Protein AF-A0A4R5K214-F1 (afdb_monomer)

Secondary structure (DSSP, 8-state):
-------------------------------------HHHHHHHHHHTTPEEEEEEEEE-TTS-EEEEEEEEETTEEEEEEEEEEE-TTS-EEEEEEETTEEEEEEE-TT--EEEEEPPP--TTS--EEEPP-----PPPPPTTPPEEEEEEEEEEHHHHHHH-S-HHHHHHHHHHHHHHHHHHTT-TTEEEEEEEEEEES----SSGGGHHHHHHHHGGGHHHHT-SEEEEEES--SSSEEEEETSSEEEEETT-SSHHHHHHHHHTT-EEE--S--S-S-EE-B-SSS-B-TTTT--SS---EEEEEETTEEESBTTTB-HHHHHHHHHHHHT-SSPP--SEEEEEESSSEEEEEE--TT-SS--EEEEESSTTTS--S-BS--BSPEEEEEEEEETTT--EEEEEEEEEEEETT-SS-EETTB---SSTT--SPEEEEEE--GGG-TTPPSEEEEEEEEEEEEESS-TT-EEEEEEEEEEEE--

Sequence (487 aa):
MQNLICKQSAPLALMAAVAMSGCLPNSASEVQTVSSVVATSITAQELGAHTFTLVHRERNPQGYTIESGNLSLAGKAVDGSLVAVKGADGAVTAAIDRPGKRGLLLIDTSGQRRFLPEPAYDYLTPDTVPGPIEHAEQPPSAPGVVREVDAVVQLSVEALRVLNSDPVAFALVQLETANLSLRNSQVASVRLNLAGTRVGVNDYAVIGENLSELDAELAPLHPVYHHDLNVGFSENSPMVGVAEVRGNTSLNSIYSISAFRHEVGHNAGGSHCNEDGSDNYRFGYNDGKDIATALCHNDVPYYSNPHVSLNGKPVGDARTADMARVWREEAGRLSGYGPTFNGDRLIFGGVGQAQLLISEPGIHKPSLGVVALSEEVGPTSLVYGGPGDTVLSIKLTENQSGNEQVVKFRAHRQVQDCPDITTMNSYVVCHPDSAGPITLTLFRIAQDNPSLPLGVYNGVVELKALDYTNPEWSRPILVSVTVWNLN

pLDDT: mean 88.15, std 17.76, range [24.8, 98.75]

Nearest PDB structures (foldseek):
  2dw0-assembly1_A  TM=5.583E-01  e=1.854E-06  Crotalus atrox
  1nd1-assembly1_A  TM=7.048E-01  e=5.625E-05  Bothrops asper
  2w15-assembly1_A  TM=7.099E-01  e=2.128E-04  Bothrops asper
  6x5x-assembly1_A  TM=5.675E-01  e=2.008E-04  Bothrops moojeni
  3k7l-assembly1_A  TM=5.113E-01  e=4.513E-04  Naja atra

Mean predicted aligned error: 8.03 Å

Radius of gyration: 26.34 Å; Cα contacts (8 Å, |Δi|>4): 1218; chains: 1; bounding box: 57×95×59 Å

Solvent-accessible surface area (backbone atoms only — not comparable to full-atom values): 25921 Å² total; per-residue (Å²): 134,83,89,85,88,89,82,90,84,85,88,84,90,80,94,78,94,74,93,74,91,77,93,71,88,84,79,71,75,79,74,75,70,77,74,74,62,64,58,56,76,76,40,42,84,77,51,62,86,44,46,79,45,83,72,47,76,48,69,49,58,51,50,35,35,41,39,32,28,40,22,23,42,96,96,42,84,61,51,15,34,40,28,31,20,33,43,71,80,59,24,36,32,28,37,38,40,35,86,98,49,43,19,38,38,38,29,46,74,88,64,55,75,48,76,46,63,36,74,91,77,69,60,78,57,94,40,68,37,86,30,66,95,72,84,38,66,42,77,83,69,60,92,91,51,62,38,61,27,23,24,35,38,32,28,8,56,60,18,45,61,72,60,71,62,62,59,60,41,49,51,51,33,42,44,46,47,31,44,46,11,31,52,66,30,70,32,73,52,55,42,65,44,82,42,30,55,40,67,37,85,64,55,50,51,18,44,63,85,42,49,64,57,54,38,69,67,42,60,83,38,15,78,76,56,35,17,29,31,41,37,40,28,11,57,45,42,91,32,50,35,17,15,18,36,46,30,45,40,32,32,20,19,63,50,38,63,58,27,56,37,25,25,54,38,21,18,46,46,36,42,45,54,60,80,86,66,60,94,44,27,44,11,12,21,63,77,87,78,84,48,23,13,29,35,16,66,49,61,33,60,25,44,6,17,46,90,39,66,56,90,89,36,58,42,32,32,81,55,38,4,21,32,36,57,38,47,65,74,34,37,36,32,51,42,29,62,19,55,88,73,89,57,45,76,34,61,36,64,59,83,58,74,31,40,34,58,44,73,62,88,95,52,68,64,59,25,55,21,40,21,28,83,38,74,79,35,22,59,62,57,76,39,86,48,53,79,45,68,34,68,32,41,43,63,23,33,29,69,91,78,64,47,74,43,78,45,47,32,38,26,26,24,28,48,46,98,43,92,61,57,24,18,31,24,17,34,65,67,90,42,100,79,51,48,49,38,35,35,42,38,42,32,62,52,67,83,70,41,81,81,65,69,77,48,44,31,38,40,62,48,62,33,35,38,38,27,76,83,41,80,87,49,69,41,47,29,46,32,23,35,18,40,67,42,79,134

Structure (mmCIF, N/CA/C/O backbone):
data_AF-A0A4R5K214-F1
#
_entry.id   AF-A0A4R5K214-F1
#
loop_
_atom_site.group_PDB
_atom_site.id
_atom_site.type_symbol
_atom_site.label_atom_id
_atom_site.label_alt_id
_atom_site.label_comp_id
_atom_site.label_asym_id
_atom_site.label_entity_id
_atom_site.label_seq_id
_atom_site.pdbx_PDB_ins_code
_atom_site.Cartn_x
_atom_site.Cartn_y
_atom_site.Cartn_z
_atom_site.occupancy
_atom_site.B_iso_or_equiv
_atom_site.auth_seq_id
_atom_site.auth_comp_id
_atom_site.auth_asym_id
_atom_site.auth_atom_id
_atom_site.pdbx_PDB_model_num
ATOM 1 N N . MET A 1 1 ? -3.954 -66.256 -7.972 1.00 32.59 1 MET A N 1
ATOM 2 C CA . MET A 1 1 ? -4.012 -67.717 -7.753 1.00 32.59 1 MET A CA 1
ATOM 3 C C . MET A 1 1 ? -3.453 -68.012 -6.370 1.00 32.59 1 MET A C 1
ATOM 5 O O . MET A 1 1 ? -2.350 -67.567 -6.111 1.00 32.59 1 MET A O 1
ATOM 9 N N . GLN A 1 2 ? -4.251 -68.707 -5.544 1.00 31.47 2 GLN A N 1
ATOM 10 C CA . GLN A 1 2 ? -3.891 -69.587 -4.408 1.00 31.47 2 GLN A CA 1
ATOM 11 C C . GLN A 1 2 ? -3.007 -68.981 -3.291 1.00 31.47 2 GLN A C 1
ATOM 13 O O . GLN A 1 2 ? -1.829 -68.729 -3.481 1.00 31.47 2 GLN A O 1
ATOM 18 N N . ASN A 1 3 ? -3.601 -68.577 -2.158 1.00 30.84 3 ASN A N 1
ATOM 19 C CA . ASN A 1 3 ? -3.795 -69.362 -0.916 1.00 30.84 3 ASN A CA 1
ATOM 20 C C . ASN A 1 3 ? -2.506 -69.973 -0.340 1.00 30.84 3 ASN A C 1
ATOM 22 O O . ASN A 1 3 ? -1.897 -70.787 -1.013 1.00 30.84 3 ASN A O 1
ATOM 26 N N . LEU A 1 4 ? -2.189 -69.689 0.933 1.00 28.62 4 LEU A N 1
ATOM 27 C CA . LEU A 1 4 ? -2.063 -70.692 2.014 1.00 28.62 4 LEU A CA 1
ATOM 28 C C . LEU A 1 4 ? -1.692 -69.996 3.353 1.00 28.62 4 LEU A C 1
ATOM 30 O O . LEU A 1 4 ? -0.684 -69.312 3.442 1.00 28.62 4 LEU A O 1
ATOM 34 N N . ILE A 1 5 ? -2.620 -69.939 4.316 1.00 31.09 5 ILE A N 1
ATOM 35 C CA . ILE A 1 5 ? -2.734 -70.777 5.536 1.00 31.09 5 ILE A CA 1
ATOM 36 C C . ILE A 1 5 ? -1.755 -70.404 6.666 1.00 31.09 5 ILE A C 1
ATOM 38 O O . ILE A 1 5 ? -0.559 -70.669 6.621 1.00 31.09 5 ILE A O 1
ATOM 42 N N . CYS A 1 6 ? -2.344 -69.870 7.739 1.00 24.80 6 CYS A N 1
ATOM 43 C CA . CYS A 1 6 ? -1.760 -69.675 9.061 1.00 24.80 6 CYS A CA 1
ATOM 44 C C . CYS A 1 6 ? -1.927 -70.966 9.895 1.00 24.80 6 CYS A C 1
ATOM 46 O O . CYS A 1 6 ? -3.006 -71.564 9.881 1.00 24.80 6 CYS A O 1
ATOM 48 N N . LYS A 1 7 ? -0.902 -71.391 10.646 1.00 27.45 7 LYS A N 1
ATOM 49 C CA . LYS A 1 7 ? -1.023 -72.399 11.716 1.00 27.45 7 LYS A CA 1
ATOM 50 C C . LYS A 1 7 ? -0.300 -71.919 12.973 1.00 27.45 7 LYS A C 1
ATOM 52 O O . LYS A 1 7 ? 0.845 -71.486 12.918 1.00 27.45 7 LYS A O 1
ATOM 57 N N . GLN A 1 8 ? -1.032 -71.992 14.080 1.00 34.72 8 GLN A N 1
ATOM 58 C CA . GLN A 1 8 ? -0.662 -71.608 15.439 1.00 34.72 8 GLN A CA 1
ATOM 59 C C . GLN A 1 8 ? 0.334 -72.580 16.079 1.00 34.72 8 GLN A C 1
ATOM 61 O O . GLN A 1 8 ? 0.198 -73.788 15.898 1.00 34.72 8 GLN A O 1
ATOM 66 N N . SER A 1 9 ? 1.186 -72.050 16.960 1.00 27.38 9 SER A N 1
ATOM 67 C CA . SER A 1 9 ? 1.505 -72.660 18.263 1.00 27.38 9 SER A CA 1
ATOM 68 C C . SER A 1 9 ? 2.357 -71.703 19.108 1.00 27.38 9 SER A C 1
ATOM 70 O O . SER A 1 9 ? 3.463 -71.348 18.715 1.00 27.38 9 SER A O 1
ATOM 72 N N . ALA A 1 10 ? 1.837 -71.304 20.271 1.00 31.05 10 ALA A N 1
ATOM 73 C CA . ALA A 1 10 ? 2.610 -70.824 21.425 1.00 31.05 10 ALA A CA 1
ATOM 74 C C . ALA A 1 10 ? 2.846 -72.038 22.362 1.00 31.05 10 ALA A C 1
ATOM 76 O O . ALA A 1 10 ? 2.038 -72.972 22.281 1.00 31.05 10 ALA A O 1
ATOM 77 N N . PRO A 1 11 ? 3.879 -72.080 23.240 1.00 39.69 11 PRO A N 1
ATOM 78 C CA . PRO A 1 11 ? 3.907 -71.190 24.411 1.00 39.69 11 PRO A CA 1
ATOM 79 C C . PRO A 1 11 ? 5.302 -70.796 24.979 1.00 39.69 11 PRO A C 1
ATOM 81 O O . PRO A 1 11 ? 6.337 -71.324 24.595 1.00 39.69 11 PRO A O 1
ATOM 84 N N . LEU A 1 12 ? 5.239 -69.914 25.990 1.00 28.02 12 LEU A N 1
ATOM 85 C CA . LEU A 1 12 ? 6.184 -69.641 27.095 1.00 28.02 12 LEU A CA 1
ATOM 86 C C . LEU A 1 12 ? 7.467 -68.798 26.868 1.00 28.02 12 LEU A C 1
ATOM 88 O O . LEU A 1 12 ? 8.516 -69.283 26.469 1.00 28.02 12 LEU A O 1
ATOM 92 N N . ALA A 1 13 ? 7.341 -67.525 27.267 1.00 32.56 13 ALA A N 1
ATOM 93 C CA . ALA A 1 13 ? 8.194 -66.735 28.173 1.00 32.56 13 ALA A CA 1
ATOM 94 C C . ALA A 1 13 ? 9.718 -66.988 28.251 1.00 32.56 13 ALA A C 1
ATOM 96 O O . ALA A 1 13 ? 10.141 -67.968 28.853 1.00 3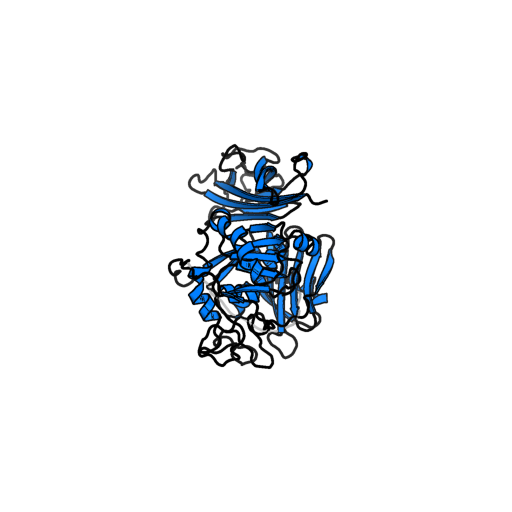2.56 13 ALA A O 1
ATOM 97 N N . LEU A 1 14 ? 10.521 -65.978 27.871 1.00 29.97 14 LEU A N 1
ATOM 98 C CA . LEU A 1 14 ? 11.471 -65.294 28.771 1.00 29.97 14 LEU A CA 1
ATOM 99 C C . LEU A 1 14 ? 12.028 -64.009 28.121 1.00 29.97 14 LEU A C 1
ATOM 101 O O . LEU A 1 14 ? 12.233 -63.946 26.913 1.00 29.97 14 LEU A O 1
ATOM 105 N N . MET A 1 15 ? 12.250 -62.983 28.943 1.00 35.31 15 MET A N 1
ATOM 106 C CA . MET A 1 15 ? 12.791 -61.672 28.580 1.00 35.31 15 MET A CA 1
ATOM 107 C C . MET A 1 15 ? 14.215 -61.729 28.000 1.00 35.31 15 MET A C 1
ATOM 109 O O . MET A 1 15 ? 15.102 -62.291 28.633 1.00 35.31 15 MET A O 1
ATOM 113 N N . ALA A 1 16 ? 14.439 -61.027 26.883 1.00 30.95 16 ALA A N 1
ATOM 114 C CA . ALA A 1 16 ? 15.693 -60.344 26.538 1.00 30.95 16 ALA A CA 1
ATOM 115 C C . ALA A 1 16 ? 15.448 -59.424 25.324 1.00 30.95 16 ALA A C 1
ATOM 117 O O . ALA A 1 16 ? 15.333 -59.893 24.195 1.00 30.95 16 ALA A O 1
ATOM 118 N N . ALA A 1 17 ? 15.343 -58.110 25.540 1.00 29.72 17 ALA A N 1
ATOM 119 C CA . ALA A 1 17 ? 15.300 -57.138 24.450 1.00 29.72 17 ALA A CA 1
ATOM 120 C C . ALA A 1 17 ? 16.734 -56.847 23.978 1.00 29.72 17 ALA A C 1
ATOM 122 O O . ALA A 1 17 ? 17.432 -56.014 24.551 1.00 29.72 17 ALA A O 1
ATOM 123 N N . VAL A 1 18 ? 17.173 -57.560 22.940 1.00 33.09 18 VAL A N 1
ATOM 124 C CA . VAL A 1 18 ? 18.317 -57.177 22.104 1.00 33.09 18 VAL A CA 1
ATOM 125 C C . VAL A 1 18 ? 17.758 -56.410 20.911 1.00 33.09 18 VAL A C 1
ATOM 127 O O . VAL A 1 18 ? 16.957 -56.934 20.140 1.00 33.09 18 VAL A O 1
ATOM 130 N N . ALA A 1 19 ? 18.158 -55.149 20.787 1.00 35.91 19 ALA A N 1
ATOM 131 C CA . ALA A 1 19 ? 17.822 -54.294 19.664 1.00 35.91 19 ALA A CA 1
ATOM 132 C C . ALA A 1 19 ? 18.603 -54.734 18.418 1.00 35.91 19 ALA A C 1
ATOM 134 O O . ALA A 1 19 ? 19.820 -54.574 18.377 1.00 35.91 19 ALA A O 1
ATOM 135 N N . MET A 1 20 ? 17.907 -55.242 17.397 1.00 29.75 20 MET A N 1
ATOM 136 C CA . MET A 1 20 ? 18.364 -55.197 16.006 1.00 29.75 20 MET A CA 1
ATOM 137 C C . MET A 1 20 ? 17.181 -55.000 15.052 1.00 29.75 20 MET A C 1
ATOM 139 O O . MET A 1 20 ? 16.293 -55.838 14.951 1.00 29.75 20 MET A O 1
ATOM 143 N N . SER A 1 21 ? 17.227 -53.848 14.378 1.00 32.69 21 SER A N 1
ATOM 144 C CA . SER A 1 21 ? 16.819 -53.565 12.997 1.00 32.69 21 SER A CA 1
ATOM 145 C C . SER A 1 21 ? 15.620 -54.338 12.429 1.00 32.69 21 SER A C 1
ATOM 147 O O . SER A 1 21 ? 15.763 -55.402 11.828 1.00 32.69 21 SER A O 1
ATOM 149 N N . GLY A 1 22 ? 14.438 -53.730 12.538 1.00 25.83 22 GLY A N 1
ATOM 150 C CA . GLY A 1 22 ? 13.296 -54.003 11.670 1.00 25.83 22 GLY A CA 1
ATOM 151 C C . GLY A 1 22 ? 13.036 -52.786 10.787 1.00 25.83 22 GLY A C 1
ATOM 152 O O . GLY A 1 22 ? 12.722 -51.713 11.296 1.00 25.83 22 GLY A O 1
ATOM 153 N N . CYS A 1 23 ? 13.186 -52.953 9.472 1.00 30.73 23 CYS A N 1
ATOM 154 C CA . CYS A 1 23 ? 12.760 -51.983 8.469 1.00 30.73 23 CYS A CA 1
ATOM 155 C C . CYS A 1 23 ? 11.239 -51.794 8.552 1.00 30.73 23 CYS A C 1
ATOM 157 O O . CYS A 1 23 ? 10.483 -52.734 8.308 1.00 30.73 23 CYS A O 1
ATOM 159 N N . LEU A 1 24 ? 10.806 -50.574 8.856 1.00 28.72 24 LEU A N 1
ATOM 160 C CA . LEU A 1 24 ? 9.450 -50.100 8.602 1.00 28.72 24 LEU A CA 1
ATOM 161 C C . LEU A 1 24 ? 9.513 -49.058 7.477 1.00 28.72 24 LEU A C 1
ATOM 163 O O . LEU A 1 24 ? 10.485 -48.302 7.409 1.00 28.72 24 LEU A O 1
ATOM 167 N N . PRO A 1 25 ? 8.517 -49.016 6.578 1.00 27.47 25 PRO A N 1
ATOM 168 C CA . PRO A 1 25 ? 8.460 -48.008 5.533 1.00 27.47 25 PRO A CA 1
ATOM 169 C C . PRO A 1 25 ? 8.270 -46.629 6.175 1.00 27.47 25 PRO A C 1
ATOM 171 O O . PRO A 1 25 ? 7.226 -46.338 6.759 1.00 27.47 25 PRO A O 1
ATOM 174 N N . ASN A 1 26 ? 9.295 -45.783 6.063 1.00 26.48 26 ASN A N 1
ATOM 175 C CA . ASN A 1 26 ? 9.211 -44.355 6.340 1.00 26.48 26 ASN A CA 1
ATOM 176 C C . ASN A 1 26 ? 8.292 -43.704 5.299 1.00 26.48 26 ASN A C 1
ATOM 178 O O . ASN A 1 26 ? 8.742 -43.166 4.295 1.00 26.48 26 ASN A O 1
ATOM 182 N N . SER A 1 27 ? 6.993 -43.726 5.557 1.00 33.53 27 SER A N 1
ATOM 183 C CA . SER A 1 27 ? 6.108 -42.629 5.177 1.00 33.53 27 SER A CA 1
ATOM 184 C C . SER A 1 27 ? 5.891 -41.768 6.418 1.00 33.53 27 SER A C 1
ATOM 186 O O . SER A 1 27 ? 4.782 -41.640 6.931 1.00 33.53 27 SER A O 1
ATOM 188 N N . ALA A 1 28 ? 6.997 -41.240 6.946 1.00 27.31 28 ALA A N 1
ATOM 189 C CA . ALA A 1 28 ? 6.956 -40.061 7.783 1.00 27.31 28 ALA A CA 1
ATOM 190 C C . ALA A 1 28 ? 6.838 -38.892 6.812 1.00 27.31 28 ALA A C 1
ATOM 192 O O . ALA A 1 28 ? 7.820 -38.484 6.195 1.00 27.31 28 ALA A O 1
ATOM 193 N N . SER A 1 29 ? 5.610 -38.409 6.634 1.00 27.25 29 SER A N 1
ATOM 194 C CA . SER A 1 29 ? 5.391 -37.030 6.234 1.00 27.25 29 SER A CA 1
ATOM 195 C C . SER A 1 29 ? 6.335 -36.177 7.070 1.00 27.25 29 SER A C 1
ATOM 197 O O . SER A 1 29 ? 6.277 -36.234 8.302 1.00 27.25 29 SER A O 1
ATOM 199 N N . GLU A 1 30 ? 7.233 -35.444 6.416 1.00 26.44 30 GLU A N 1
ATOM 200 C CA . GLU A 1 30 ? 7.905 -34.324 7.050 1.00 26.44 30 GLU A CA 1
ATOM 201 C C . GLU A 1 30 ? 6.804 -33.456 7.647 1.00 26.44 30 GLU A C 1
ATOM 203 O O . GLU A 1 30 ? 6.039 -32.787 6.952 1.00 26.44 30 GLU A O 1
ATOM 208 N N . VAL A 1 31 ? 6.680 -33.534 8.968 1.00 25.72 31 VAL A N 1
ATOM 209 C CA . VAL A 1 31 ? 6.062 -32.485 9.749 1.00 25.72 31 VAL A CA 1
ATOM 210 C C . VAL A 1 31 ? 6.920 -31.271 9.436 1.00 25.72 31 VAL A C 1
ATOM 212 O O . VAL A 1 31 ? 8.023 -31.151 9.965 1.00 25.72 31 VAL A O 1
ATOM 215 N N . GLN A 1 32 ? 6.445 -30.426 8.515 1.00 26.78 32 GLN A N 1
ATOM 216 C CA . GLN A 1 32 ? 6.904 -29.052 8.392 1.00 26.78 32 GLN A CA 1
ATOM 217 C C . GLN A 1 32 ? 6.880 -28.494 9.807 1.00 26.78 32 GLN A C 1
ATOM 219 O O . GLN A 1 32 ? 5.821 -28.243 10.388 1.00 26.78 32 GLN A O 1
ATOM 224 N N . THR A 1 33 ? 8.062 -28.393 10.400 1.00 27.14 33 THR A N 1
ATOM 225 C CA . THR A 1 33 ? 8.268 -27.643 11.620 1.00 27.14 33 THR A CA 1
ATOM 226 C C . THR A 1 33 ? 7.682 -26.269 11.359 1.00 27.14 33 THR A C 1
ATOM 228 O O . THR A 1 33 ? 8.013 -25.625 10.364 1.00 27.14 33 THR A O 1
ATOM 231 N N . VAL A 1 34 ? 6.731 -25.879 12.210 1.00 34.31 34 VAL A N 1
ATOM 232 C CA . VAL A 1 34 ? 6.070 -24.576 12.190 1.00 34.31 34 VAL A CA 1
ATOM 233 C C . VAL A 1 34 ? 7.152 -23.525 11.972 1.00 34.31 34 VAL A C 1
ATOM 235 O O . VAL A 1 34 ? 7.982 -23.298 12.851 1.00 34.31 34 VAL A O 1
ATOM 238 N N . SER A 1 35 ? 7.199 -22.956 10.764 1.00 42.59 35 SER A N 1
ATOM 239 C CA . SER A 1 35 ? 8.082 -21.842 10.438 1.00 42.59 35 SER A CA 1
ATOM 240 C C . SER A 1 35 ? 7.858 -20.791 11.519 1.00 42.59 35 SER A C 1
ATOM 242 O O . SER A 1 35 ? 6.734 -20.319 11.685 1.00 42.59 35 SER A O 1
ATOM 244 N N . SER A 1 36 ? 8.892 -20.499 12.312 1.00 54.34 36 SER A N 1
ATOM 245 C CA . SER A 1 36 ? 8.812 -19.514 13.388 1.00 54.34 36 SER A CA 1
ATOM 246 C C . SER A 1 36 ? 8.239 -18.213 12.832 1.00 54.34 36 SER A C 1
ATOM 248 O O . SER A 1 36 ? 8.767 -17.697 11.845 1.00 54.34 36 SER A O 1
ATOM 250 N N . VAL A 1 37 ? 7.180 -17.700 13.458 1.00 67.75 37 VAL A N 1
ATOM 251 C CA . VAL A 1 37 ? 6.590 -16.398 13.131 1.00 67.75 37 VAL A CA 1
ATOM 252 C C . VAL A 1 37 ? 7.684 -15.336 13.234 1.00 67.75 37 VAL A C 1
ATOM 254 O O . VAL A 1 37 ? 8.196 -15.076 14.328 1.00 67.75 37 VAL A O 1
ATOM 257 N N . VAL A 1 38 ? 8.063 -14.756 12.094 1.00 72.00 38 VAL A N 1
ATOM 258 C CA . VAL A 1 38 ? 9.224 -13.863 11.974 1.00 72.00 38 VAL A CA 1
ATOM 259 C C . VAL A 1 38 ? 8.999 -12.593 12.791 1.00 72.00 38 VAL A C 1
ATOM 261 O O . VAL A 1 38 ? 9.915 -12.107 13.453 1.00 72.00 38 VAL A O 1
ATOM 264 N N . ALA A 1 39 ? 7.759 -12.107 12.821 1.00 75.44 39 ALA A N 1
ATOM 265 C CA . ALA A 1 39 ? 7.367 -10.929 13.573 1.00 75.44 39 ALA A CA 1
ATOM 266 C C . ALA A 1 39 ? 7.663 -11.073 15.075 1.00 75.44 39 ALA A C 1
ATOM 268 O O . ALA A 1 39 ? 8.223 -10.160 15.677 1.00 75.44 39 ALA A O 1
ATOM 269 N N . THR A 1 40 ? 7.359 -12.222 15.692 1.00 74.44 40 THR A N 1
ATOM 270 C CA . THR A 1 40 ? 7.488 -12.384 17.155 1.00 74.44 40 THR A CA 1
ATOM 271 C C . THR A 1 40 ? 8.924 -12.386 17.649 1.00 74.44 40 THR A C 1
ATOM 273 O O . THR A 1 40 ? 9.217 -11.740 18.650 1.00 74.44 40 THR A O 1
ATOM 276 N N . SER A 1 41 ? 9.836 -13.064 16.951 1.00 79.50 41 SER A N 1
ATOM 277 C CA . SER A 1 41 ? 11.243 -13.116 17.360 1.00 79.50 41 SER A CA 1
ATOM 278 C C . SER A 1 41 ? 11.928 -11.759 17.201 1.00 79.50 41 SER A C 1
ATOM 280 O O . SER A 1 41 ? 12.751 -11.381 18.032 1.00 79.50 41 SER A O 1
ATOM 282 N N . ILE A 1 42 ? 11.551 -10.999 16.172 1.00 85.00 42 ILE A N 1
ATOM 283 C CA . ILE A 1 42 ? 12.163 -9.708 15.844 1.00 85.00 42 ILE A CA 1
ATOM 284 C C . ILE A 1 42 ? 11.611 -8.561 16.711 1.00 85.00 42 ILE A C 1
ATOM 286 O O . ILE A 1 42 ? 12.342 -7.609 17.014 1.00 85.00 42 ILE A O 1
ATOM 290 N N . THR A 1 43 ? 10.350 -8.656 17.147 1.00 86.69 43 THR A N 1
ATOM 291 C CA . THR A 1 43 ? 9.645 -7.609 17.920 1.00 86.69 43 THR A CA 1
ATOM 292 C C . THR A 1 43 ? 9.446 -7.949 19.401 1.00 86.69 43 THR A C 1
ATOM 294 O O . THR A 1 43 ? 8.800 -7.199 20.131 1.00 86.69 43 THR A O 1
ATOM 297 N N . ALA A 1 44 ? 10.015 -9.059 19.886 1.00 87.38 44 ALA A N 1
ATOM 298 C CA . ALA A 1 44 ? 9.817 -9.544 21.256 1.00 87.38 44 ALA A CA 1
ATOM 299 C C . ALA A 1 44 ? 10.075 -8.473 22.336 1.00 87.38 44 ALA A C 1
ATOM 301 O O . ALA A 1 44 ? 9.335 -8.386 23.318 1.00 87.38 44 ALA A O 1
ATOM 302 N N . GLN A 1 45 ? 11.095 -7.627 22.140 1.00 89.38 45 GLN A N 1
ATOM 303 C CA . GLN A 1 45 ? 11.432 -6.538 23.063 1.00 89.38 45 GLN A CA 1
ATOM 304 C C . GLN A 1 45 ? 10.278 -5.534 23.208 1.00 89.38 45 GLN A C 1
ATOM 306 O O . GLN A 1 45 ? 10.018 -5.015 24.295 1.00 89.38 45 GLN A O 1
ATOM 311 N N . GLU A 1 46 ? 9.589 -5.227 22.116 1.00 93.75 46 GLU A N 1
ATOM 312 C CA . GLU A 1 46 ? 8.502 -4.267 22.084 1.00 93.75 46 GLU A CA 1
ATOM 313 C C . GLU A 1 46 ? 7.185 -4.877 22.545 1.00 93.75 46 GLU A C 1
ATOM 315 O O . GLU A 1 46 ? 6.399 -4.152 23.151 1.00 93.75 46 GLU A O 1
ATOM 320 N N . LEU A 1 47 ? 6.957 -6.177 22.350 1.00 91.50 47 LEU A N 1
ATOM 321 C CA . LEU A 1 47 ? 5.740 -6.861 22.806 1.00 91.50 47 LEU A CA 1
ATOM 322 C C . LEU A 1 47 ? 5.690 -7.040 24.332 1.00 91.50 47 LEU A C 1
ATOM 324 O O . LEU A 1 47 ? 4.617 -6.970 24.940 1.00 91.50 47 LEU A O 1
ATOM 328 N N . GLY A 1 48 ? 6.843 -7.211 24.984 1.00 91.00 48 GLY A N 1
ATOM 329 C CA . GLY A 1 48 ? 6.901 -7.451 26.425 1.00 91.00 48 GLY A CA 1
ATOM 330 C C . GLY A 1 48 ? 6.162 -8.739 26.803 1.00 91.00 48 GLY A C 1
ATOM 331 O O . GLY A 1 48 ? 6.476 -9.804 26.288 1.00 91.00 48 GLY A O 1
ATOM 332 N N . ALA A 1 49 ? 5.178 -8.648 27.701 1.00 91.88 49 ALA A N 1
ATOM 333 C CA . ALA A 1 49 ? 4.397 -9.804 28.160 1.00 91.88 49 ALA A CA 1
ATOM 334 C C . ALA A 1 49 ? 3.239 -10.208 27.223 1.00 91.88 49 ALA A C 1
ATOM 336 O O . ALA A 1 49 ? 2.524 -11.166 27.519 1.00 91.88 49 ALA A O 1
ATOM 337 N N . HIS A 1 50 ? 3.017 -9.480 26.124 1.00 94.06 50 HIS A N 1
ATOM 338 C CA . HIS A 1 50 ? 1.917 -9.773 25.209 1.00 94.06 50 HIS A CA 1
ATOM 339 C C . HIS A 1 50 ? 2.221 -11.024 24.390 1.00 94.06 50 HIS A C 1
ATOM 341 O O . HIS A 1 50 ? 3.327 -11.207 23.884 1.00 94.06 50 HIS A O 1
ATOM 347 N N . THR A 1 51 ? 1.208 -11.866 24.223 1.00 93.00 51 THR A N 1
ATOM 348 C CA . THR A 1 51 ? 1.254 -12.989 23.285 1.00 93.00 51 THR A CA 1
ATOM 349 C C . THR A 1 51 ? 0.729 -12.527 21.935 1.00 93.00 51 THR A C 1
ATOM 351 O O . THR A 1 51 ? -0.308 -11.870 21.872 1.00 93.00 51 THR A O 1
ATOM 354 N N . PHE A 1 52 ? 1.438 -12.873 20.863 1.00 94.50 52 PHE A N 1
ATOM 355 C CA . PHE A 1 52 ? 1.006 -12.615 19.494 1.00 94.50 52 PHE A CA 1
ATOM 356 C C . PHE A 1 52 ? 0.309 -13.840 18.912 1.00 94.50 52 PHE A C 1
ATOM 358 O O . PHE A 1 52 ? 0.876 -14.934 18.894 1.00 94.50 52 PHE A O 1
ATOM 365 N N . THR A 1 53 ? -0.896 -13.634 18.392 1.00 94.44 53 THR A N 1
ATOM 366 C CA . THR A 1 53 ? -1.642 -14.639 17.634 1.00 94.44 53 THR A CA 1
ATOM 367 C C . THR A 1 53 ? -1.675 -14.224 16.173 1.00 94.44 53 THR A C 1
ATOM 369 O O . THR A 1 53 ? -2.352 -13.258 15.822 1.00 94.44 53 THR A O 1
ATOM 372 N N . LEU A 1 54 ? -0.943 -14.955 15.329 1.00 95.94 54 LEU A N 1
ATOM 373 C CA . LEU A 1 54 ? -0.906 -14.733 13.885 1.00 95.94 54 LEU A CA 1
ATOM 374 C C . LEU A 1 54 ? -2.311 -14.896 13.285 1.00 95.94 54 LEU A C 1
ATOM 376 O O . LEU A 1 54 ? -2.958 -15.920 13.501 1.00 95.94 54 LEU A O 1
ATOM 380 N N . VAL A 1 55 ? -2.752 -13.902 12.515 1.00 96.44 55 VAL A N 1
ATOM 381 C CA . VAL A 1 55 ? -4.022 -13.915 11.771 1.00 96.44 55 VAL A CA 1
ATOM 382 C C . VAL A 1 55 ? -3.764 -14.042 10.273 1.00 96.44 55 VAL A C 1
ATOM 384 O O . VAL A 1 55 ? -4.439 -14.819 9.603 1.00 96.44 55 VAL A O 1
ATOM 387 N N . HIS A 1 56 ? -2.778 -13.310 9.748 1.00 96.75 56 HIS A N 1
ATOM 388 C CA . HIS A 1 56 ? -2.427 -13.319 8.327 1.00 96.75 56 HIS A CA 1
ATOM 389 C C . HIS A 1 56 ? -0.921 -13.410 8.131 1.00 96.75 56 HIS A C 1
ATOM 391 O O . HIS A 1 56 ? -0.150 -12.778 8.855 1.00 96.75 56 HIS A O 1
ATOM 397 N N . ARG A 1 57 ? -0.515 -14.184 7.123 1.00 96.25 57 ARG A N 1
ATOM 398 C CA . ARG A 1 57 ? 0.852 -14.222 6.614 1.00 96.25 57 ARG A CA 1
ATOM 399 C C . ARG A 1 57 ? 0.817 -14.350 5.105 1.00 96.25 57 ARG A C 1
ATOM 401 O O . ARG A 1 57 ? 0.215 -15.281 4.576 1.00 96.25 57 ARG A O 1
ATOM 408 N N . GLU A 1 58 ? 1.537 -13.472 4.433 1.00 95.12 58 GLU A N 1
ATOM 409 C CA . GLU A 1 58 ? 1.667 -13.479 2.984 1.00 95.12 58 GLU A CA 1
ATOM 410 C C . GLU A 1 58 ? 3.094 -13.128 2.589 1.00 95.12 58 GLU A C 1
ATOM 412 O O . GLU A 1 58 ? 3.743 -12.299 3.223 1.00 95.12 58 GLU A O 1
ATOM 417 N N . ARG A 1 59 ? 3.588 -13.761 1.524 1.00 94.69 59 ARG A N 1
ATOM 418 C CA . ARG A 1 59 ? 4.773 -13.287 0.820 1.00 94.69 59 ARG A CA 1
ATOM 419 C C . ARG A 1 59 ? 4.332 -12.799 -0.548 1.00 94.69 59 ARG A C 1
ATOM 421 O O . ARG A 1 59 ? 3.857 -13.607 -1.344 1.00 94.69 59 ARG A O 1
ATOM 428 N N . ASN A 1 60 ? 4.469 -11.504 -0.803 1.00 93.94 60 ASN A N 1
ATOM 429 C CA . ASN A 1 60 ? 4.042 -10.937 -2.074 1.00 93.94 60 ASN A CA 1
ATOM 430 C C . ASN A 1 60 ? 5.056 -11.263 -3.195 1.00 93.94 60 ASN A C 1
ATOM 432 O O . ASN A 1 60 ? 6.201 -11.642 -2.910 1.00 93.94 60 ASN A O 1
ATOM 436 N N . PRO A 1 61 ? 4.673 -11.097 -4.473 1.00 93.00 61 PRO A N 1
ATOM 437 C CA . PRO A 1 61 ? 5.566 -11.347 -5.606 1.00 93.00 61 PRO A CA 1
ATOM 438 C C . PRO A 1 61 ? 6.846 -10.501 -5.617 1.00 93.00 61 PRO A C 1
ATOM 440 O O . PRO A 1 61 ? 7.812 -10.895 -6.263 1.00 93.00 61 PRO A O 1
ATOM 443 N N . GLN A 1 62 ? 6.889 -9.378 -4.891 1.00 94.06 62 GLN A N 1
ATOM 444 C CA . GLN A 1 62 ? 8.087 -8.539 -4.768 1.00 94.06 62 GLN A CA 1
ATOM 445 C C . GLN A 1 62 ? 9.044 -8.981 -3.647 1.00 94.06 62 GLN A C 1
ATOM 447 O O . GLN A 1 62 ? 10.105 -8.394 -3.450 1.00 94.06 62 GLN A O 1
ATOM 452 N N . GLY A 1 63 ? 8.694 -10.045 -2.919 1.00 92.88 63 GLY A N 1
ATOM 453 C CA . GLY A 1 63 ? 9.535 -10.654 -1.893 1.00 92.88 63 GLY A CA 1
ATOM 454 C C . GLY A 1 63 ? 9.274 -10.160 -0.471 1.00 92.88 63 GLY A C 1
ATOM 455 O O . GLY A 1 63 ? 9.849 -10.740 0.455 1.00 92.88 63 GLY A O 1
ATOM 456 N N . TYR A 1 64 ? 8.382 -9.183 -0.276 1.00 95.44 64 TYR A N 1
ATOM 457 C CA . TYR A 1 64 ? 7.971 -8.733 1.053 1.00 95.44 64 TYR A CA 1
ATOM 458 C C . TYR A 1 64 ? 7.195 -9.829 1.771 1.00 95.44 64 TYR A C 1
ATOM 460 O O . TYR A 1 64 ? 6.283 -10.426 1.203 1.00 95.44 64 TYR A O 1
ATOM 468 N N . THR A 1 65 ? 7.536 -10.076 3.034 1.00 97.06 65 THR A N 1
ATOM 469 C CA . THR A 1 65 ? 6.744 -10.933 3.924 1.00 97.06 65 THR A CA 1
ATOM 470 C C . THR A 1 65 ? 5.934 -10.057 4.864 1.00 97.06 65 THR A C 1
ATOM 472 O O . THR A 1 65 ? 6.516 -9.320 5.654 1.00 97.06 65 THR A O 1
ATOM 475 N N . ILE A 1 66 ? 4.614 -10.152 4.779 1.00 97.81 66 ILE A N 1
ATOM 476 C CA . ILE A 1 66 ? 3.642 -9.402 5.570 1.00 97.81 66 ILE A CA 1
ATOM 477 C C . ILE A 1 66 ? 3.062 -10.366 6.604 1.00 97.81 66 ILE A C 1
ATOM 479 O O . ILE A 1 66 ? 2.526 -11.413 6.241 1.00 97.81 66 ILE A O 1
ATOM 483 N N . GLU A 1 67 ? 3.184 -10.040 7.886 1.00 98.12 67 GLU A N 1
ATOM 484 C CA . GLU A 1 67 ? 2.604 -10.793 8.998 1.00 98.12 67 GLU A CA 1
ATOM 485 C C . GLU A 1 67 ? 1.769 -9.847 9.860 1.00 98.12 67 GLU A C 1
ATOM 487 O O . GLU A 1 67 ? 2.249 -8.793 10.276 1.00 98.12 67 GLU A O 1
ATOM 492 N N . SER A 1 68 ? 0.530 -10.224 10.164 1.00 98.06 68 SER A N 1
ATOM 493 C CA . SER A 1 68 ? -0.322 -9.462 11.076 1.00 98.06 68 SER A CA 1
ATOM 494 C C . SER A 1 68 ? -1.107 -10.355 12.017 1.00 98.06 68 SER A C 1
ATOM 496 O O . SER A 1 68 ? -1.374 -11.530 11.740 1.00 98.06 68 SER A O 1
ATOM 498 N N . GLY A 1 69 ? -1.470 -9.804 13.168 1.00 97.12 69 GLY A N 1
ATOM 499 C CA . GLY A 1 69 ? -2.210 -10.547 14.169 1.00 97.12 69 GLY A CA 1
ATOM 500 C C . GLY A 1 69 ? -2.530 -9.756 15.423 1.00 97.12 69 GLY A C 1
ATOM 501 O O . GLY A 1 69 ? -2.163 -8.589 15.577 1.00 97.12 69 GLY A O 1
ATOM 502 N N . ASN A 1 70 ? -3.231 -10.431 16.324 1.00 96.75 70 ASN A N 1
ATOM 503 C CA . ASN A 1 70 ? -3.751 -9.844 17.549 1.00 96.75 70 ASN A CA 1
ATOM 504 C C . ASN A 1 70 ? -2.753 -10.022 18.692 1.00 96.75 70 ASN A C 1
ATOM 506 O O . ASN A 1 70 ? -2.122 -11.075 18.828 1.00 96.75 70 ASN A O 1
ATOM 510 N N . LEU A 1 71 ? -2.639 -8.997 19.531 1.00 95.19 71 LEU A N 1
ATOM 511 C CA . LEU A 1 71 ? -1.913 -9.065 20.792 1.00 95.19 71 LEU A CA 1
ATOM 512 C C . LEU A 1 71 ? -2.893 -9.342 21.925 1.00 95.19 71 LEU A C 1
ATOM 514 O O . LEU A 1 71 ? -3.981 -8.777 21.961 1.00 95.19 71 LEU A O 1
ATOM 518 N N . SER A 1 72 ? -2.502 -10.198 22.861 1.00 93.00 72 SER A N 1
ATOM 519 C CA . SER A 1 72 ? -3.294 -10.518 24.050 1.00 93.00 72 SER A CA 1
ATOM 520 C C . SER A 1 72 ? -2.434 -10.452 25.305 1.00 93.00 72 SER A C 1
ATOM 522 O O . SER A 1 72 ? -1.288 -10.915 25.295 1.00 93.00 72 SER A O 1
ATOM 524 N N . LEU A 1 73 ? -3.007 -9.949 26.393 1.00 89.88 73 LEU A N 1
ATOM 525 C CA . LEU A 1 73 ? -2.429 -9.968 27.734 1.00 89.88 73 LEU A CA 1
ATOM 526 C C . LEU A 1 73 ? -3.369 -10.749 28.664 1.00 89.88 73 LEU A C 1
ATOM 528 O O . LEU A 1 73 ? -4.578 -10.772 28.442 1.00 89.88 73 LEU A O 1
ATOM 532 N N . ALA A 1 74 ? -2.821 -11.431 29.675 1.00 80.19 74 ALA A N 1
ATOM 533 C CA . ALA A 1 74 ? -3.558 -12.350 30.548 1.00 80.19 74 ALA A CA 1
ATOM 534 C C . ALA A 1 74 ? -4.952 -11.824 30.958 1.00 80.19 74 ALA A C 1
ATOM 536 O O . ALA A 1 74 ? -5.067 -10.791 31.611 1.00 80.19 74 ALA A O 1
ATOM 537 N N . GLY A 1 75 ? -6.006 -12.560 30.583 1.00 75.31 75 GLY A N 1
ATOM 538 C CA . GLY A 1 75 ? -7.401 -12.215 30.887 1.00 75.31 75 GLY A CA 1
ATOM 539 C C . GLY A 1 75 ? -8.137 -11.385 29.824 1.00 75.31 75 GLY A C 1
ATOM 540 O O . GLY A 1 75 ? -9.353 -11.255 29.934 1.00 75.31 75 GLY A O 1
ATOM 541 N N . LYS A 1 76 ? -7.458 -10.886 28.780 1.00 79.50 76 LYS A N 1
ATOM 542 C CA . LYS A 1 76 ? -8.064 -10.139 27.664 1.00 79.50 76 LYS A CA 1
ATOM 543 C C . LYS A 1 76 ? -7.740 -10.809 26.325 1.00 79.50 76 LYS A C 1
ATOM 545 O O . LYS A 1 76 ? -6.573 -10.954 25.970 1.00 79.50 76 LYS A O 1
ATOM 550 N N . ALA A 1 77 ? -8.773 -11.228 25.582 1.00 82.88 77 ALA A N 1
ATOM 551 C CA . ALA A 1 77 ? -8.598 -11.980 24.333 1.00 82.88 77 ALA A CA 1
ATOM 552 C C . ALA A 1 77 ? -7.865 -11.185 23.239 1.00 82.88 77 ALA A C 1
ATOM 554 O O . ALA A 1 77 ? -7.044 -11.753 22.525 1.00 82.88 77 ALA A O 1
ATOM 555 N N . VAL A 1 78 ? -8.145 -9.883 23.126 1.00 91.06 78 VAL A N 1
ATOM 556 C CA . VAL A 1 78 ? -7.440 -8.957 22.229 1.00 91.06 78 VAL A CA 1
ATOM 557 C C . VAL A 1 78 ? -7.234 -7.634 22.954 1.00 91.06 78 VAL A C 1
ATOM 559 O O . VAL A 1 78 ? -8.197 -7.041 23.424 1.00 91.06 78 VAL A O 1
ATOM 562 N N . ASP A 1 79 ? -5.984 -7.195 23.038 1.00 90.12 79 ASP A N 1
ATOM 563 C CA . ASP A 1 79 ? -5.522 -5.971 23.701 1.00 90.12 79 ASP A CA 1
ATOM 564 C C . ASP A 1 79 ? -4.682 -5.089 22.762 1.00 90.12 79 ASP A C 1
ATOM 566 O O . ASP A 1 79 ? -3.984 -4.186 23.201 1.00 90.12 79 ASP A O 1
ATOM 570 N N . GLY A 1 80 ? -4.690 -5.386 21.463 1.00 93.81 80 GLY A N 1
ATOM 571 C CA . GLY A 1 80 ? -3.896 -4.660 20.485 1.00 93.81 80 GLY A CA 1
ATOM 572 C C . GLY A 1 80 ? -3.583 -5.485 19.245 1.00 93.81 80 GLY A C 1
ATOM 573 O O . GLY A 1 80 ? -4.159 -6.554 19.021 1.00 93.81 80 GLY A O 1
ATOM 574 N N . SER A 1 81 ? -2.636 -5.008 18.447 1.00 96.88 81 SER A N 1
ATOM 575 C CA . SER A 1 81 ? -2.196 -5.660 17.219 1.00 96.88 81 SER A CA 1
ATOM 576 C C . SER A 1 81 ? -0.702 -5.495 16.955 1.00 96.88 81 SER A C 1
ATOM 578 O O . SER A 1 81 ? -0.028 -4.607 17.478 1.00 96.88 81 SER A O 1
ATOM 580 N N . LEU A 1 82 ? -0.183 -6.399 16.133 1.00 97.81 82 LEU A N 1
ATOM 581 C CA . LEU A 1 82 ? 1.131 -6.282 15.520 1.00 97.81 82 LEU A CA 1
ATOM 582 C C . LEU A 1 82 ? 0.962 -6.504 14.023 1.00 97.81 82 LEU A C 1
ATOM 584 O O . LEU A 1 82 ? 0.383 -7.509 13.607 1.00 97.81 82 LEU A O 1
ATOM 588 N N . VAL A 1 83 ? 1.509 -5.584 13.239 1.00 98.44 83 VAL A N 1
ATOM 589 C CA . VAL A 1 83 ? 1.710 -5.736 11.799 1.00 98.44 83 VAL A CA 1
ATOM 590 C C . VAL A 1 83 ? 3.196 -5.578 11.528 1.00 98.44 83 VAL A C 1
ATOM 592 O O . VAL A 1 83 ? 3.796 -4.604 11.969 1.00 98.44 83 VAL A O 1
ATOM 595 N N . ALA A 1 84 ? 3.801 -6.521 10.821 1.00 98.12 84 ALA A N 1
ATOM 596 C CA . ALA A 1 84 ? 5.214 -6.513 10.479 1.00 98.12 84 ALA A CA 1
ATOM 597 C C . ALA A 1 84 ? 5.402 -6.854 9.002 1.00 98.12 84 ALA A C 1
ATOM 599 O O . ALA A 1 84 ? 4.887 -7.855 8.508 1.00 98.12 84 ALA A O 1
ATOM 600 N N . VAL A 1 85 ? 6.190 -6.033 8.317 1.00 97.69 85 VAL A N 1
ATOM 601 C CA . VAL A 1 85 ? 6.611 -6.242 6.937 1.00 97.69 85 VAL A CA 1
ATOM 602 C C . VAL A 1 85 ? 8.123 -6.388 6.913 1.00 97.69 85 VAL A C 1
ATOM 604 O O . VAL A 1 85 ? 8.851 -5.491 7.335 1.00 97.69 85 VAL A O 1
ATOM 607 N N . LYS A 1 86 ? 8.596 -7.534 6.424 1.00 96.19 86 LYS A N 1
ATOM 608 C CA . LYS A 1 86 ? 10.012 -7.796 6.167 1.00 96.19 86 LYS A CA 1
ATOM 609 C C . LYS A 1 86 ? 10.296 -7.641 4.676 1.00 96.19 86 LYS A C 1
ATOM 611 O O . LYS A 1 86 ? 9.708 -8.370 3.875 1.00 96.19 86 LYS A O 1
ATOM 616 N N . GLY A 1 87 ? 11.195 -6.726 4.329 1.00 92.75 87 GLY A N 1
ATOM 617 C CA . GLY A 1 87 ? 11.683 -6.510 2.970 1.00 92.75 87 GLY A CA 1
ATOM 618 C C . GLY A 1 87 ? 12.499 -7.689 2.438 1.00 92.75 87 GLY A C 1
ATOM 619 O O . GLY A 1 87 ? 12.973 -8.543 3.197 1.00 92.75 87 GLY A O 1
ATOM 620 N N . ALA A 1 88 ? 12.678 -7.739 1.117 1.00 87.00 88 ALA A N 1
ATOM 621 C CA . ALA A 1 88 ? 13.489 -8.767 0.459 1.00 87.00 88 ALA A CA 1
ATOM 622 C C . ALA A 1 88 ? 14.975 -8.707 0.871 1.00 87.00 88 ALA A C 1
ATOM 624 O O . ALA A 1 88 ? 15.660 -9.728 0.879 1.00 87.00 88 ALA A O 1
ATOM 625 N N . ASP A 1 89 ? 15.452 -7.525 1.261 1.00 88.31 89 ASP A N 1
ATOM 626 C CA . ASP A 1 89 ? 16.790 -7.256 1.798 1.00 88.31 89 ASP A CA 1
ATOM 627 C C . ASP A 1 89 ? 16.952 -7.645 3.282 1.00 88.31 89 ASP A C 1
ATOM 629 O O . ASP A 1 89 ? 18.062 -7.672 3.811 1.00 88.31 89 ASP A O 1
ATOM 633 N N . GLY A 1 90 ? 15.847 -7.981 3.951 1.00 91.12 90 GLY A N 1
ATOM 634 C CA . GLY A 1 90 ? 15.803 -8.383 5.348 1.00 91.12 90 GLY A CA 1
ATOM 635 C C . GLY A 1 90 ? 15.488 -7.270 6.346 1.00 91.12 90 GLY A C 1
ATOM 636 O O . GLY A 1 90 ? 15.296 -7.609 7.517 1.00 91.12 90 GLY A O 1
ATOM 637 N N . ALA A 1 91 ? 15.382 -6.007 5.916 1.00 93.94 91 ALA A N 1
ATOM 638 C CA . ALA A 1 91 ? 14.915 -4.915 6.769 1.00 93.94 91 ALA A CA 1
ATOM 639 C C . ALA A 1 91 ? 13.464 -5.154 7.222 1.00 93.94 91 ALA A C 1
ATOM 641 O O . ALA A 1 91 ? 12.702 -5.870 6.565 1.00 93.94 91 ALA A O 1
ATOM 642 N N . VAL A 1 92 ? 13.072 -4.584 8.363 1.00 96.62 92 VAL A N 1
ATOM 643 C CA . VAL A 1 92 ? 11.735 -4.769 8.946 1.00 96.62 92 VAL A CA 1
ATOM 644 C C . VAL A 1 92 ? 11.110 -3.432 9.322 1.00 96.62 92 VAL A C 1
ATOM 646 O O . VAL A 1 92 ? 11.707 -2.634 10.043 1.00 96.62 92 VAL A O 1
ATOM 649 N N . THR A 1 93 ? 9.862 -3.251 8.906 1.00 97.81 93 THR A N 1
ATOM 650 C CA . THR A 1 93 ? 8.975 -2.162 9.321 1.00 97.81 93 THR A CA 1
ATOM 651 C C . THR A 1 93 ? 7.790 -2.782 10.051 1.00 97.81 93 THR A C 1
ATOM 653 O O . THR A 1 93 ? 7.156 -3.693 9.523 1.00 97.81 93 THR A O 1
ATOM 656 N N . ALA A 1 94 ? 7.493 -2.344 11.273 1.00 98.25 94 ALA A N 1
ATOM 657 C CA . ALA A 1 94 ? 6.425 -2.933 12.075 1.00 98.25 94 ALA A CA 1
ATOM 658 C C . ALA A 1 94 ? 5.604 -1.887 12.834 1.00 98.25 94 ALA A C 1
ATOM 660 O O . ALA A 1 94 ? 6.161 -1.048 13.534 1.00 98.25 94 ALA A O 1
ATOM 661 N N . ALA A 1 95 ? 4.280 -1.979 12.747 1.00 98.25 95 ALA A N 1
ATOM 662 C CA . ALA A 1 95 ? 3.347 -1.245 13.589 1.00 98.25 95 ALA A CA 1
ATOM 663 C C . ALA A 1 95 ? 3.054 -2.060 14.853 1.00 98.25 95 ALA A C 1
ATOM 665 O O . ALA A 1 95 ? 2.532 -3.176 14.783 1.00 98.25 95 ALA A O 1
ATOM 666 N N . ILE A 1 96 ? 3.408 -1.503 16.009 1.00 97.56 96 ILE A N 1
ATOM 667 C CA . ILE A 1 96 ? 3.134 -2.085 17.323 1.00 97.56 96 ILE A CA 1
ATOM 668 C C . ILE A 1 96 ? 2.020 -1.273 17.960 1.00 97.56 96 ILE A C 1
ATOM 670 O O . ILE A 1 96 ? 2.201 -0.087 18.225 1.00 97.56 96 ILE A O 1
ATOM 674 N N . ASP A 1 97 ? 0.892 -1.917 18.228 1.00 96.00 97 ASP A N 1
ATOM 675 C CA . ASP A 1 97 ? -0.310 -1.290 18.763 1.00 96.00 97 ASP A CA 1
ATOM 676 C C . ASP A 1 97 ? -0.717 -2.019 20.041 1.00 96.00 97 ASP A C 1
ATOM 678 O O . ASP A 1 97 ? -1.332 -3.079 19.981 1.00 96.00 97 ASP A O 1
ATOM 682 N N . ARG A 1 98 ? -0.303 -1.512 21.204 1.00 93.06 98 ARG A N 1
ATOM 683 C CA . ARG A 1 98 ? -0.698 -2.066 22.505 1.00 93.06 98 ARG A CA 1
ATOM 684 C C . ARG A 1 98 ? -0.669 -1.006 23.605 1.00 93.06 98 ARG A C 1
ATOM 686 O O . ARG A 1 98 ? 0.107 -0.046 23.506 1.00 93.06 98 ARG A O 1
ATOM 693 N N . PRO A 1 99 ? -1.393 -1.214 24.718 1.00 90.06 99 PRO A N 1
ATOM 694 C CA . PRO A 1 99 ? -1.313 -0.346 25.881 1.00 90.06 99 PRO A CA 1
ATOM 695 C C . PRO A 1 99 ? 0.131 -0.097 26.335 1.00 90.06 99 PRO A C 1
ATOM 697 O O . PRO A 1 99 ? 0.949 -1.015 26.490 1.00 90.06 99 PRO A O 1
ATOM 700 N N . GLY A 1 100 ? 0.454 1.184 26.522 1.00 90.50 100 GLY A N 1
ATOM 701 C CA . GLY A 1 100 ? 1.760 1.664 26.977 1.00 90.50 100 GLY A CA 1
ATOM 702 C C . GLY A 1 100 ? 2.888 1.613 25.941 1.00 90.50 100 GLY A C 1
ATOM 703 O O . GLY A 1 100 ? 3.989 2.068 26.247 1.00 90.50 100 GLY A O 1
ATOM 704 N N . LYS A 1 101 ? 2.662 1.071 24.735 1.00 94.50 101 LYS A N 1
ATOM 705 C CA . LYS A 1 101 ? 3.648 1.121 23.648 1.00 94.50 101 LYS A CA 1
ATOM 706 C C . LYS A 1 101 ? 2.967 1.047 22.283 1.00 94.50 101 LYS A C 1
ATOM 708 O O . LYS A 1 101 ? 2.677 -0.044 21.800 1.00 94.50 101 LYS A O 1
ATOM 713 N N . ARG A 1 102 ? 2.780 2.214 21.667 1.00 95.81 102 ARG A N 1
ATOM 714 C CA . ARG A 1 102 ? 2.213 2.377 20.327 1.00 95.81 102 ARG A CA 1
ATOM 715 C C . ARG A 1 102 ? 3.187 3.112 1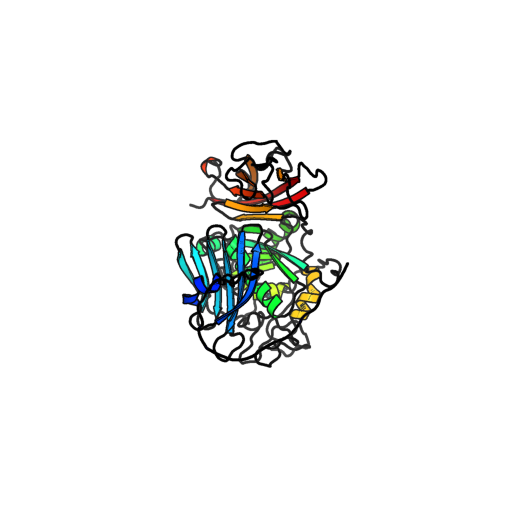9.414 1.00 95.81 102 ARG A C 1
ATOM 717 O O . ARG A 1 102 ? 3.800 4.085 19.854 1.00 95.81 102 ARG A O 1
ATOM 724 N N . GLY A 1 103 ? 3.374 2.636 18.188 1.00 97.38 103 GLY A N 1
ATOM 725 C CA . GLY A 1 103 ? 4.226 3.304 17.205 1.00 97.38 103 GLY A CA 1
ATOM 726 C C . GLY A 1 103 ? 4.870 2.370 16.186 1.00 97.38 103 GLY A C 1
ATOM 727 O O . GLY A 1 103 ? 4.599 1.167 16.148 1.00 97.38 103 GLY A O 1
ATOM 728 N N . LEU A 1 104 ? 5.749 2.943 15.368 1.00 98.00 104 LEU A N 1
ATOM 729 C CA . LEU A 1 104 ? 6.438 2.262 14.278 1.00 98.00 104 LEU A CA 1
ATOM 730 C C . LEU A 1 104 ? 7.847 1.836 14.708 1.00 98.00 104 LEU A C 1
ATOM 732 O O . LEU A 1 104 ? 8.674 2.659 15.096 1.00 98.00 104 LEU A O 1
ATOM 736 N N . LEU A 1 105 ? 8.147 0.547 14.614 1.00 98.00 105 LEU A N 1
ATOM 737 C CA . LEU A 1 105 ? 9.491 0.002 14.755 1.00 98.00 105 LEU A CA 1
ATOM 738 C C . LEU A 1 105 ? 10.117 -0.198 13.377 1.00 98.00 105 LEU A C 1
ATOM 740 O O . LEU A 1 105 ? 9.545 -0.850 12.507 1.00 98.00 105 LEU A O 1
ATOM 744 N N . LEU A 1 106 ? 11.326 0.321 13.222 1.00 97.56 106 LEU A N 1
ATOM 745 C CA . LEU A 1 106 ? 12.151 0.203 12.032 1.00 97.56 106 LEU A CA 1
ATOM 746 C C . LEU A 1 106 ? 13.431 -0.535 12.400 1.00 97.56 106 LEU A C 1
ATOM 748 O O . LEU A 1 106 ? 14.084 -0.195 13.391 1.00 97.56 106 LEU A O 1
ATOM 752 N N . ILE A 1 107 ? 13.778 -1.545 11.614 1.00 96.31 107 ILE A N 1
ATOM 753 C CA . ILE A 1 107 ? 15.002 -2.324 11.764 1.00 96.31 107 ILE A CA 1
ATOM 754 C C . ILE A 1 107 ? 15.672 -2.388 10.400 1.00 96.31 107 ILE A C 1
ATOM 756 O O . ILE A 1 107 ? 15.086 -2.905 9.451 1.00 96.31 107 ILE A O 1
ATOM 760 N N . ASP A 1 108 ? 16.882 -1.853 10.296 1.00 94.44 108 ASP A N 1
ATOM 761 C CA . ASP A 1 108 ? 17.629 -1.885 9.041 1.00 94.44 108 ASP A CA 1
ATOM 762 C C . ASP A 1 108 ? 18.293 -3.252 8.788 1.00 94.44 108 ASP A C 1
ATOM 764 O O . ASP A 1 108 ? 18.231 -4.175 9.605 1.00 94.44 108 ASP A O 1
ATOM 768 N N . THR A 1 109 ? 18.965 -3.386 7.645 1.00 92.56 109 THR A N 1
ATOM 769 C CA . THR A 1 109 ? 19.660 -4.620 7.244 1.00 92.56 109 THR A CA 1
ATOM 770 C C . THR A 1 109 ? 20.862 -4.972 8.130 1.00 92.56 109 THR A C 1
ATOM 772 O O . THR A 1 109 ? 21.311 -6.118 8.118 1.00 92.56 109 THR A O 1
ATOM 775 N N . SER A 1 110 ? 21.368 -4.027 8.933 1.00 93.88 110 SER A N 1
ATOM 776 C CA . SER A 1 110 ? 22.410 -4.264 9.942 1.00 93.88 110 SER A CA 1
ATOM 777 C C . SER A 1 110 ? 21.842 -4.709 11.297 1.00 93.88 110 SER A C 1
ATOM 779 O O . SER A 1 110 ? 22.590 -5.144 12.176 1.00 93.88 110 SER A O 1
ATOM 781 N N . GLY A 1 111 ? 20.519 -4.625 11.470 1.00 92.12 111 GLY A N 1
ATOM 782 C CA . GLY A 1 111 ? 19.822 -4.884 12.724 1.00 92.12 111 GLY A CA 1
ATOM 783 C C . GLY A 1 111 ? 19.708 -3.660 13.639 1.00 92.12 111 GLY A C 1
ATOM 784 O O . GLY A 1 111 ? 19.262 -3.808 14.781 1.00 92.12 111 GLY A O 1
ATOM 785 N N . GLN A 1 112 ? 20.084 -2.458 13.181 1.00 95.00 112 GLN A N 1
ATOM 786 C CA . GLN A 1 112 ? 19.904 -1.226 13.948 1.00 95.00 112 GLN A CA 1
ATOM 787 C C . GLN A 1 112 ? 18.412 -0.925 14.092 1.00 95.00 112 GLN A C 1
ATOM 789 O O . GLN A 1 112 ? 17.666 -0.930 13.117 1.00 95.00 112 GLN A O 1
ATOM 794 N N . ARG A 1 113 ? 17.979 -0.641 15.324 1.00 95.94 113 ARG A N 1
ATOM 795 C CA . ARG A 1 113 ? 16.569 -0.432 15.676 1.00 95.94 113 ARG A CA 1
ATOM 796 C C . ARG A 1 113 ? 16.276 1.049 15.888 1.00 95.94 113 ARG A C 1
ATOM 798 O O . ARG A 1 113 ? 17.024 1.732 16.589 1.00 95.94 113 ARG A O 1
ATOM 805 N N . ARG A 1 114 ? 15.139 1.520 15.379 1.00 97.00 114 ARG A N 1
ATOM 806 C CA . ARG A 1 114 ? 14.581 2.847 15.659 1.00 97.00 114 ARG A CA 1
ATOM 807 C C . ARG A 1 114 ? 13.081 2.733 15.892 1.00 97.00 114 ARG A C 1
ATOM 809 O O . ARG A 1 114 ? 12.375 2.156 15.077 1.00 97.00 114 ARG A O 1
ATOM 816 N N . PHE A 1 115 ? 12.602 3.280 17.003 1.00 97.31 115 PHE A N 1
ATOM 817 C CA . PHE A 1 115 ? 11.179 3.308 17.328 1.00 97.31 115 PHE A CA 1
ATOM 818 C C . PHE A 1 115 ? 10.661 4.740 17.218 1.00 97.31 115 PHE A C 1
ATOM 820 O O . PHE A 1 115 ? 11.218 5.644 17.841 1.00 97.31 115 PHE A O 1
ATOM 827 N N . LEU A 1 116 ? 9.612 4.927 16.426 1.00 97.31 116 LEU A N 1
ATOM 828 C CA . LEU A 1 116 ? 8.869 6.168 16.275 1.00 97.31 116 LEU A CA 1
ATOM 829 C C . LEU A 1 116 ? 7.569 6.037 17.078 1.00 97.31 116 LEU A C 1
ATOM 831 O O . LEU A 1 116 ? 6.666 5.328 16.631 1.00 97.31 116 LEU A O 1
ATOM 835 N N . PRO A 1 117 ? 7.482 6.626 18.283 1.00 96.81 117 PRO A N 1
ATOM 836 C CA . PRO A 1 117 ? 6.274 6.531 19.091 1.00 96.81 117 PRO A CA 1
ATOM 837 C C . PRO A 1 117 ? 5.120 7.286 18.426 1.00 96.81 117 PRO A C 1
ATOM 839 O O . PRO A 1 117 ? 5.316 8.398 17.940 1.00 96.81 117 PRO A O 1
ATOM 842 N N . GLU A 1 118 ? 3.922 6.701 18.464 1.00 95.56 118 GLU A N 1
ATOM 843 C CA . GLU A 1 118 ? 2.696 7.415 18.101 1.00 95.56 118 GLU A CA 1
ATOM 844 C C . GLU A 1 118 ? 2.342 8.401 19.230 1.00 95.56 118 GLU A C 1
ATOM 846 O O . GLU A 1 118 ? 2.255 7.982 20.393 1.00 95.56 118 GLU A O 1
ATOM 851 N N . PRO A 1 119 ? 2.167 9.703 18.936 1.00 92.38 119 PRO A N 1
ATOM 852 C CA . PRO A 1 119 ? 1.686 10.667 19.915 1.00 92.38 119 PRO A CA 1
ATOM 853 C C . PRO A 1 119 ? 0.299 10.282 20.436 1.00 92.38 119 PRO A C 1
ATOM 855 O O . PRO A 1 119 ? -0.530 9.758 19.698 1.00 92.38 119 PRO A O 1
ATOM 858 N N . ALA A 1 120 ? 0.023 10.574 21.708 1.00 90.56 120 ALA A N 1
ATOM 859 C CA . ALA A 1 120 ? -1.326 10.409 22.237 1.00 90.56 120 ALA A CA 1
ATOM 860 C C . ALA A 1 120 ? -2.298 11.338 21.492 1.00 90.56 120 ALA A C 1
ATOM 862 O O . ALA A 1 120 ? -2.006 12.522 21.321 1.00 90.56 120 ALA A O 1
ATOM 863 N N . TYR A 1 121 ? -3.447 10.802 21.085 1.00 90.81 121 TYR A N 1
ATOM 864 C CA . TYR A 1 121 ? -4.458 11.531 20.331 1.00 90.81 121 TYR A CA 1
ATOM 865 C C . TYR A 1 121 ? -5.865 11.063 20.700 1.00 90.81 121 TYR A C 1
ATOM 867 O O . TYR A 1 121 ? -6.062 9.897 21.048 1.00 90.81 121 TYR A O 1
ATOM 875 N N . ASP A 1 122 ? -6.830 11.978 20.621 1.00 91.62 122 ASP A N 1
ATOM 876 C CA . ASP A 1 122 ? -8.247 11.679 20.801 1.00 91.62 122 ASP A CA 1
ATOM 877 C C . ASP A 1 122 ? -8.923 11.471 19.440 1.00 91.62 122 ASP A C 1
ATOM 879 O O . ASP A 1 122 ? -9.254 12.434 18.749 1.00 91.62 122 ASP A O 1
ATOM 883 N N . TYR A 1 123 ? -9.143 10.202 19.088 1.00 90.12 123 TYR A N 1
ATOM 884 C CA . TYR A 1 123 ? -9.793 9.753 17.848 1.00 90.12 123 TYR A CA 1
ATOM 885 C C . TYR A 1 123 ? -11.306 10.050 17.781 1.00 90.12 123 TYR A C 1
ATOM 887 O O . TYR A 1 123 ? -11.990 9.500 16.925 1.00 90.12 123 TYR A O 1
ATOM 895 N N . LEU A 1 124 ? -11.853 10.850 18.703 1.00 90.44 124 LEU A N 1
ATOM 896 C CA . LEU A 1 124 ? -13.199 11.430 18.591 1.00 90.44 124 LEU A CA 1
ATOM 897 C C . LEU A 1 124 ? -13.178 12.911 18.194 1.00 90.44 124 LEU A C 1
ATOM 899 O O . LEU A 1 124 ? -14.227 13.543 18.058 1.00 90.44 124 LEU A O 1
ATOM 903 N N . THR A 1 125 ? -11.988 13.494 18.036 1.00 90.81 125 THR A N 1
ATOM 904 C CA . THR A 1 125 ? -11.852 14.850 17.500 1.00 90.81 125 THR A CA 1
ATOM 905 C C . THR A 1 125 ? -12.402 14.872 16.072 1.00 90.81 125 THR A C 1
ATOM 907 O O . THR A 1 125 ? -12.029 13.995 15.303 1.00 90.81 125 THR A O 1
ATOM 910 N N . PRO A 1 126 ? -13.232 15.858 15.675 1.00 91.19 126 PRO A N 1
ATOM 911 C CA . PRO A 1 126 ? -13.740 15.937 14.308 1.00 91.19 126 PRO A CA 1
ATOM 912 C C . PRO A 1 126 ? -12.607 15.937 13.276 1.00 91.19 126 PRO A C 1
ATOM 914 O O . PRO A 1 126 ? -11.809 16.869 13.239 1.00 91.19 126 PRO A O 1
ATOM 917 N N . ASP A 1 127 ? -12.582 14.904 12.443 1.00 93.44 127 ASP A N 1
ATOM 918 C CA . ASP A 1 127 ? -11.520 14.522 11.499 1.00 93.44 127 ASP A CA 1
ATOM 919 C C . ASP A 1 127 ? -12.082 14.145 10.127 1.00 93.44 127 ASP A C 1
ATOM 921 O O . ASP A 1 127 ? -11.453 13.470 9.315 1.00 93.44 127 ASP A O 1
ATOM 925 N N . THR A 1 128 ? -13.280 14.634 9.833 1.00 93.44 128 THR A N 1
ATOM 926 C CA . THR A 1 128 ? -13.937 14.350 8.572 1.00 93.44 128 THR A CA 1
ATOM 927 C C . THR A 1 128 ? -14.358 15.603 7.839 1.00 93.44 128 THR A C 1
ATOM 929 O O . THR A 1 128 ? -14.807 16.591 8.425 1.00 93.44 128 THR A O 1
ATOM 932 N N . VAL A 1 129 ? -14.268 15.526 6.516 1.00 92.62 129 VAL A N 1
ATOM 933 C CA . VAL A 1 129 ? -14.954 16.436 5.600 1.00 92.62 129 VAL A CA 1
ATOM 934 C C . VAL A 1 129 ? -15.995 15.646 4.806 1.00 92.62 129 VAL A C 1
ATOM 936 O O . VAL A 1 129 ? -15.821 14.442 4.585 1.00 92.62 129 VAL A O 1
ATOM 939 N N . PRO A 1 130 ? -17.101 16.267 4.367 1.00 87.25 130 PRO A N 1
ATOM 940 C CA . PRO A 1 130 ? -18.008 15.613 3.433 1.00 87.25 130 PRO A CA 1
ATOM 941 C C . PRO A 1 130 ? -17.254 15.254 2.148 1.00 87.25 130 PRO A C 1
ATOM 943 O O . PRO A 1 130 ? -16.696 16.143 1.508 1.00 87.25 130 PRO A O 1
ATOM 946 N N . GLY A 1 131 ? -17.243 13.974 1.774 1.00 71.81 131 GLY A N 1
ATOM 947 C CA . GLY A 1 131 ? -16.708 13.559 0.482 1.00 71.81 131 GLY A CA 1
ATOM 948 C C . GLY A 1 131 ? -17.600 14.018 -0.677 1.00 71.81 131 GLY A C 1
ATOM 949 O O . GLY A 1 131 ? -18.787 14.321 -0.473 1.00 71.81 131 GLY A O 1
ATOM 950 N N . PRO A 1 132 ? -17.067 14.063 -1.908 1.00 70.25 132 PRO A N 1
ATOM 951 C CA . PRO A 1 132 ? -17.892 14.268 -3.090 1.00 70.25 132 PRO A CA 1
ATOM 952 C C . PRO A 1 132 ? -18.976 13.175 -3.178 1.00 70.25 132 PRO A C 1
ATOM 954 O O . PRO A 1 132 ? -18.747 12.004 -2.878 1.00 70.25 132 PRO A O 1
ATOM 957 N N . ILE A 1 133 ? -20.204 13.551 -3.564 1.00 60.62 133 ILE A N 1
ATOM 958 C CA . ILE A 1 133 ? -21.273 12.571 -3.814 1.00 60.62 133 ILE A CA 1
ATOM 959 C C . ILE A 1 133 ? -20.933 11.856 -5.120 1.00 60.62 133 ILE A C 1
ATOM 961 O O . ILE A 1 133 ? -21.264 12.335 -6.204 1.00 60.62 133 ILE A O 1
ATOM 965 N N . GLU A 1 134 ? -20.258 10.719 -5.012 1.00 63.19 134 GLU A N 1
ATOM 966 C CA . GLU A 1 134 ? -19.788 9.970 -6.170 1.00 63.19 134 GLU A CA 1
ATOM 967 C C . GLU A 1 134 ? -20.549 8.666 -6.372 1.00 63.19 134 GLU A C 1
ATOM 969 O O . GLU A 1 134 ? -20.883 7.934 -5.437 1.00 63.19 134 GLU A O 1
ATOM 974 N N . HIS A 1 135 ? -20.781 8.373 -7.648 1.00 58.56 135 HIS A N 1
ATOM 975 C CA . HIS A 1 135 ? -21.337 7.122 -8.142 1.00 58.56 135 HIS A CA 1
ATOM 976 C C . HIS A 1 135 ? -20.244 6.332 -8.868 1.00 58.56 135 HIS A C 1
ATOM 978 O O . HIS A 1 135 ? -20.414 5.930 -10.017 1.00 58.56 135 HIS A O 1
ATOM 984 N N . ALA A 1 136 ? -19.089 6.147 -8.227 1.00 61.53 136 ALA A N 1
ATOM 985 C CA . ALA A 1 136 ? -18.227 5.040 -8.610 1.00 61.53 136 ALA A CA 1
ATOM 986 C C . ALA A 1 136 ? -19.001 3.764 -8.253 1.00 61.53 136 ALA A C 1
ATOM 988 O O . ALA A 1 136 ? -19.366 3.567 -7.099 1.00 61.53 136 ALA A O 1
ATOM 989 N N . GLU A 1 137 ? -19.356 2.933 -9.228 1.00 64.94 137 GLU A N 1
ATOM 990 C CA . GLU A 1 137 ? -20.045 1.672 -8.955 1.00 64.94 137 GLU A CA 1
ATOM 991 C C . GLU A 1 137 ? -19.523 0.584 -9.886 1.00 64.94 137 GLU A C 1
ATOM 993 O O . GLU A 1 137 ? -19.777 0.579 -11.090 1.00 64.94 137 GLU A O 1
ATOM 998 N N . GLN A 1 138 ? -18.819 -0.385 -9.305 1.00 65.62 138 GLN A N 1
ATOM 999 C CA . GLN A 1 138 ? -18.603 -1.675 -9.943 1.00 65.62 138 GLN A CA 1
ATOM 1000 C C . GLN A 1 138 ? -19.838 -2.568 -9.743 1.00 65.62 138 GLN A C 1
ATOM 1002 O O . GLN A 1 138 ? -20.355 -2.663 -8.622 1.00 65.62 138 GLN A O 1
ATOM 1007 N N . PRO A 1 139 ? -20.290 -3.305 -10.778 1.00 61.84 139 PRO A N 1
ATOM 1008 C CA . PRO A 1 139 ? -21.426 -4.219 -10.667 1.00 61.84 139 PRO A CA 1
ATOM 1009 C C . PRO A 1 139 ? -21.155 -5.271 -9.588 1.00 61.84 139 PRO A C 1
ATOM 1011 O O . PRO A 1 139 ? -20.002 -5.695 -9.493 1.00 61.84 139 PRO A O 1
ATOM 1014 N N . PRO A 1 140 ? -22.157 -5.711 -8.798 1.00 61.09 140 PRO A N 1
ATOM 1015 C CA . PRO A 1 140 ? -21.973 -6.610 -7.656 1.00 61.09 140 PRO A CA 1
ATOM 1016 C C . PRO A 1 140 ? -21.069 -7.800 -7.984 1.00 61.09 140 PRO A C 1
ATOM 1018 O O . PRO A 1 140 ? -21.249 -8.461 -9.007 1.00 61.09 140 PRO A O 1
ATOM 1021 N N . SER A 1 141 ? -20.092 -8.079 -7.121 1.00 60.84 141 SER A N 1
ATOM 1022 C CA . SER A 1 141 ? -19.213 -9.226 -7.301 1.00 60.84 141 SER A CA 1
ATOM 1023 C C . SER A 1 141 ? -19.990 -10.517 -7.051 1.00 60.84 141 SER A C 1
ATOM 1025 O O . SER A 1 141 ? -20.910 -10.569 -6.230 1.00 60.84 141 SER A O 1
ATOM 1027 N N . ALA A 1 142 ? -19.629 -11.580 -7.773 1.00 65.50 142 ALA A N 1
ATOM 1028 C CA . ALA A 1 142 ? -20.181 -12.900 -7.499 1.00 65.50 142 ALA A CA 1
ATOM 1029 C C . ALA A 1 142 ? -19.872 -13.315 -6.042 1.00 65.50 142 ALA A C 1
ATOM 1031 O O . ALA A 1 142 ? -18.829 -12.928 -5.504 1.00 65.50 142 ALA A O 1
ATOM 1032 N N . PRO A 1 143 ? -20.740 -14.113 -5.391 1.00 66.62 143 PRO A N 1
ATOM 1033 C CA . PRO A 1 143 ? -20.480 -14.603 -4.042 1.00 66.62 143 PRO A CA 1
ATOM 1034 C C . PRO A 1 143 ? -19.100 -15.263 -3.937 1.00 66.62 143 PRO A C 1
ATOM 1036 O O . PRO A 1 143 ? -18.756 -16.124 -4.743 1.00 66.62 143 PRO A O 1
ATOM 1039 N N . GLY A 1 144 ? -18.313 -14.857 -2.940 1.00 69.06 144 GLY A N 1
ATOM 1040 C CA . GLY A 1 144 ? -16.958 -15.373 -2.716 1.00 69.06 144 GLY A CA 1
ATOM 1041 C C . GLY A 1 144 ? -15.845 -14.663 -3.496 1.00 69.06 144 GLY A C 1
ATOM 1042 O O . GLY A 1 144 ? -14.680 -14.980 -3.275 1.00 69.06 144 GLY A O 1
ATOM 1043 N N . VAL A 1 145 ? -16.163 -13.691 -4.357 1.00 77.38 145 VAL A N 1
ATOM 1044 C CA . VAL A 1 145 ? -15.158 -12.837 -5.006 1.00 77.38 145 VAL A CA 1
ATOM 1045 C C . VAL A 1 145 ? -14.819 -11.656 -4.096 1.00 77.38 145 VAL A C 1
ATOM 1047 O O . VAL A 1 145 ? -15.698 -10.883 -3.705 1.00 77.38 145 VAL A O 1
ATOM 1050 N N . VAL A 1 146 ? -13.532 -11.523 -3.774 1.00 88.00 146 VAL A N 1
ATOM 1051 C CA . VAL A 1 146 ? -12.982 -10.406 -2.998 1.00 88.00 146 VAL A CA 1
ATOM 1052 C C . VAL A 1 146 ? -12.883 -9.173 -3.893 1.00 88.00 146 VAL A C 1
ATOM 1054 O O . VAL A 1 146 ? -12.403 -9.260 -5.021 1.00 88.00 146 VAL A O 1
ATOM 1057 N N . ARG A 1 147 ? -13.343 -8.025 -3.394 1.00 90.88 147 ARG A N 1
ATOM 1058 C CA . ARG A 1 147 ? -13.106 -6.718 -4.005 1.00 90.88 147 ARG A CA 1
ATOM 1059 C C . ARG A 1 147 ? -11.736 -6.218 -3.600 1.00 90.88 147 ARG A C 1
ATOM 1061 O O . ARG A 1 147 ? -11.461 -6.064 -2.411 1.00 90.88 147 ARG A O 1
ATOM 1068 N N . GLU A 1 148 ? -10.914 -5.974 -4.600 1.00 94.00 148 GLU A N 1
ATOM 1069 C CA . GLU A 1 148 ? -9.629 -5.318 -4.443 1.00 94.00 148 GLU A CA 1
ATOM 1070 C C . GLU A 1 148 ? -9.849 -3.814 -4.515 1.00 94.00 148 GLU A C 1
ATOM 1072 O O . GLU A 1 148 ? -10.515 -3.334 -5.427 1.00 94.00 148 GLU A O 1
ATOM 1077 N N . VAL A 1 149 ? -9.366 -3.112 -3.498 1.00 96.94 149 VAL A N 1
ATOM 1078 C CA . VAL A 1 149 ? -9.377 -1.656 -3.408 1.00 96.94 149 VAL A CA 1
ATOM 1079 C C . VAL A 1 149 ? -7.920 -1.227 -3.430 1.00 96.94 149 VAL A C 1
ATOM 1081 O O . VAL A 1 149 ? -7.171 -1.452 -2.474 1.00 96.94 149 VAL A O 1
ATOM 1084 N N . ASP A 1 150 ? -7.500 -0.688 -4.560 1.00 98.12 150 ASP A N 1
ATOM 1085 C CA . ASP A 1 150 ? -6.096 -0.450 -4.856 1.00 98.12 150 ASP A CA 1
ATOM 1086 C C . ASP A 1 150 ? -5.696 0.959 -4.379 1.00 98.12 150 ASP A C 1
ATOM 1088 O O . ASP A 1 150 ? -6.340 1.944 -4.712 1.00 98.12 150 ASP A O 1
ATOM 1092 N N . ALA A 1 151 ? -4.642 1.098 -3.575 1.00 98.50 151 ALA A N 1
ATOM 1093 C CA . ALA A 1 151 ? -4.248 2.381 -2.986 1.00 98.50 151 ALA A CA 1
ATOM 1094 C C . ALA A 1 151 ? -2.934 2.905 -3.565 1.00 98.50 151 ALA A C 1
ATOM 1096 O O . ALA A 1 151 ? -1.943 2.170 -3.637 1.00 98.50 151 ALA A O 1
ATOM 1097 N N . VAL A 1 152 ? -2.891 4.193 -3.907 1.00 98.50 152 VAL A N 1
ATOM 1098 C CA . VAL A 1 152 ? -1.627 4.917 -4.080 1.00 98.50 152 VAL A CA 1
ATOM 1099 C C . VAL A 1 152 ? -1.298 5.627 -2.778 1.00 98.50 152 VAL A C 1
ATOM 1101 O O . VAL A 1 152 ? -2.096 6.407 -2.262 1.00 98.50 152 VAL A O 1
ATOM 1104 N N . VAL A 1 153 ? -0.102 5.353 -2.257 1.00 98.56 153 VAL A N 1
ATOM 1105 C CA . VAL A 1 153 ? 0.397 5.968 -1.024 1.00 98.56 153 VAL A CA 1
ATOM 1106 C C . VAL A 1 153 ? 1.443 7.023 -1.362 1.00 98.56 153 VAL A C 1
ATOM 1108 O O . VAL A 1 153 ? 2.533 6.699 -1.836 1.00 98.56 153 VAL A O 1
ATOM 1111 N N . GLN A 1 154 ? 1.120 8.286 -1.103 1.00 98.00 154 GLN A N 1
ATOM 1112 C CA . GLN A 1 154 ? 2.026 9.418 -1.226 1.00 98.00 154 GLN A CA 1
ATOM 1113 C C . GLN A 1 154 ? 2.613 9.794 0.138 1.00 98.00 154 GLN A C 1
ATOM 1115 O O . GLN A 1 154 ? 1.878 10.059 1.084 1.00 98.00 154 GLN A O 1
ATOM 1120 N N . LEU A 1 155 ? 3.941 9.868 0.231 1.00 97.69 155 LEU A N 1
ATOM 1121 C CA . LEU A 1 155 ? 4.638 10.446 1.383 1.00 97.69 155 LEU A CA 1
ATOM 1122 C C . LEU A 1 155 ? 5.162 11.834 1.013 1.00 97.69 155 LEU A C 1
ATOM 1124 O O . LEU A 1 155 ? 5.753 11.984 -0.055 1.00 97.69 155 LEU A O 1
ATOM 1128 N N . SER A 1 156 ? 5.025 12.838 1.875 1.00 97.00 156 SER A N 1
ATOM 1129 C CA . SER A 1 156 ? 5.786 14.080 1.690 1.00 97.00 156 SER A CA 1
ATOM 1130 C C . SER A 1 156 ? 7.295 13.809 1.795 1.00 97.00 156 SER A C 1
ATOM 1132 O O . SER A 1 156 ? 7.730 12.800 2.364 1.00 97.00 156 SER A O 1
ATOM 1134 N N . VAL A 1 157 ? 8.131 14.696 1.252 1.00 95.25 157 VAL A N 1
ATOM 1135 C CA . VAL A 1 157 ? 9.592 14.583 1.410 1.00 95.25 157 VAL A CA 1
ATOM 1136 C C . VAL A 1 157 ? 9.975 14.590 2.895 1.00 95.25 157 VAL A C 1
ATOM 1138 O O . VAL A 1 157 ? 10.869 13.858 3.320 1.00 95.25 157 VAL A O 1
ATOM 1141 N N . GLU A 1 158 ? 9.291 15.390 3.701 1.00 96.81 158 GLU A N 1
ATOM 1142 C CA . GLU A 1 158 ? 9.463 15.519 5.142 1.00 96.81 158 GLU A CA 1
ATOM 1143 C C . GLU A 1 158 ? 9.082 14.216 5.854 1.00 96.81 158 GLU A C 1
ATOM 1145 O O . GLU A 1 158 ? 9.888 13.683 6.621 1.00 96.81 158 GLU A O 1
ATOM 1150 N N . ALA A 1 159 ? 7.929 13.629 5.519 1.00 97.44 159 ALA A N 1
ATOM 1151 C CA . ALA A 1 159 ? 7.518 12.320 6.018 1.00 97.44 159 ALA A CA 1
ATOM 1152 C C . ALA A 1 159 ? 8.518 11.223 5.624 1.00 97.44 159 ALA A C 1
ATOM 1154 O O . ALA A 1 159 ? 8.893 10.391 6.450 1.00 97.44 159 ALA A O 1
ATOM 1155 N N . LEU A 1 160 ? 9.029 11.246 4.391 1.00 95.06 160 LEU A N 1
ATOM 1156 C CA . LEU A 1 160 ? 10.051 10.306 3.936 1.00 95.06 160 LEU A CA 1
ATOM 1157 C C . LEU A 1 160 ? 11.358 10.447 4.734 1.00 95.06 160 LEU A C 1
ATOM 1159 O O . LEU A 1 160 ? 11.974 9.439 5.085 1.00 95.06 160 LEU A O 1
ATOM 1163 N N . ARG A 1 161 ? 11.774 11.677 5.072 1.00 95.06 161 ARG A N 1
ATOM 1164 C CA . ARG A 1 161 ? 12.940 11.924 5.940 1.00 95.06 161 ARG A CA 1
ATOM 1165 C C . ARG A 1 161 ? 12.711 11.415 7.362 1.00 95.06 161 ARG A C 1
ATOM 1167 O O . ARG A 1 161 ? 13.631 10.852 7.950 1.00 95.06 161 ARG A O 1
ATOM 1174 N N . VAL A 1 162 ? 11.506 11.574 7.910 1.00 96.69 162 VAL A N 1
ATOM 1175 C CA . VAL A 1 162 ? 11.143 10.996 9.215 1.00 96.69 162 VAL A CA 1
ATOM 1176 C C . VAL A 1 162 ? 11.172 9.471 9.154 1.00 96.69 162 VAL A C 1
ATOM 1178 O O . VAL A 1 162 ? 11.734 8.831 10.051 1.00 96.69 162 VAL A O 1
ATOM 1181 N N . LEU A 1 163 ? 10.616 8.880 8.094 1.00 95.88 163 LEU A N 1
ATOM 1182 C CA . LEU A 1 163 ? 10.575 7.436 7.885 1.00 95.88 163 LEU A CA 1
ATOM 1183 C C . LEU A 1 163 ? 11.970 6.840 7.711 1.00 95.88 163 LEU A C 1
ATOM 1185 O O . LEU A 1 163 ? 12.221 5.775 8.270 1.00 95.88 163 LEU A O 1
ATOM 1189 N N . ASN A 1 164 ? 12.865 7.506 6.975 1.00 93.31 164 ASN A N 1
ATOM 1190 C CA . ASN A 1 164 ? 14.251 7.095 6.713 1.00 93.31 164 ASN A CA 1
ATOM 1191 C C . ASN A 1 164 ? 14.416 5.565 6.570 1.00 93.31 164 ASN A C 1
ATOM 1193 O O . ASN A 1 164 ? 15.219 4.936 7.263 1.00 93.31 164 ASN A O 1
ATOM 1197 N N . SER A 1 165 ? 13.539 4.955 5.778 1.00 92.31 165 SER A N 1
ATOM 1198 C CA . SER A 1 165 ? 13.387 3.510 5.609 1.00 92.31 165 SER A CA 1
ATOM 1199 C C . SER A 1 165 ? 12.598 3.247 4.323 1.00 92.31 165 SER A C 1
ATOM 1201 O O . SER A 1 165 ? 12.271 4.186 3.597 1.00 92.31 165 SER A O 1
ATOM 1203 N N . ASP A 1 166 ? 12.307 1.983 4.034 1.00 94.06 166 ASP A N 1
ATOM 1204 C CA . ASP A 1 166 ? 11.590 1.565 2.832 1.00 94.06 166 ASP A CA 1
ATOM 1205 C C . ASP A 1 166 ? 10.134 2.097 2.833 1.00 94.06 166 ASP A C 1
ATOM 1207 O O . ASP A 1 166 ? 9.320 1.666 3.662 1.00 94.06 166 ASP A O 1
ATOM 1211 N N . PRO A 1 167 ? 9.769 3.014 1.909 1.00 95.69 167 PRO A N 1
ATOM 1212 C CA . PRO A 1 167 ? 8.412 3.554 1.830 1.00 95.69 167 PRO A CA 1
ATOM 1213 C C . PRO A 1 167 ? 7.378 2.519 1.371 1.00 95.69 167 PRO A C 1
ATOM 1215 O O . PRO A 1 167 ? 6.204 2.644 1.715 1.00 95.69 167 PRO A O 1
ATOM 1218 N N . VAL A 1 168 ? 7.786 1.486 0.627 1.00 97.12 168 VAL A N 1
ATOM 1219 C CA . VAL A 1 168 ? 6.895 0.397 0.202 1.00 97.12 168 VAL A CA 1
ATOM 1220 C C . VAL A 1 168 ? 6.542 -0.470 1.406 1.00 97.12 168 VAL A C 1
ATOM 1222 O O . VAL A 1 168 ? 5.365 -0.747 1.634 1.00 97.12 168 VAL A O 1
ATOM 1225 N N . ALA A 1 169 ? 7.530 -0.839 2.228 1.00 97.19 169 ALA A N 1
ATOM 1226 C CA . ALA A 1 169 ? 7.283 -1.584 3.463 1.00 97.19 169 ALA A CA 1
ATOM 1227 C C . ALA A 1 169 ? 6.363 -0.813 4.422 1.00 97.19 169 ALA A C 1
ATOM 1229 O O . ALA A 1 169 ? 5.440 -1.397 4.990 1.00 97.19 169 ALA A O 1
ATOM 1230 N N . PHE A 1 170 ? 6.570 0.502 4.563 1.00 98.12 170 PHE A N 1
ATOM 1231 C CA . PHE A 1 170 ? 5.688 1.369 5.346 1.00 98.12 170 PHE A CA 1
ATOM 1232 C C . PHE A 1 170 ? 4.251 1.378 4.811 1.00 98.12 170 PHE A C 1
ATOM 1234 O O . PHE A 1 170 ? 3.320 1.120 5.572 1.00 98.12 170 PHE A O 1
ATOM 1241 N N . ALA A 1 171 ? 4.061 1.608 3.510 1.00 98.38 171 ALA A N 1
ATOM 1242 C CA . ALA A 1 171 ? 2.740 1.609 2.886 1.00 98.38 171 ALA A CA 1
ATOM 1243 C C . ALA A 1 171 ? 2.007 0.266 3.073 1.00 98.38 171 ALA A C 1
ATOM 1245 O O . ALA A 1 171 ? 0.824 0.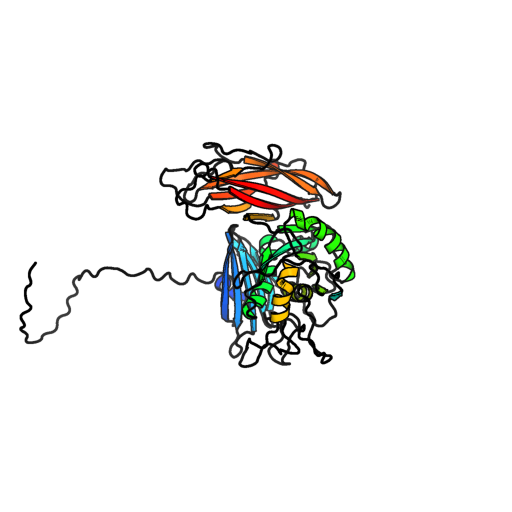241 3.415 1.00 98.38 171 ALA A O 1
ATOM 1246 N N . LEU A 1 172 ? 2.724 -0.855 2.930 1.00 98.56 172 LEU A N 1
ATOM 1247 C CA . LEU A 1 172 ? 2.187 -2.194 3.186 1.00 98.56 172 LEU A CA 1
ATOM 1248 C C . LEU A 1 172 ? 1.777 -2.386 4.653 1.00 98.56 172 LEU A C 1
ATOM 1250 O O . LEU A 1 172 ? 0.721 -2.961 4.902 1.00 98.56 172 LEU A O 1
ATOM 1254 N N . VAL A 1 173 ? 2.568 -1.893 5.618 1.00 98.62 173 VAL A N 1
ATOM 1255 C CA . VAL A 1 173 ? 2.193 -1.926 7.043 1.00 98.62 173 VAL A CA 1
ATOM 1256 C C . VAL A 1 173 ? 0.881 -1.182 7.270 1.00 98.62 173 VAL A C 1
ATOM 1258 O O . VAL A 1 173 ? -0.012 -1.734 7.908 1.00 98.62 173 VAL A O 1
ATOM 1261 N N . GLN A 1 174 ? 0.745 0.031 6.729 1.00 98.69 174 GLN A N 1
ATOM 1262 C CA . GLN A 1 174 ? -0.445 0.865 6.916 1.00 98.69 174 GLN A CA 1
ATOM 1263 C C . GLN A 1 174 ? -1.696 0.175 6.366 1.00 98.69 174 GLN A C 1
ATOM 1265 O O . GLN A 1 174 ? -2.646 -0.056 7.116 1.00 98.69 174 GLN A O 1
ATOM 1270 N N . LEU A 1 175 ? -1.663 -0.268 5.105 1.00 98.75 175 LEU A N 1
ATOM 1271 C CA . LEU A 1 175 ? -2.768 -1.009 4.485 1.00 98.75 175 LEU A CA 1
ATOM 1272 C C . LEU A 1 175 ? -3.130 -2.274 5.269 1.00 98.75 175 LEU A C 1
ATOM 1274 O O . LEU A 1 175 ? -4.307 -2.587 5.468 1.00 98.75 175 LEU A O 1
ATOM 1278 N N . GLU A 1 176 ? -2.123 -2.986 5.769 1.00 98.75 176 GLU A N 1
ATOM 1279 C CA . GLU A 1 176 ? -2.330 -4.215 6.516 1.00 98.75 176 GLU A CA 1
ATOM 1280 C C . GLU A 1 176 ? -2.934 -3.983 7.913 1.00 98.75 176 GLU A C 1
ATOM 1282 O O . GLU A 1 176 ? -3.655 -4.854 8.403 1.00 98.75 176 GLU A O 1
ATOM 1287 N N . THR A 1 177 ? -2.750 -2.809 8.535 1.00 98.62 177 THR A N 1
ATOM 1288 C CA . THR A 1 177 ? -3.481 -2.469 9.773 1.00 98.62 177 THR A CA 1
ATOM 1289 C C . THR A 1 177 ? -4.995 -2.436 9.548 1.00 98.62 177 THR A C 1
ATOM 1291 O O . THR A 1 177 ? -5.756 -2.955 10.368 1.00 98.62 177 THR A O 1
ATOM 1294 N N . ALA A 1 178 ? -5.441 -1.894 8.411 1.00 98.69 178 ALA A N 1
ATOM 1295 C CA . ALA A 1 178 ? -6.847 -1.857 8.032 1.00 98.69 178 ALA A CA 1
ATOM 1296 C C . ALA A 1 178 ? -7.346 -3.241 7.597 1.00 98.69 178 ALA A C 1
ATOM 1298 O O . ALA A 1 178 ? -8.413 -3.669 8.038 1.00 98.69 178 ALA A O 1
ATOM 1299 N N . ASN A 1 179 ? -6.563 -3.982 6.806 1.00 98.75 179 ASN A N 1
ATOM 1300 C CA . ASN A 1 179 ? -6.913 -5.349 6.409 1.00 98.75 179 ASN A CA 1
ATOM 1301 C C . ASN A 1 179 ? -7.020 -6.302 7.611 1.00 98.75 179 ASN A C 1
ATOM 1303 O O . ASN A 1 179 ? -7.904 -7.162 7.632 1.00 98.75 179 ASN A O 1
ATOM 1307 N N . LEU A 1 180 ? -6.174 -6.148 8.637 1.00 98.56 180 LEU A N 1
ATOM 1308 C CA . LEU A 1 180 ? -6.311 -6.893 9.889 1.00 98.56 180 LEU A CA 1
ATOM 1309 C C . LEU A 1 180 ? -7.658 -6.588 10.549 1.00 98.56 180 LEU A C 1
ATOM 1311 O O . LEU A 1 180 ? -8.376 -7.527 10.897 1.00 98.56 180 LEU A O 1
ATOM 1315 N N . SER A 1 181 ? -8.035 -5.309 10.644 1.00 98.56 181 SER A N 1
ATOM 1316 C CA . SER A 1 181 ? -9.344 -4.905 11.164 1.00 98.56 181 SER A CA 1
ATOM 1317 C C . SER A 1 181 ? -10.506 -5.468 10.349 1.00 98.56 181 SER A C 1
ATOM 1319 O O . SER A 1 181 ? -11.470 -5.958 10.936 1.00 98.56 181 SER A O 1
ATOM 1321 N N . LEU A 1 182 ? -10.418 -5.480 9.016 1.00 98.62 182 LEU A N 1
ATOM 1322 C CA . LEU A 1 182 ? -11.428 -6.093 8.143 1.00 98.62 182 LEU A CA 1
ATOM 1323 C C . LEU A 1 182 ? -11.580 -7.594 8.425 1.00 98.62 182 LEU A C 1
ATOM 1325 O O . LEU A 1 182 ? -12.696 -8.065 8.660 1.00 98.62 182 LEU A O 1
ATOM 1329 N N . ARG A 1 183 ? -10.469 -8.343 8.481 1.00 98.06 183 ARG A N 1
ATOM 1330 C CA . ARG A 1 183 ? -10.479 -9.792 8.755 1.00 98.06 183 ARG A CA 1
ATOM 1331 C C . ARG A 1 183 ? -11.035 -10.114 10.138 1.00 98.06 183 ARG A C 1
ATOM 1333 O O . ARG A 1 183 ? -11.921 -10.958 10.256 1.00 98.06 183 ARG A O 1
ATOM 1340 N N . ASN A 1 184 ? -10.567 -9.408 11.163 1.00 97.94 184 ASN A N 1
ATOM 1341 C CA . ASN A 1 184 ? -11.065 -9.530 12.533 1.00 97.94 184 ASN A CA 1
ATOM 1342 C C . ASN A 1 184 ? -12.578 -9.252 12.621 1.00 97.94 184 ASN A C 1
ATOM 1344 O O . ASN A 1 184 ? -13.298 -9.912 13.368 1.00 97.94 184 ASN A O 1
ATOM 1348 N N . SER A 1 185 ? -13.079 -8.342 11.785 1.00 98.44 185 SER A N 1
ATOM 1349 C CA . SER A 1 185 ? -14.497 -7.965 11.716 1.00 98.44 185 SER A CA 1
ATOM 1350 C C . SER A 1 185 ? -15.317 -8.822 10.751 1.00 98.44 185 SER A C 1
ATOM 1352 O O . SER A 1 185 ? -16.454 -8.469 10.445 1.00 98.44 185 SER A O 1
ATOM 1354 N N . GLN A 1 186 ? -14.769 -9.936 10.254 1.00 97.25 186 GLN A N 1
ATOM 1355 C CA . GLN A 1 186 ? -15.414 -10.840 9.292 1.00 97.25 186 GLN A CA 1
ATOM 1356 C C . GLN A 1 186 ? -15.833 -10.171 7.967 1.00 97.25 186 GLN A C 1
ATOM 1358 O O . GLN A 1 186 ? -16.782 -10.602 7.306 1.00 97.25 186 GLN A O 1
ATOM 1363 N N . VAL A 1 187 ? -15.101 -9.144 7.535 1.00 96.56 187 VAL A N 1
ATOM 1364 C CA . VAL A 1 187 ? -15.250 -8.521 6.215 1.00 96.56 187 VAL A CA 1
ATOM 1365 C C . VAL A 1 187 ? -14.254 -9.166 5.251 1.00 96.56 187 VAL A C 1
ATOM 1367 O O . VAL A 1 187 ? -13.216 -8.607 4.925 1.00 96.56 187 VAL A O 1
ATOM 1370 N N . ALA A 1 188 ? -14.556 -10.388 4.808 1.00 90.62 188 ALA A N 1
ATOM 1371 C CA . ALA A 1 188 ? -13.680 -11.138 3.899 1.00 90.62 188 ALA A CA 1
ATOM 1372 C C . ALA A 1 188 ? -13.812 -10.719 2.421 1.00 90.62 188 ALA A C 1
ATOM 1374 O O . ALA A 1 188 ? -13.012 -11.129 1.589 1.00 90.62 188 ALA A O 1
ATOM 1375 N N . SER A 1 189 ? -14.837 -9.937 2.078 1.00 89.56 189 SER A N 1
ATOM 1376 C CA . SER A 1 189 ? -15.154 -9.554 0.698 1.00 89.56 189 SER A CA 1
ATOM 1377 C C . SER A 1 189 ? -14.426 -8.299 0.214 1.00 89.56 189 SER A C 1
ATOM 1379 O O . SER A 1 189 ? -14.672 -7.879 -0.912 1.00 89.56 189 SER A O 1
ATOM 1381 N N . VAL A 1 190 ? -13.581 -7.684 1.043 1.00 95.62 190 VAL A N 1
ATOM 1382 C CA . VAL A 1 190 ? -12.828 -6.463 0.723 1.00 95.62 190 VAL A CA 1
ATOM 1383 C C . VAL A 1 190 ? -11.376 -6.665 1.131 1.00 95.62 190 VAL A C 1
ATOM 1385 O O . VAL A 1 190 ? -11.107 -7.168 2.222 1.00 95.62 190 VAL A O 1
ATOM 1388 N N . ARG A 1 191 ? -10.449 -6.264 0.264 1.00 96.50 191 ARG A N 1
ATOM 1389 C CA . ARG A 1 191 ? -9.014 -6.247 0.535 1.00 96.50 191 ARG A CA 1
ATOM 1390 C C . ARG A 1 191 ? -8.412 -4.965 -0.019 1.00 96.50 191 ARG A C 1
ATOM 1392 O O . ARG A 1 191 ? -8.610 -4.658 -1.189 1.00 96.50 191 ARG A O 1
ATOM 1399 N N . LEU A 1 192 ? -7.654 -4.262 0.814 1.00 98.25 192 LEU A N 1
ATOM 1400 C CA . LEU A 1 192 ? -6.848 -3.131 0.378 1.00 98.25 192 LEU A CA 1
ATOM 1401 C C . LEU A 1 192 ? -5.503 -3.640 -0.148 1.00 98.25 192 LEU A C 1
ATOM 1403 O O . LEU A 1 192 ? -4.841 -4.423 0.542 1.00 98.25 192 LEU A O 1
ATOM 1407 N N . ASN A 1 193 ? -5.085 -3.182 -1.324 1.00 97.56 193 ASN A N 1
ATOM 1408 C CA . ASN A 1 193 ? -3.775 -3.495 -1.894 1.00 97.56 193 ASN A CA 1
ATOM 1409 C C . ASN A 1 193 ? -2.982 -2.220 -2.174 1.00 97.56 193 ASN A C 1
ATOM 1411 O O . ASN A 1 193 ? -3.537 -1.134 -2.297 1.00 97.56 193 ASN A O 1
ATOM 1415 N N . LEU A 1 194 ? -1.668 -2.364 -2.326 1.00 98.12 194 LEU A N 1
ATOM 1416 C CA . LEU A 1 194 ? -0.807 -1.269 -2.750 1.00 98.12 194 LEU A CA 1
ATOM 1417 C C . LEU A 1 194 ? -0.691 -1.254 -4.280 1.00 98.12 194 LEU A C 1
ATOM 1419 O O . LEU A 1 194 ? -0.138 -2.183 -4.871 1.00 98.12 194 LEU A O 1
ATOM 1423 N N . ALA A 1 195 ? -1.174 -0.187 -4.911 1.00 97.69 195 ALA A N 1
ATOM 1424 C CA . ALA A 1 195 ? -1.024 0.052 -6.344 1.00 97.69 195 ALA A CA 1
ATOM 1425 C C . ALA A 1 195 ? 0.333 0.668 -6.697 1.00 97.69 195 ALA A C 1
ATOM 1427 O O . ALA A 1 195 ? 0.908 0.351 -7.739 1.00 97.69 195 ALA A O 1
ATOM 1428 N N . GLY A 1 196 ? 0.840 1.537 -5.822 1.00 97.06 196 GLY A N 1
ATOM 1429 C CA . GLY A 1 196 ? 2.088 2.259 -6.011 1.00 97.06 196 GLY A CA 1
ATOM 1430 C C . GLY A 1 196 ? 2.418 3.149 -4.821 1.00 97.06 196 GLY A C 1
ATOM 1431 O O . GLY A 1 196 ? 1.573 3.418 -3.965 1.00 97.06 196 GLY A O 1
ATOM 1432 N N . THR A 1 197 ? 3.660 3.616 -4.780 1.00 96.44 197 THR A N 1
ATOM 1433 C CA . THR A 1 197 ? 4.094 4.665 -3.855 1.00 96.44 197 THR A CA 1
ATOM 1434 C C . THR A 1 197 ? 4.516 5.891 -4.639 1.00 96.44 197 THR A C 1
ATOM 1436 O O . THR A 1 197 ? 5.064 5.769 -5.736 1.00 96.44 197 THR A O 1
ATOM 1439 N N . ARG A 1 198 ? 4.290 7.066 -4.060 1.00 95.56 198 ARG A N 1
ATOM 1440 C CA . ARG A 1 198 ? 4.749 8.358 -4.564 1.00 95.56 198 ARG A CA 1
ATOM 1441 C C . ARG A 1 198 ? 5.433 9.127 -3.450 1.00 95.56 198 ARG A C 1
ATOM 1443 O O . ARG A 1 198 ? 5.161 8.913 -2.269 1.00 95.56 198 ARG A O 1
ATOM 1450 N N . VAL A 1 199 ? 6.304 10.048 -3.827 1.00 95.31 199 VAL A N 1
ATOM 1451 C CA . VAL A 1 199 ? 6.788 11.079 -2.908 1.00 95.31 199 VAL A CA 1
ATOM 1452 C C . VAL A 1 199 ? 6.260 12.404 -3.419 1.00 95.31 199 VAL A C 1
ATOM 1454 O O . VAL A 1 199 ? 6.446 12.674 -4.597 1.00 95.31 199 VAL A O 1
ATOM 1457 N N . GLY A 1 200 ? 5.586 13.187 -2.581 1.00 92.75 200 GLY A N 1
ATOM 1458 C CA . GLY A 1 200 ? 5.054 14.518 -2.883 1.00 92.75 200 GLY A CA 1
ATOM 1459 C C . GLY A 1 200 ? 5.958 15.612 -2.315 1.00 92.75 200 GLY A C 1
ATOM 1460 O O . GLY A 1 200 ? 6.646 15.398 -1.320 1.00 92.75 200 GLY A O 1
ATOM 1461 N N . VAL A 1 201 ? 5.996 16.785 -2.952 1.00 86.75 201 VAL A N 1
ATOM 1462 C CA . VAL A 1 201 ? 6.815 17.923 -2.469 1.00 86.75 201 VAL A CA 1
ATOM 1463 C C . VAL A 1 201 ? 6.099 18.785 -1.437 1.00 86.75 201 VAL A C 1
ATOM 1465 O O . VAL A 1 201 ? 6.757 19.507 -0.695 1.00 86.75 201 VAL A O 1
ATOM 1468 N N . ASN A 1 202 ? 4.771 18.711 -1.394 1.00 91.69 202 ASN A N 1
ATOM 1469 C CA . ASN A 1 202 ? 3.969 19.433 -0.424 1.00 91.69 202 ASN A CA 1
ATOM 1470 C C . ASN A 1 202 ? 3.829 18.582 0.837 1.00 91.69 202 ASN A C 1
ATOM 1472 O O . ASN A 1 202 ? 3.306 17.468 0.793 1.00 91.69 202 ASN A O 1
ATOM 1476 N N . ASP A 1 203 ? 4.274 19.125 1.965 1.00 96.00 203 ASP A N 1
ATOM 1477 C CA . ASP A 1 203 ? 3.989 18.570 3.284 1.00 96.00 203 ASP A CA 1
ATOM 1478 C C . ASP A 1 203 ? 2.650 19.121 3.784 1.00 96.00 203 ASP A C 1
ATOM 1480 O O . ASP A 1 203 ? 2.586 20.048 4.600 1.00 96.00 203 ASP A O 1
ATOM 1484 N N . TYR A 1 204 ? 1.568 18.607 3.192 1.00 96.19 204 TYR A N 1
ATOM 1485 C CA . TYR A 1 204 ? 0.205 19.025 3.507 1.00 96.19 204 TYR A CA 1
ATOM 1486 C C . TYR A 1 204 ? -0.048 18.891 5.005 1.00 96.19 204 TYR A C 1
ATOM 1488 O O . TYR A 1 204 ? 0.119 17.803 5.555 1.00 96.19 204 TYR A O 1
ATOM 1496 N N . ALA A 1 205 ? -0.491 19.971 5.656 1.00 97.38 205 ALA A N 1
ATOM 1497 C CA . ALA A 1 205 ? -0.937 19.877 7.040 1.00 97.38 205 ALA A CA 1
ATOM 1498 C C . ALA A 1 205 ? -2.063 18.836 7.128 1.00 97.38 205 ALA A C 1
ATOM 1500 O O . ALA A 1 205 ? -2.999 18.904 6.331 1.00 97.38 205 ALA A O 1
ATOM 1501 N N . VAL A 1 206 ? -1.988 17.894 8.069 1.00 97.25 206 VAL A N 1
ATOM 1502 C CA . VAL A 1 206 ? -3.047 16.894 8.298 1.00 97.25 206 VAL A CA 1
ATOM 1503 C C . VAL A 1 206 ? -4.268 17.580 8.924 1.00 97.25 206 VAL A C 1
ATOM 1505 O O . VAL A 1 206 ? -4.411 17.609 10.145 1.00 97.25 206 VAL A O 1
ATOM 1508 N N . ILE A 1 207 ? -5.079 18.214 8.074 1.00 95.81 207 ILE A N 1
ATOM 1509 C CA . ILE A 1 207 ? -6.321 18.947 8.367 1.00 95.81 207 ILE A CA 1
ATOM 1510 C C . ILE A 1 207 ? -7.265 18.858 7.158 1.00 95.81 207 ILE A C 1
ATOM 1512 O O . ILE A 1 207 ? -6.822 18.608 6.033 1.00 95.81 207 ILE A O 1
ATOM 1516 N N . GLY A 1 208 ? -8.562 19.079 7.379 1.00 92.88 208 GLY A N 1
ATOM 1517 C CA . GLY A 1 208 ? -9.597 18.863 6.361 1.00 92.88 208 GLY A CA 1
ATOM 1518 C C . GLY A 1 208 ? -9.445 19.730 5.114 1.00 92.88 208 GLY A C 1
ATOM 1519 O O . GLY A 1 208 ? -9.737 19.269 4.014 1.00 92.88 208 GLY A O 1
ATOM 1520 N N . GLU A 1 209 ? -8.932 20.952 5.257 1.00 92.19 209 GLU A N 1
ATOM 1521 C CA . GLU A 1 209 ? -8.751 21.894 4.148 1.00 92.19 209 GLU A CA 1
ATOM 1522 C C . GLU A 1 209 ? -7.787 21.380 3.069 1.00 92.19 209 GLU A C 1
ATOM 1524 O O . GLU A 1 209 ? -7.924 21.749 1.905 1.00 92.19 209 GLU A O 1
ATOM 1529 N N . ASN A 1 210 ? -6.847 20.501 3.429 1.00 95.44 210 ASN A N 1
ATOM 1530 C CA . ASN A 1 210 ? -5.838 19.999 2.496 1.00 95.44 210 ASN A CA 1
ATOM 1531 C C . ASN A 1 210 ? -6.242 18.691 1.801 1.00 95.44 210 ASN A C 1
ATOM 1533 O O . ASN A 1 210 ? -5.534 18.245 0.897 1.00 95.44 210 ASN A O 1
ATOM 1537 N N . LEU A 1 211 ? -7.376 18.078 2.168 1.00 93.81 211 LEU A N 1
ATOM 1538 C CA . LEU A 1 211 ? -7.847 16.858 1.504 1.00 93.81 211 LEU A CA 1
ATOM 1539 C C . LEU A 1 211 ? -8.158 17.097 0.029 1.00 93.81 211 LEU A C 1
ATOM 1541 O O . LEU A 1 211 ? -7.733 16.309 -0.808 1.00 93.81 211 LEU A O 1
ATOM 1545 N N . SER A 1 212 ? -8.813 18.213 -0.306 1.00 92.00 212 SER A N 1
ATOM 1546 C CA . SER A 1 212 ? -9.113 18.542 -1.705 1.00 92.00 212 SER A CA 1
ATOM 1547 C C . SER A 1 212 ? -7.861 18.830 -2.535 1.00 92.00 212 SER A C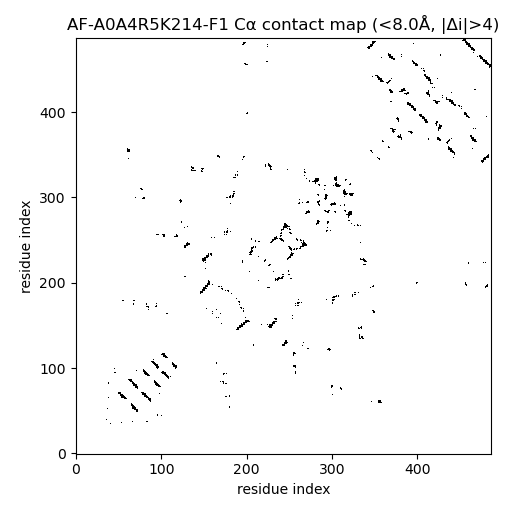 1
ATOM 1549 O O . SER A 1 212 ? -7.877 18.649 -3.747 1.00 92.00 212 SER A O 1
ATOM 1551 N N . GLU A 1 213 ? -6.776 19.294 -1.906 1.00 94.06 213 GLU A N 1
ATOM 1552 C CA . GLU A 1 213 ? -5.505 19.522 -2.604 1.00 94.06 213 GLU A CA 1
ATOM 1553 C C . GLU A 1 213 ? -4.797 18.197 -2.904 1.00 94.06 213 GLU A C 1
ATOM 1555 O O . GLU A 1 213 ? -4.313 18.005 -4.020 1.00 94.06 213 GLU A O 1
ATOM 1560 N N . LEU A 1 214 ? -4.794 17.268 -1.941 1.00 95.44 214 LEU A N 1
ATOM 1561 C CA . LEU A 1 214 ? -4.284 15.913 -2.142 1.00 95.44 214 LEU A CA 1
ATOM 1562 C C . LEU A 1 214 ? -5.109 15.148 -3.188 1.00 95.44 214 LEU A C 1
ATOM 1564 O O . LEU A 1 214 ? -4.537 14.495 -4.061 1.00 95.44 214 LEU A O 1
ATOM 1568 N N . ASP A 1 215 ? -6.437 15.244 -3.126 1.00 94.44 215 ASP A N 1
ATOM 1569 C CA . ASP A 1 215 ? -7.334 14.629 -4.106 1.00 94.44 215 ASP A CA 1
ATOM 1570 C C . ASP A 1 215 ? -7.091 15.190 -5.515 1.00 94.44 215 ASP A C 1
ATOM 1572 O O . ASP A 1 215 ? -6.885 14.431 -6.461 1.00 94.44 215 ASP A O 1
ATOM 1576 N N . ALA A 1 216 ? -6.982 16.515 -5.657 1.00 93.88 216 ALA A N 1
ATOM 1577 C CA . ALA A 1 216 ? -6.670 17.149 -6.937 1.00 93.88 216 ALA A CA 1
ATOM 1578 C C . ALA A 1 216 ? -5.308 16.715 -7.515 1.00 93.88 216 ALA A C 1
ATOM 1580 O O . ALA A 1 216 ? -5.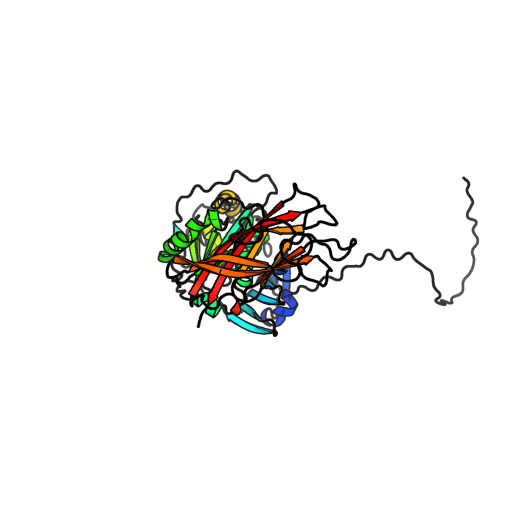136 16.722 -8.737 1.00 93.88 216 ALA A O 1
ATOM 1581 N N . GLU A 1 217 ? -4.348 16.332 -6.667 1.00 93.38 217 GLU A N 1
ATOM 1582 C CA . GLU A 1 217 ? -3.065 15.770 -7.097 1.00 93.38 217 GLU A CA 1
ATOM 1583 C C . GLU A 1 217 ? -3.187 14.296 -7.526 1.00 93.38 217 GLU A C 1
ATOM 1585 O O . GLU A 1 217 ? -2.594 13.897 -8.534 1.00 93.38 217 GLU A O 1
ATOM 1590 N N . LEU A 1 218 ? -3.933 13.479 -6.774 1.00 95.56 218 LEU A N 1
ATOM 1591 C CA . LEU A 1 218 ? -3.912 12.021 -6.919 1.00 95.56 218 LEU A CA 1
ATOM 1592 C C . LEU A 1 218 ? -5.062 11.435 -7.752 1.00 95.56 218 LEU A C 1
ATOM 1594 O O . LEU A 1 218 ? -4.831 10.474 -8.490 1.00 95.56 218 LEU A O 1
ATOM 1598 N N . ALA A 1 219 ? -6.262 12.015 -7.727 1.00 95.00 219 ALA A N 1
ATOM 1599 C CA . ALA A 1 219 ? -7.406 11.530 -8.501 1.00 95.00 219 ALA A CA 1
ATOM 1600 C C . ALA A 1 219 ? -7.163 11.491 -10.025 1.00 95.00 219 ALA A C 1
ATOM 1602 O O . ALA A 1 219 ? -7.547 10.504 -10.663 1.00 95.00 219 ALA A O 1
ATOM 1603 N N . PRO A 1 220 ? -6.460 12.463 -10.654 1.00 95.25 220 PRO A N 1
ATOM 1604 C CA . PRO A 1 220 ? -6.114 12.370 -12.077 1.00 95.25 220 PRO A CA 1
ATOM 1605 C C . PRO A 1 220 ? -5.241 11.156 -12.433 1.00 95.25 220 PRO A C 1
ATOM 1607 O O . PRO A 1 220 ? -5.100 10.822 -13.611 1.00 95.25 220 PRO A O 1
ATOM 1610 N N . LEU A 1 221 ? -4.645 10.495 -11.437 1.00 95.81 221 LEU A N 1
ATOM 1611 C CA . LEU A 1 221 ? -3.750 9.357 -11.615 1.00 95.81 221 LEU A CA 1
ATOM 1612 C C . LEU A 1 221 ? -4.462 8.003 -11.548 1.00 95.81 221 LEU A C 1
ATOM 1614 O O . LEU A 1 221 ? -3.823 7.009 -11.898 1.00 95.81 221 LEU A O 1
ATOM 1618 N N . HIS A 1 222 ? -5.753 7.948 -11.182 1.00 95.75 222 HIS A N 1
ATOM 1619 C CA . HIS A 1 222 ? -6.554 6.713 -11.182 1.00 95.75 222 HIS A CA 1
ATOM 1620 C C . HIS A 1 222 ? -6.347 5.855 -12.445 1.00 95.75 222 HIS A C 1
ATOM 1622 O O . HIS A 1 222 ? -6.043 4.670 -12.305 1.00 95.75 222 HIS A O 1
ATOM 1628 N N . PRO A 1 223 ? -6.434 6.392 -13.685 1.00 95.81 223 PRO A N 1
ATOM 1629 C CA . PRO A 1 223 ? -6.247 5.576 -14.886 1.00 95.81 223 PRO A CA 1
ATOM 1630 C C . PRO A 1 223 ? -4.803 5.122 -15.127 1.00 95.81 223 PRO A C 1
ATOM 1632 O O . PRO A 1 223 ? -4.596 4.174 -15.872 1.00 95.81 223 PRO A O 1
ATOM 1635 N N . VAL A 1 224 ? -3.813 5.794 -14.536 1.00 95.25 224 VAL A N 1
ATOM 1636 C CA . VAL A 1 224 ? -2.383 5.538 -14.778 1.00 95.25 224 VAL A CA 1
ATOM 1637 C C . VAL A 1 224 ? -1.828 4.531 -13.773 1.00 95.25 224 VAL A C 1
ATOM 1639 O O . VAL A 1 224 ? -1.071 3.633 -14.129 1.00 95.25 224 VAL A O 1
ATOM 1642 N N . TYR A 1 225 ? -2.215 4.670 -12.507 1.00 96.88 225 TYR A N 1
ATOM 1643 C CA . TYR A 1 225 ? -1.830 3.749 -11.441 1.00 96.88 225 TYR A CA 1
ATOM 1644 C C . TYR A 1 225 ? -2.831 2.609 -11.266 1.00 96.88 225 TYR A C 1
ATOM 1646 O O . TYR A 1 225 ? -2.527 1.659 -10.544 1.00 96.88 225 TYR A O 1
ATOM 1654 N N . HIS A 1 226 ? -3.989 2.667 -11.933 1.00 96.56 226 HIS A N 1
ATOM 1655 C CA . HIS A 1 226 ? -5.092 1.727 -11.742 1.00 96.56 226 HIS A CA 1
ATOM 1656 C C . HIS A 1 226 ? -5.454 1.600 -10.263 1.00 96.56 226 HIS A C 1
ATOM 1658 O O . HIS A 1 226 ? -5.387 0.511 -9.700 1.00 96.56 226 HIS A O 1
ATOM 1664 N N . HIS A 1 227 ? -5.708 2.724 -9.605 1.00 97.19 227 HIS A N 1
ATOM 1665 C CA . HIS A 1 227 ? -5.953 2.761 -8.168 1.00 97.19 227 HIS A CA 1
ATOM 1666 C C . HIS A 1 227 ? -7.282 3.425 -7.852 1.00 97.19 227 HIS A C 1
ATOM 1668 O O . HIS A 1 227 ? -7.836 4.150 -8.677 1.00 97.19 227 HIS A O 1
ATOM 1674 N N . ASP A 1 228 ? -7.755 3.168 -6.642 1.00 97.12 228 ASP A N 1
ATOM 1675 C CA . ASP A 1 228 ? -9.017 3.648 -6.119 1.00 97.12 228 ASP A CA 1
ATOM 1676 C C . ASP A 1 228 ? -8.881 4.601 -4.933 1.00 97.12 228 ASP A C 1
ATOM 1678 O O . ASP A 1 228 ? -9.708 5.497 -4.793 1.00 97.12 228 ASP A O 1
ATOM 1682 N N . LEU A 1 229 ? -7.876 4.408 -4.069 1.00 97.94 229 LEU A N 1
ATOM 1683 C CA . LEU A 1 229 ? -7.673 5.220 -2.863 1.00 97.94 229 LEU A CA 1
ATOM 1684 C C . LEU A 1 229 ? -6.480 6.167 -2.983 1.00 97.94 229 LEU A C 1
ATOM 1686 O O . LEU A 1 229 ? -5.360 5.742 -3.289 1.00 97.94 229 LEU A O 1
ATOM 1690 N N . ASN A 1 230 ? -6.714 7.422 -2.614 1.00 98.06 230 ASN A N 1
ATOM 1691 C CA . ASN A 1 230 ? -5.709 8.465 -2.477 1.00 98.06 230 ASN A CA 1
ATOM 1692 C C . ASN A 1 230 ? -5.276 8.546 -1.007 1.00 98.06 230 ASN A C 1
ATOM 1694 O O . ASN A 1 230 ? -6.053 8.946 -0.139 1.00 98.06 230 ASN A O 1
ATOM 1698 N N . VAL A 1 231 ? -4.039 8.152 -0.702 1.00 98.69 231 VAL A N 1
ATOM 1699 C CA . VAL A 1 231 ? -3.554 8.105 0.686 1.00 98.69 231 VAL A CA 1
ATOM 1700 C C . VAL A 1 231 ? -2.311 8.969 0.836 1.00 98.69 231 VAL A C 1
ATOM 1702 O O . VAL A 1 231 ? -1.276 8.677 0.244 1.00 98.69 231 VAL A O 1
ATOM 1705 N N . GLY A 1 232 ? -2.395 10.015 1.654 1.00 98.38 232 GLY A N 1
ATOM 1706 C CA . GLY A 1 232 ? -1.281 10.907 1.971 1.00 98.38 232 GLY A CA 1
ATOM 1707 C C . GLY A 1 232 ? -0.698 10.647 3.359 1.00 98.38 232 GLY A C 1
ATOM 1708 O O . GLY A 1 232 ? -1.444 10.366 4.299 1.00 98.38 232 GLY A O 1
ATOM 1709 N N . PHE A 1 233 ? 0.620 10.797 3.499 1.00 98.56 233 PHE A N 1
ATOM 1710 C CA . PHE A 1 233 ? 1.327 10.857 4.780 1.00 98.56 233 PHE A CA 1
ATOM 1711 C C . PHE A 1 233 ? 2.224 12.095 4.852 1.00 98.56 233 PHE A C 1
ATOM 1713 O O . PHE A 1 233 ? 3.112 12.256 4.011 1.00 98.56 233 PHE A O 1
ATOM 1720 N N . SER A 1 234 ? 2.033 12.909 5.891 1.00 98.31 234 SER A N 1
ATOM 1721 C CA . SER A 1 234 ? 2.767 14.161 6.118 1.00 98.31 234 SER A CA 1
ATOM 1722 C C . SER A 1 234 ? 3.451 14.202 7.484 1.00 98.31 234 SER A C 1
ATOM 1724 O O . SER A 1 234 ? 3.065 13.496 8.420 1.00 98.31 234 SER A O 1
ATOM 1726 N N . GLU A 1 235 ? 4.470 15.051 7.604 1.00 97.69 235 GLU A N 1
ATOM 1727 C CA . GLU A 1 235 ? 5.121 15.387 8.874 1.00 97.69 235 GLU A CA 1
ATOM 1728 C C . GLU A 1 235 ? 4.368 16.509 9.592 1.00 97.69 235 GLU A C 1
ATOM 1730 O O . GLU A 1 235 ? 4.053 16.375 10.777 1.00 97.69 235 GLU A O 1
ATOM 1735 N N . ASN A 1 236 ? 3.991 17.556 8.854 1.00 95.50 236 ASN A N 1
ATOM 1736 C CA . ASN A 1 236 ? 3.125 18.627 9.322 1.00 95.50 236 ASN A CA 1
ATOM 1737 C C . ASN A 1 236 ? 1.738 18.079 9.686 1.00 95.50 236 ASN A C 1
ATOM 1739 O O . ASN A 1 236 ? 0.861 17.906 8.844 1.00 95.50 236 ASN A O 1
ATOM 1743 N N . SER A 1 237 ? 1.536 17.769 10.962 1.00 93.38 237 SER A N 1
ATOM 1744 C CA . SER A 1 237 ? 0.415 16.940 11.402 1.00 93.38 237 SER A CA 1
ATOM 1745 C C . SER A 1 237 ? -0.247 17.507 12.662 1.00 93.38 237 SER A C 1
ATOM 1747 O O . SER A 1 237 ? -0.030 16.994 13.759 1.00 93.38 237 SER A O 1
ATOM 1749 N N . PRO A 1 238 ? -1.066 18.574 12.540 1.00 92.56 238 PRO A N 1
ATOM 1750 C CA . PRO A 1 238 ? -1.865 19.086 13.658 1.00 92.56 238 PRO A CA 1
ATOM 1751 C C . PRO A 1 238 ? -2.880 18.059 14.185 1.00 92.56 238 PRO A C 1
ATOM 1753 O O . PRO A 1 238 ? -3.207 18.063 15.370 1.00 92.56 238 PRO A O 1
ATOM 1756 N N . MET A 1 239 ? -3.360 17.179 13.303 1.00 94.12 239 MET A N 1
ATOM 1757 C CA . MET A 1 239 ? -4.194 16.016 13.610 1.00 94.12 239 MET A CA 1
ATOM 1758 C C . MET A 1 239 ? -3.461 14.743 13.188 1.00 94.12 239 MET A C 1
ATOM 1760 O O . MET A 1 239 ? -2.534 14.813 12.381 1.00 94.12 239 MET A O 1
ATOM 1764 N N . VAL A 1 240 ? -3.848 13.579 13.718 1.00 95.38 240 VAL A N 1
ATOM 1765 C CA . VAL A 1 240 ? -3.207 12.307 13.326 1.00 95.38 240 VAL A CA 1
ATOM 1766 C C . VAL A 1 240 ? -3.718 11.759 11.998 1.00 95.38 240 VAL A C 1
ATOM 1768 O O . VAL A 1 240 ? -2.995 11.008 11.344 1.00 95.38 240 VAL A O 1
ATOM 1771 N N . GLY A 1 241 ? -4.927 12.142 11.601 1.00 97.62 241 GLY A N 1
ATOM 1772 C CA . GLY A 1 241 ? -5.583 11.725 10.375 1.00 97.62 241 GLY A CA 1
ATOM 1773 C C . GLY A 1 241 ? -6.777 12.624 10.076 1.00 97.62 241 GLY A C 1
ATOM 1774 O O . GLY A 1 241 ? -7.253 13.347 10.954 1.00 97.62 241 GLY A O 1
ATOM 1775 N N . VAL A 1 242 ? -7.166 12.648 8.808 1.00 98.00 242 VAL A N 1
ATOM 1776 C CA . VAL A 1 242 ? -8.392 13.275 8.328 1.00 98.00 242 VAL A CA 1
ATOM 1777 C C . VAL A 1 242 ? -8.831 12.587 7.036 1.00 98.00 242 VAL A C 1
ATOM 1779 O O . VAL A 1 242 ? -7.990 12.208 6.210 1.00 98.00 242 VAL A O 1
ATOM 1782 N N . ALA A 1 243 ? -10.138 12.451 6.828 1.00 97.75 243 ALA A N 1
ATOM 1783 C CA . ALA A 1 243 ? -10.679 11.763 5.661 1.00 97.75 243 ALA A CA 1
ATOM 1784 C C . ALA A 1 243 ? -11.984 12.349 5.124 1.00 97.75 243 ALA A C 1
ATOM 1786 O O . ALA A 1 243 ? -12.782 12.982 5.816 1.00 97.75 243 ALA A O 1
ATOM 1787 N N . GLU A 1 244 ? -12.239 12.061 3.854 1.00 95.69 244 GLU A N 1
ATOM 1788 C CA . GLU A 1 244 ? -13.551 12.252 3.256 1.00 95.69 244 GLU A CA 1
ATOM 1789 C C . GLU A 1 244 ? -14.519 11.159 3.720 1.00 95.69 244 GLU A C 1
ATOM 1791 O O . GLU A 1 244 ? -14.281 9.966 3.489 1.00 95.69 244 GLU A O 1
ATOM 1796 N N . VAL A 1 245 ? -15.662 11.543 4.299 1.00 94.38 245 VAL A N 1
ATOM 1797 C CA . VAL A 1 245 ? -16.738 10.577 4.566 1.00 94.38 245 VAL A CA 1
ATOM 1798 C C . VAL A 1 245 ? -17.311 10.104 3.247 1.00 94.38 245 VAL A C 1
ATOM 1800 O O . VAL A 1 245 ? -17.809 10.914 2.463 1.00 94.38 245 VAL A O 1
ATOM 1803 N N . ARG A 1 246 ? -17.307 8.784 3.037 1.00 92.88 246 ARG A N 1
ATOM 1804 C CA . ARG A 1 246 ? -17.818 8.154 1.811 1.00 92.88 246 ARG A CA 1
ATOM 1805 C C . ARG A 1 246 ? -17.091 8.658 0.544 1.00 92.88 246 ARG A C 1
ATOM 1807 O O . ARG A 1 246 ? -17.663 8.586 -0.537 1.00 92.88 246 ARG A O 1
ATOM 1814 N N . GLY A 1 247 ? -15.853 9.140 0.677 1.00 93.38 247 GLY A N 1
ATOM 1815 C CA . GLY A 1 247 ? -14.948 9.462 -0.433 1.00 93.38 247 GLY A CA 1
ATOM 1816 C C . GLY A 1 247 ? -13.895 8.374 -0.645 1.00 93.38 247 GLY A C 1
ATOM 1817 O O . GLY A 1 247 ? -14.133 7.203 -0.316 1.00 93.38 247 GLY A O 1
ATOM 1818 N N . ASN A 1 248 ? -12.739 8.759 -1.177 1.00 95.25 248 ASN A N 1
ATOM 1819 C CA . ASN A 1 248 ? -11.592 7.874 -1.407 1.00 95.25 248 ASN A CA 1
ATOM 1820 C C . ASN A 1 248 ? -10.244 8.488 -0.989 1.00 95.25 248 ASN A C 1
ATOM 1822 O O . ASN A 1 248 ? -9.207 7.846 -1.178 1.00 95.25 248 ASN A O 1
ATOM 1826 N N . THR A 1 249 ? -10.258 9.695 -0.415 1.00 97.50 249 THR A N 1
ATOM 1827 C CA . THR A 1 249 ? -9.048 10.405 -0.003 1.00 97.50 249 THR A CA 1
ATOM 1828 C C . THR A 1 249 ? -8.898 10.467 1.517 1.00 97.50 249 THR A C 1
ATOM 1830 O O . THR A 1 249 ? -9.836 10.796 2.251 1.00 97.50 249 THR A O 1
ATOM 1833 N N . SER A 1 250 ? -7.689 10.171 1.997 1.00 98.38 250 SER A N 1
ATOM 1834 C CA . SER A 1 250 ? -7.278 10.360 3.392 1.00 98.38 250 SER A CA 1
ATOM 1835 C C . SER A 1 250 ? -5.877 10.954 3.481 1.00 98.38 250 SER A C 1
ATOM 1837 O O . SER A 1 250 ? -4.991 10.637 2.684 1.00 98.38 250 SER A O 1
ATOM 1839 N N . LEU A 1 251 ? -5.665 11.797 4.487 1.00 98.25 251 LEU A N 1
ATOM 1840 C CA . LEU A 1 251 ? -4.376 12.389 4.810 1.00 98.25 251 LEU A CA 1
ATOM 1841 C C . LEU A 1 251 ? -4.022 12.033 6.253 1.00 98.25 251 LEU A C 1
ATOM 1843 O O . LEU A 1 251 ? -4.839 12.176 7.155 1.00 98.25 251 LEU A O 1
ATOM 1847 N N . ASN A 1 252 ? -2.809 11.536 6.466 1.00 98.62 252 ASN A N 1
ATOM 1848 C CA . ASN A 1 252 ? -2.409 10.878 7.703 1.00 98.62 252 ASN A CA 1
ATOM 1849 C C . ASN A 1 252 ? -1.080 11.433 8.218 1.00 98.62 252 ASN A C 1
ATOM 1851 O O . ASN A 1 252 ? -0.222 11.887 7.461 1.00 98.62 252 ASN A O 1
ATOM 1855 N N . SER A 1 253 ? -0.875 11.333 9.523 1.00 98.00 253 SER A N 1
ATOM 1856 C CA . SER A 1 253 ? 0.414 11.595 10.152 1.00 98.00 253 SER A CA 1
ATOM 1857 C C . SER A 1 253 ? 1.411 10.487 9.851 1.00 98.00 253 SER A C 1
ATOM 1859 O O . SER A 1 253 ? 1.105 9.310 10.048 1.00 98.00 253 SER A O 1
ATOM 1861 N N . ILE A 1 254 ? 2.654 10.839 9.523 1.00 98.00 254 ILE A N 1
ATOM 1862 C CA . ILE A 1 254 ? 3.755 9.865 9.470 1.00 98.00 254 ILE A CA 1
ATOM 1863 C C . ILE A 1 254 ? 4.035 9.197 10.830 1.00 98.00 254 ILE A C 1
ATOM 1865 O O . ILE A 1 254 ? 4.630 8.119 10.889 1.00 98.00 254 ILE A O 1
ATOM 1869 N N . TYR A 1 255 ? 3.599 9.817 11.931 1.00 96.75 255 TYR A N 1
ATOM 1870 C CA . TYR A 1 255 ? 3.804 9.311 13.287 1.00 96.75 255 TYR A CA 1
ATOM 1871 C C . TYR A 1 255 ? 2.675 8.393 13.779 1.00 96.75 255 TYR A C 1
ATOM 1873 O O . TYR A 1 255 ? 2.845 7.755 14.817 1.00 96.75 255 TYR A O 1
ATOM 1881 N N . SER A 1 256 ? 1.544 8.300 13.067 1.00 95.75 256 SER A N 1
ATOM 1882 C CA . SER A 1 256 ? 0.414 7.459 13.480 1.00 95.75 256 SER A CA 1
ATOM 1883 C C . SER A 1 256 ? 0.365 6.153 12.696 1.00 95.75 256 SER A C 1
ATOM 1885 O O . SER A 1 256 ? 0.253 6.134 11.472 1.00 95.75 256 SER A O 1
ATOM 1887 N N . ILE A 1 257 ? 0.431 5.030 13.413 1.00 94.50 257 ILE A N 1
ATOM 1888 C CA . ILE A 1 257 ? 0.293 3.694 12.812 1.00 94.50 257 ILE A CA 1
ATOM 1889 C C . ILE A 1 257 ? -1.167 3.256 12.696 1.00 94.50 257 ILE A C 1
ATOM 1891 O O . ILE A 1 257 ? -1.457 2.210 12.123 1.00 94.50 257 ILE A O 1
ATOM 1895 N N . SER A 1 258 ? -2.076 4.004 13.313 1.00 91.50 258 SER A N 1
ATOM 1896 C CA . SER A 1 258 ? -3.471 3.609 13.468 1.00 91.50 258 SER A CA 1
ATOM 1897 C C . SER A 1 258 ? -4.451 4.601 12.850 1.00 91.50 258 SER A C 1
ATOM 1899 O O . SER A 1 258 ? -5.608 4.231 12.649 1.00 91.50 258 SER A O 1
ATOM 1901 N N . ALA A 1 259 ? -3.997 5.806 12.487 1.00 97.06 259 ALA A N 1
ATOM 1902 C CA . ALA A 1 259 ? -4.804 6.783 11.763 1.00 97.06 259 ALA A CA 1
ATOM 1903 C C . ALA A 1 259 ? -5.343 6.196 10.459 1.00 97.06 259 ALA A C 1
ATOM 1905 O O . ALA A 1 259 ? -6.546 6.189 10.259 1.00 97.06 259 ALA A O 1
ATOM 1906 N N . PHE A 1 260 ? -4.507 5.556 9.635 1.00 98.50 260 PHE A N 1
ATOM 1907 C CA . PHE A 1 260 ? -4.967 5.063 8.335 1.00 98.50 260 PHE A CA 1
ATOM 1908 C C . PHE A 1 260 ? -6.172 4.108 8.421 1.00 98.50 260 PHE A C 1
ATOM 1910 O O . PHE A 1 260 ? -7.133 4.253 7.668 1.00 98.50 260 PHE A O 1
ATOM 1917 N N . ARG A 1 261 ? -6.176 3.148 9.361 1.00 98.25 261 ARG A N 1
ATOM 1918 C CA . ARG A 1 261 ? -7.335 2.250 9.546 1.00 98.25 261 ARG A CA 1
ATOM 1919 C C . ARG A 1 261 ? -8.581 2.969 10.083 1.00 98.25 261 ARG A C 1
ATOM 1921 O O . ARG A 1 261 ? -9.679 2.450 9.924 1.00 98.25 261 ARG A O 1
ATOM 1928 N N . HIS A 1 262 ? -8.419 4.114 10.741 1.00 98.62 262 HIS A N 1
ATOM 1929 C CA . HIS A 1 262 ? -9.523 4.986 11.134 1.00 98.62 262 HIS A CA 1
ATOM 1930 C C . HIS A 1 262 ? -10.049 5.737 9.905 1.00 98.62 262 HIS A C 1
ATOM 1932 O O . HIS A 1 262 ? -11.195 5.548 9.503 1.00 98.62 262 HIS A O 1
ATOM 1938 N N . GLU A 1 263 ? -9.164 6.464 9.226 1.00 98.62 263 GLU A N 1
ATOM 1939 C CA . GLU A 1 263 ? -9.474 7.309 8.075 1.00 98.62 263 GLU A CA 1
ATOM 1940 C C . GLU A 1 263 ? -10.101 6.541 6.911 1.00 98.62 263 GLU A C 1
ATOM 1942 O O . GLU A 1 263 ? -11.111 6.953 6.338 1.00 98.62 263 GLU A O 1
ATOM 1947 N N . VAL A 1 264 ? -9.583 5.354 6.593 1.00 98.62 264 VAL A N 1
ATOM 1948 C CA . VAL A 1 264 ? -10.173 4.529 5.533 1.00 98.62 264 VAL A CA 1
ATOM 1949 C C . VAL A 1 264 ? -11.559 3.987 5.930 1.00 98.62 264 VAL A C 1
ATOM 1951 O O . VAL A 1 264 ? -12.389 3.692 5.070 1.00 98.62 264 VAL A O 1
ATOM 1954 N N . GLY A 1 265 ? -11.863 3.910 7.231 1.00 98.31 265 GLY A N 1
ATOM 1955 C CA . GLY A 1 265 ? -13.210 3.655 7.743 1.00 98.31 265 GLY A CA 1
ATOM 1956 C C . GLY A 1 265 ? -14.180 4.807 7.453 1.00 98.31 265 GLY A C 1
ATOM 1957 O O . GLY A 1 265 ? -15.343 4.554 7.118 1.00 98.31 265 GLY A O 1
ATOM 1958 N N . HIS A 1 266 ? -13.706 6.055 7.501 1.00 98.12 266 HIS A N 1
ATOM 1959 C CA . HIS A 1 266 ? -14.464 7.218 7.036 1.00 98.12 266 HIS A CA 1
ATOM 1960 C C . HIS A 1 266 ? -14.625 7.221 5.519 1.00 98.12 266 HIS A C 1
ATOM 1962 O O . HIS A 1 266 ? -15.750 7.407 5.048 1.00 98.12 266 HIS A O 1
ATOM 1968 N N . ASN A 1 267 ? -13.582 6.888 4.749 1.00 97.62 267 ASN A N 1
ATOM 1969 C CA . ASN A 1 267 ? -13.709 6.710 3.297 1.00 97.62 267 ASN A CA 1
ATOM 1970 C C . ASN A 1 267 ? -14.754 5.649 2.941 1.00 97.62 267 ASN A C 1
ATOM 1972 O O . ASN A 1 267 ? -15.540 5.845 2.016 1.00 97.62 267 ASN A O 1
ATOM 1976 N N . ALA A 1 268 ? -14.867 4.567 3.717 1.00 96.44 268 ALA A N 1
ATOM 1977 C CA . ALA A 1 268 ? -15.944 3.596 3.542 1.00 96.44 268 ALA A CA 1
ATOM 1978 C C . ALA A 1 268 ? -17.345 4.159 3.840 1.00 96.44 268 ALA A C 1
ATOM 1980 O O . ALA A 1 268 ? -18.334 3.598 3.385 1.00 96.44 268 ALA A O 1
ATOM 1981 N N . GLY A 1 269 ? -17.454 5.291 4.532 1.00 95.69 269 GLY A N 1
ATOM 1982 C CA . GLY A 1 269 ? -18.711 5.968 4.851 1.00 95.69 269 GLY A CA 1
ATOM 1983 C C . GLY A 1 269 ? -19.173 5.751 6.288 1.00 95.69 269 GLY A C 1
ATOM 1984 O O . GLY A 1 269 ? -20.378 5.812 6.543 1.00 95.69 269 GLY A O 1
ATOM 1985 N N . GLY A 1 270 ? -18.238 5.436 7.186 1.00 96.31 270 GLY A N 1
ATOM 1986 C CA . GLY A 1 270 ? -18.463 5.372 8.621 1.00 96.31 270 GLY A CA 1
ATOM 1987 C C . GLY A 1 270 ? -18.307 6.719 9.317 1.00 96.31 270 GLY A C 1
ATOM 1988 O O . GLY A 1 270 ? -17.760 7.680 8.776 1.00 96.31 270 GLY A O 1
ATOM 1989 N N . SER A 1 271 ? -18.777 6.766 10.550 1.00 96.62 271 SER A N 1
ATOM 1990 C CA . SER A 1 271 ? -18.687 7.890 11.474 1.00 96.62 271 SER A CA 1
ATOM 1991 C C . SER A 1 271 ? -18.144 7.401 12.816 1.00 96.62 271 SER A C 1
ATOM 1993 O O . SER A 1 271 ? -17.988 6.191 13.016 1.00 96.62 271 SER A O 1
ATOM 1995 N N . HIS A 1 272 ? -17.854 8.343 13.717 1.00 97.50 272 HIS A N 1
ATOM 1996 C CA . HIS A 1 272 ? -17.330 8.057 15.054 1.00 97.50 272 HIS A CA 1
ATOM 1997 C C . HIS A 1 272 ? -18.291 7.224 15.927 1.00 97.50 272 HIS A C 1
ATOM 1999 O O . HIS A 1 272 ? -19.188 6.549 15.428 1.00 97.50 272 HIS A O 1
ATOM 2005 N N . CYS A 1 273 ? -18.120 7.216 17.248 1.00 96.19 273 CYS A N 1
ATOM 2006 C CA . CYS A 1 273 ? -19.085 6.603 18.159 1.00 96.19 273 CYS A CA 1
ATOM 2007 C C . CYS A 1 273 ? -20.491 7.222 17.996 1.00 96.19 273 CYS A C 1
ATOM 2009 O O . CYS A 1 273 ? -20.629 8.422 17.765 1.00 96.19 273 CYS A O 1
ATOM 2011 N N . ASN A 1 274 ? -21.548 6.426 18.189 1.00 95.19 274 ASN A N 1
ATOM 2012 C CA . ASN A 1 274 ? -22.927 6.927 18.205 1.00 95.19 274 ASN A CA 1
ATOM 2013 C C . ASN A 1 274 ? -23.275 7.608 19.547 1.00 95.19 274 ASN A C 1
ATOM 2015 O O . ASN A 1 274 ? -23.991 7.040 20.375 1.00 95.19 274 ASN A O 1
ATOM 2019 N N . GLU A 1 275 ? -22.725 8.797 19.794 1.00 89.25 275 GLU A N 1
ATOM 2020 C CA . GLU A 1 275 ? -22.917 9.521 21.062 1.00 89.25 275 GLU A CA 1
ATOM 2021 C C . GLU A 1 275 ? -24.267 10.245 21.159 1.00 89.25 275 GLU A C 1
ATOM 2023 O O . GLU A 1 275 ? -24.785 10.455 22.258 1.00 89.25 275 GLU A O 1
ATOM 2028 N N . ASP A 1 276 ? -24.862 10.607 20.021 1.00 89.00 276 ASP A N 1
ATOM 2029 C CA . ASP A 1 276 ? -26.144 11.312 19.943 1.00 89.00 276 ASP A CA 1
ATOM 2030 C C . ASP A 1 276 ? -27.359 10.365 19.926 1.00 89.00 276 ASP A C 1
ATOM 2032 O O . ASP A 1 276 ? -28.503 10.813 20.047 1.00 89.00 276 ASP A O 1
ATOM 2036 N N . GLY A 1 277 ? -27.123 9.053 19.830 1.00 88.62 277 GLY A N 1
ATOM 2037 C CA . GLY A 1 277 ? -28.164 8.028 19.824 1.00 88.62 277 GLY A CA 1
ATOM 2038 C C . GLY A 1 277 ? -28.942 7.959 18.508 1.00 88.62 277 GLY A C 1
ATOM 2039 O O . GLY A 1 277 ? -30.102 7.538 18.504 1.00 88.62 277 GLY A O 1
ATOM 2040 N N . SER A 1 278 ? -28.326 8.371 17.399 1.00 92.62 278 SER A N 1
ATOM 2041 C CA . SER A 1 278 ? -28.906 8.304 16.060 1.00 92.62 278 SER A CA 1
ATOM 2042 C C . SER A 1 278 ? -29.223 6.859 15.636 1.00 92.62 278 SER A C 1
ATOM 2044 O O . SER A 1 278 ? -28.453 5.932 15.892 1.00 92.62 278 SER A O 1
ATOM 2046 N N . ASP A 1 279 ? -30.366 6.642 14.973 1.00 93.69 279 ASP A N 1
ATOM 2047 C CA . ASP A 1 279 ? -30.781 5.326 14.449 1.00 93.69 279 ASP A CA 1
ATOM 2048 C C . ASP A 1 279 ? -30.139 5.078 13.074 1.00 93.69 279 ASP A C 1
ATOM 2050 O O . ASP A 1 279 ? -30.787 5.139 12.027 1.00 93.69 279 ASP A O 1
ATOM 2054 N N . ASN A 1 280 ? -28.825 4.867 13.083 1.00 93.88 280 ASN A N 1
ATOM 2055 C CA . ASN A 1 280 ? -28.003 4.611 11.905 1.00 93.88 280 ASN A CA 1
ATOM 2056 C C . ASN A 1 280 ? -26.876 3.637 12.276 1.00 93.88 280 ASN A C 1
ATOM 2058 O O . ASN A 1 280 ? -26.267 3.777 13.323 1.00 93.88 280 ASN A O 1
ATOM 2062 N N . TYR A 1 281 ? -26.574 2.658 11.424 1.00 97.12 281 TYR A N 1
ATOM 2063 C CA . TYR A 1 281 ? -25.587 1.607 11.707 1.00 97.12 281 TYR A CA 1
ATOM 2064 C C . TYR A 1 281 ? -24.147 2.003 11.344 1.00 97.12 281 TYR A C 1
ATOM 2066 O O . TYR A 1 281 ? -23.218 1.240 11.602 1.00 97.12 281 TYR A O 1
ATOM 2074 N N . ARG A 1 282 ? -23.941 3.174 10.731 1.00 97.31 282 ARG A N 1
ATOM 2075 C CA . ARG A 1 282 ? -22.654 3.641 10.184 1.00 97.31 282 ARG A CA 1
ATOM 2076 C C . ARG A 1 282 ? -21.696 4.208 11.240 1.00 97.31 282 ARG A C 1
ATOM 2078 O O . ARG A 1 282 ? -20.987 5.161 10.952 1.00 97.31 282 ARG A O 1
ATOM 2085 N N . PHE A 1 283 ? -21.659 3.645 12.444 1.00 98.31 283 PHE A N 1
ATOM 2086 C CA . PHE A 1 283 ? -20.816 4.143 13.535 1.00 98.31 283 PHE A CA 1
ATOM 2087 C C . PHE A 1 283 ? -19.836 3.093 14.050 1.00 98.31 283 PHE A C 1
ATOM 2089 O O . PHE A 1 283 ? -20.065 1.877 13.969 1.00 98.31 283 PHE A O 1
ATOM 2096 N N . GLY A 1 284 ? -18.747 3.577 14.640 1.00 98.06 284 GLY A N 1
ATOM 2097 C CA . GLY A 1 284 ? -17.904 2.768 15.506 1.00 98.06 284 GLY A CA 1
ATOM 2098 C C . GLY A 1 284 ? -18.629 2.343 16.791 1.00 98.06 284 GLY A C 1
ATOM 2099 O O . GLY A 1 284 ? -19.676 2.864 17.168 1.00 98.06 284 GLY A O 1
ATOM 2100 N N . TYR A 1 285 ? -18.056 1.358 17.473 1.00 97.62 285 TYR A N 1
ATOM 2101 C CA . TYR A 1 285 ? -18.555 0.796 18.724 1.00 97.62 285 TYR A CA 1
ATOM 2102 C C . TYR A 1 285 ? -17.554 0.989 19.867 1.00 97.62 285 TYR A C 1
ATOM 2104 O O . TYR A 1 285 ? -16.363 0.709 19.695 1.00 97.62 285 TYR A O 1
ATOM 2112 N N . ASN A 1 286 ? -18.065 1.397 21.031 1.00 95.50 286 ASN A N 1
ATOM 2113 C CA . ASN A 1 286 ? -17.364 1.378 22.312 1.00 95.50 286 ASN A CA 1
ATOM 2114 C C . ASN A 1 286 ? -18.299 0.826 23.399 1.00 95.50 286 ASN A C 1
ATOM 2116 O O . ASN A 1 286 ? -19.440 1.271 23.522 1.00 95.50 286 ASN A O 1
ATOM 2120 N N . ASP A 1 287 ? -17.826 -0.144 24.187 1.00 92.50 287 ASP A N 1
ATOM 2121 C CA . ASP A 1 287 ? -18.588 -0.739 25.298 1.00 92.50 287 ASP A CA 1
ATOM 2122 C C . ASP A 1 287 ? -18.401 -0.005 26.645 1.00 92.50 287 ASP A C 1
ATOM 2124 O O . ASP A 1 287 ? -18.905 -0.447 27.685 1.00 92.50 287 ASP A O 1
ATOM 2128 N N . GLY A 1 288 ? -17.657 1.103 26.628 1.00 88.88 288 GLY A N 1
ATOM 2129 C CA . GLY A 1 288 ? -17.285 1.929 27.773 1.00 88.88 288 GLY A CA 1
ATOM 2130 C C . GLY A 1 288 ? -16.226 1.298 28.678 1.00 88.88 288 GLY A C 1
ATOM 2131 O O . GLY A 1 288 ? -16.033 1.778 29.798 1.00 88.88 288 GLY A O 1
ATOM 2132 N N . LYS A 1 289 ? -15.602 0.185 28.263 1.00 85.06 289 LYS A N 1
ATOM 2133 C CA . LYS A 1 289 ? -14.658 -0.580 29.089 1.00 85.06 289 LYS A CA 1
ATOM 2134 C C . LYS A 1 289 ? -13.444 -1.059 28.302 1.00 85.06 289 LYS A C 1
ATOM 2136 O O . LYS A 1 289 ? -12.368 -0.494 28.442 1.00 85.06 289 LYS A O 1
ATOM 2141 N N . ASP A 1 290 ? -13.608 -2.131 27.535 1.00 84.62 290 ASP A N 1
ATOM 2142 C CA . ASP A 1 290 ? -12.502 -2.944 27.019 1.00 84.62 290 ASP A CA 1
ATOM 2143 C C . ASP A 1 290 ? -12.457 -2.989 25.490 1.00 84.62 290 ASP A C 1
ATOM 2145 O O . ASP A 1 290 ? -11.462 -3.455 24.925 1.00 84.62 290 ASP A O 1
ATOM 2149 N N . ILE A 1 291 ? -13.540 -2.570 24.829 1.00 91.25 291 ILE A N 1
ATOM 2150 C CA . ILE A 1 291 ? -13.720 -2.661 23.383 1.00 91.25 291 ILE A CA 1
ATOM 2151 C C . ILE A 1 291 ? -13.996 -1.262 22.857 1.00 91.25 291 ILE A C 1
ATOM 2153 O O . ILE A 1 291 ? -15.063 -0.720 23.127 1.00 91.25 291 ILE A O 1
ATOM 2157 N N . ALA A 1 292 ? -13.074 -0.732 22.058 1.00 94.56 292 ALA A N 1
ATOM 2158 C CA . ALA A 1 292 ? -13.244 0.519 21.333 1.00 94.56 292 ALA A CA 1
ATOM 2159 C C . ALA A 1 292 ? -12.675 0.353 19.909 1.00 94.56 292 ALA A C 1
ATOM 2161 O O . ALA A 1 292 ? -11.470 0.190 19.706 1.00 94.56 292 ALA A O 1
ATOM 2162 N N . THR A 1 293 ? -13.578 0.227 18.935 1.00 97.56 293 THR A N 1
ATOM 2163 C CA . THR A 1 293 ? -13.267 -0.147 17.536 1.00 97.56 293 THR A CA 1
ATOM 2164 C C . THR A 1 293 ? -12.559 0.966 16.755 1.00 97.56 293 THR A C 1
ATOM 2166 O O . THR A 1 293 ? -12.429 2.084 17.235 1.00 97.56 293 THR A O 1
ATOM 2169 N N . ALA A 1 294 ? -12.123 0.680 15.525 1.00 97.69 294 ALA A N 1
ATOM 2170 C CA . ALA A 1 294 ? -11.323 1.573 14.687 1.00 97.69 294 ALA A CA 1
ATOM 2171 C C . ALA A 1 294 ? -11.894 2.995 14.573 1.00 97.69 294 ALA A C 1
ATOM 2173 O O . ALA A 1 294 ? -11.138 3.941 14.725 1.00 97.69 294 ALA A O 1
ATOM 2174 N N . LEU A 1 295 ? -13.213 3.145 14.401 1.00 98.06 295 LEU A N 1
ATOM 2175 C CA . LEU A 1 295 ? -13.900 4.444 14.329 1.00 98.06 295 LEU A CA 1
ATOM 2176 C C . LEU A 1 295 ? -14.408 4.957 15.687 1.00 98.06 295 LEU A C 1
ATOM 2178 O O . LEU A 1 295 ? -15.274 5.812 15.750 1.00 98.06 295 LEU A O 1
ATOM 2182 N N . CYS A 1 296 ? -13.972 4.391 16.804 1.00 96.50 296 CYS A N 1
ATOM 2183 C CA . CYS A 1 296 ? -14.454 4.783 18.124 1.00 96.50 296 CYS A CA 1
ATOM 2184 C C . CYS A 1 296 ? -13.343 4.516 19.145 1.00 96.50 296 CYS A C 1
ATOM 2186 O O . CYS A 1 296 ? -13.222 3.409 19.661 1.00 96.50 296 CYS A O 1
ATOM 2188 N N . HIS A 1 297 ? -12.491 5.528 19.353 1.00 94.12 297 HIS A N 1
ATOM 2189 C CA . HIS A 1 297 ? -11.193 5.523 20.063 1.00 94.12 297 HIS A CA 1
ATOM 2190 C C . HIS A 1 297 ? -10.050 4.710 19.444 1.00 94.12 297 HIS A C 1
ATOM 2192 O O . HIS A 1 297 ? -8.894 5.018 19.718 1.00 94.12 297 HIS A O 1
ATOM 2198 N N . ASN A 1 298 ? -10.334 3.747 18.560 1.00 95.44 298 ASN A N 1
ATOM 2199 C CA . ASN A 1 298 ? -9.314 3.051 17.774 1.00 95.44 298 ASN A CA 1
ATOM 2200 C C . ASN A 1 298 ? -8.339 2.187 18.609 1.00 95.44 298 ASN A C 1
ATOM 2202 O O . ASN A 1 298 ? -7.160 2.065 18.259 1.00 95.44 298 ASN A O 1
ATOM 2206 N N . ASP A 1 299 ? -8.827 1.563 19.686 1.00 92.44 299 ASP A N 1
ATOM 2207 C CA . ASP A 1 299 ? -8.018 0.789 20.646 1.00 92.44 299 ASP A CA 1
ATOM 2208 C C . ASP A 1 299 ? -7.866 -0.693 20.277 1.00 92.44 299 ASP A C 1
ATOM 2210 O O . ASP A 1 299 ? -6.880 -1.335 20.642 1.00 92.44 299 ASP A O 1
ATOM 2214 N N . VAL A 1 300 ? -8.843 -1.266 19.567 1.00 94.25 300 VAL A N 1
ATOM 2215 C CA . VAL A 1 300 ? -8.790 -2.659 19.100 1.00 94.25 300 VAL A CA 1
ATOM 2216 C C . VAL A 1 300 ? -8.805 -2.735 17.571 1.00 94.25 300 VAL A C 1
ATOM 2218 O O . VAL A 1 300 ? -9.466 -1.922 16.921 1.00 94.25 300 VAL A O 1
ATOM 2221 N N . PRO A 1 301 ? -8.128 -3.731 16.963 1.00 96.62 301 PRO A N 1
ATOM 2222 C CA . PRO A 1 301 ? -8.053 -3.896 15.510 1.00 96.62 301 PRO A CA 1
ATOM 2223 C C . PRO A 1 301 ? -9.349 -4.511 14.952 1.00 96.62 301 PRO A C 1
ATOM 2225 O O . PRO A 1 301 ? -9.341 -5.620 14.423 1.00 96.62 301 PRO A O 1
ATOM 2228 N N . TYR A 1 302 ? -10.482 -3.838 15.148 1.00 98.12 302 TYR A N 1
ATOM 2229 C CA . TYR A 1 302 ? -11.812 -4.246 14.693 1.00 98.12 302 TYR A CA 1
ATOM 2230 C C . TYR A 1 302 ? -12.566 -3.018 14.191 1.00 98.12 302 TYR A C 1
ATOM 2232 O O . TYR A 1 302 ? -12.507 -1.963 14.809 1.00 98.12 302 TYR A O 1
ATOM 2240 N N . TYR A 1 303 ? -13.334 -3.175 13.124 1.00 98.69 303 TYR A N 1
ATOM 2241 C CA . TYR A 1 303 ? -14.505 -2.356 12.840 1.00 98.69 303 TYR A CA 1
ATOM 2242 C C . TYR A 1 303 ? -15.716 -2.942 13.582 1.00 98.69 303 TYR A C 1
ATOM 2244 O O . TYR A 1 303 ? -15.725 -4.120 13.945 1.00 98.69 303 TYR A O 1
ATOM 2252 N N . SER A 1 304 ? -16.750 -2.134 13.816 1.00 98.62 304 SER A N 1
ATOM 2253 C CA . SER A 1 304 ? -17.960 -2.612 14.487 1.00 98.62 304 SER A CA 1
ATOM 2254 C C . SER A 1 304 ? -18.685 -3.684 13.653 1.00 98.62 304 SER A C 1
ATOM 2256 O O . SER A 1 304 ? -18.892 -3.536 12.448 1.00 98.62 304 SER A O 1
ATOM 2258 N N . ASN A 1 305 ? -19.038 -4.796 14.294 1.00 98.38 305 ASN A N 1
ATOM 2259 C CA . ASN A 1 305 ? -19.832 -5.889 13.749 1.00 98.38 305 ASN A CA 1
ATOM 2260 C C . ASN A 1 305 ? -20.573 -6.612 14.898 1.00 98.38 305 ASN A C 1
ATOM 2262 O O . ASN A 1 305 ? -19.927 -7.279 15.715 1.00 98.38 305 ASN A O 1
ATOM 2266 N N . PRO A 1 306 ? -21.918 -6.570 14.952 1.00 97.94 306 PRO A N 1
ATOM 2267 C CA . PRO A 1 306 ? -22.702 -7.219 16.011 1.00 97.94 306 PRO A CA 1
ATOM 2268 C C . PRO A 1 306 ? -22.605 -8.756 16.010 1.00 97.94 306 PRO A C 1
ATOM 2270 O O . PRO A 1 306 ? -23.004 -9.400 16.979 1.00 97.94 306 PRO A O 1
ATOM 2273 N N . HIS A 1 307 ? -22.089 -9.365 14.938 1.00 97.75 307 HIS A N 1
ATOM 2274 C CA . HIS A 1 307 ? -21.910 -10.815 14.815 1.00 97.75 307 HIS A CA 1
ATOM 2275 C C . HIS A 1 307 ? -20.544 -11.314 15.304 1.00 97.75 307 HIS A C 1
ATOM 2277 O O . HIS A 1 307 ? -20.323 -12.523 15.382 1.00 97.75 307 HIS A O 1
ATOM 2283 N N . VAL A 1 308 ? -19.631 -10.403 15.642 1.00 96.62 308 VAL A N 1
ATOM 2284 C CA . VAL A 1 308 ? -18.323 -10.723 16.220 1.00 96.62 308 VAL A CA 1
ATOM 2285 C C . VAL A 1 308 ? -18.385 -10.503 17.723 1.00 96.62 308 VAL A C 1
ATOM 2287 O O . VAL A 1 308 ? -18.992 -9.542 18.186 1.00 96.62 308 VAL A O 1
ATOM 2290 N N . SER A 1 309 ? -17.762 -11.387 18.504 1.00 93.50 309 SER A N 1
ATOM 2291 C CA . SER A 1 309 ? -17.678 -11.230 19.957 1.00 93.50 309 SER A CA 1
ATOM 2292 C C . SER A 1 309 ? -16.246 -11.224 20.473 1.00 93.50 309 SER A C 1
ATOM 2294 O O . SER A 1 309 ? -15.443 -12.081 20.110 1.00 93.50 309 SER A O 1
ATOM 2296 N N . LEU A 1 310 ? -15.964 -10.306 21.397 1.00 90.38 310 LEU A N 1
ATOM 2297 C CA . LEU A 1 310 ? -14.743 -10.260 22.196 1.00 90.38 310 LEU A CA 1
ATOM 2298 C C . LEU A 1 310 ? -15.110 -10.409 23.668 1.00 90.38 310 LEU A C 1
ATOM 2300 O O . LEU A 1 310 ? -15.999 -9.728 24.173 1.00 90.38 310 LEU A O 1
ATOM 2304 N N . ASN A 1 311 ? -14.451 -11.341 24.361 1.00 84.56 311 ASN A N 1
ATOM 2305 C CA . ASN A 1 311 ? -14.713 -11.644 25.774 1.00 84.56 311 ASN A CA 1
ATOM 2306 C C . ASN A 1 311 ? -16.212 -11.892 26.084 1.00 84.56 311 ASN A C 1
ATOM 2308 O O . ASN A 1 311 ? -16.715 -11.502 27.136 1.00 84.56 311 ASN A O 1
ATOM 2312 N N . GLY A 1 312 ? -16.939 -12.521 25.151 1.00 87.06 312 GLY A N 1
ATOM 2313 C CA . GLY A 1 312 ? -18.368 -12.831 25.292 1.00 87.06 312 GLY A CA 1
ATOM 2314 C C . GLY A 1 312 ? -19.330 -11.661 25.047 1.00 87.06 312 GLY A C 1
ATOM 2315 O O . GLY A 1 312 ? -20.532 -11.841 25.224 1.00 87.06 312 GLY A O 1
ATOM 2316 N N . LYS A 1 313 ? -18.836 -10.488 24.632 1.00 91.31 313 LYS A N 1
ATOM 2317 C CA . LYS A 1 313 ? -19.660 -9.332 24.252 1.00 91.31 313 LYS A CA 1
ATOM 2318 C C . LYS A 1 313 ? -19.606 -9.092 22.743 1.00 91.31 313 LYS A C 1
ATOM 2320 O O . LYS A 1 313 ? -18.516 -9.204 22.180 1.00 91.31 313 LYS A O 1
ATOM 2325 N N . PRO A 1 314 ? -20.726 -8.733 22.093 1.00 95.62 314 PRO A N 1
ATOM 2326 C CA . PRO A 1 314 ? -20.714 -8.261 20.713 1.00 95.62 314 PRO A CA 1
ATOM 2327 C C . PRO A 1 314 ? -19.799 -7.044 20.531 1.00 95.62 314 PRO A C 1
ATOM 2329 O O . PRO A 1 314 ? -19.726 -6.185 21.406 1.00 95.62 314 PRO A O 1
ATOM 2332 N N . VAL A 1 315 ? -19.125 -6.960 19.387 1.00 96.62 315 VAL A N 1
ATOM 2333 C CA . VAL A 1 315 ? -18.277 -5.823 18.989 1.00 96.62 315 VAL A CA 1
ATOM 2334 C C . VAL A 1 315 ? -19.091 -4.887 18.093 1.00 96.62 315 VAL A C 1
ATOM 2336 O O . VAL A 1 315 ? -18.669 -4.536 17.001 1.00 96.62 315 VAL A O 1
ATOM 2339 N N . GLY A 1 316 ? -20.310 -4.534 18.492 1.00 97.31 316 GLY A N 1
ATOM 2340 C CA . GLY A 1 316 ? -21.210 -3.731 17.665 1.00 97.31 316 GLY A CA 1
ATOM 2341 C C . GLY A 1 316 ? -22.676 -3.870 18.045 1.00 97.31 316 GLY A C 1
ATOM 2342 O O . GLY A 1 316 ? -23.038 -4.613 18.958 1.00 97.31 316 GLY A O 1
ATOM 2343 N N . ASP A 1 317 ? -23.514 -3.173 17.288 1.00 96.81 317 ASP A N 1
ATOM 2344 C CA . ASP A 1 317 ? -24.970 -3.187 17.385 1.00 96.81 317 ASP A CA 1
ATOM 2345 C C . ASP A 1 317 ? -25.562 -3.102 15.970 1.00 96.81 317 ASP A C 1
ATOM 2347 O O . ASP A 1 317 ? -25.161 -2.268 15.166 1.00 96.81 317 ASP A O 1
ATOM 2351 N N . ALA A 1 318 ? -26.523 -3.962 15.633 1.00 96.38 318 ALA A N 1
ATOM 2352 C CA . ALA A 1 318 ? -27.049 -4.035 14.265 1.00 96.38 318 ALA A CA 1
ATOM 2353 C C . ALA A 1 318 ? -27.800 -2.771 13.810 1.00 96.38 318 ALA A C 1
ATOM 2355 O O . ALA A 1 318 ? -27.971 -2.557 12.609 1.00 96.38 318 ALA A O 1
ATOM 2356 N N . ARG A 1 319 ? -28.287 -1.959 14.753 1.00 95.94 319 ARG A N 1
ATOM 2357 C CA . ARG A 1 319 ? -28.978 -0.698 14.475 1.00 95.94 319 ARG A CA 1
ATOM 2358 C C . ARG A 1 319 ? -28.037 0.486 14.525 1.00 95.94 319 ARG A C 1
ATOM 2360 O O . ARG A 1 319 ? -28.225 1.405 13.740 1.00 95.94 319 ARG A O 1
ATOM 2367 N N . THR A 1 320 ? -27.068 0.459 15.439 1.00 96.88 320 THR A N 1
ATOM 2368 C CA . THR A 1 320 ? -26.276 1.642 15.778 1.00 96.88 320 THR A CA 1
ATOM 2369 C C . THR A 1 320 ? -24.776 1.519 15.545 1.00 96.88 320 THR A C 1
ATOM 2371 O O . THR A 1 320 ? -24.103 2.531 15.641 1.00 96.88 320 THR A O 1
ATOM 2374 N N . ALA A 1 321 ? -24.225 0.338 15.250 1.00 98.12 321 ALA A N 1
ATOM 2375 C CA . ALA A 1 321 ? -22.791 0.138 15.018 1.00 98.12 321 ALA A CA 1
ATOM 2376 C C . ALA A 1 321 ? -22.493 -1.183 14.269 1.00 98.12 321 ALA A C 1
ATOM 2378 O O . ALA A 1 321 ? -22.172 -2.208 14.881 1.00 98.12 321 ALA A O 1
ATOM 2379 N N . ASP A 1 322 ? -22.576 -1.156 12.937 1.00 98.56 322 ASP A N 1
ATOM 2380 C CA . ASP A 1 322 ? -22.260 -2.269 12.030 1.00 98.56 322 ASP A CA 1
ATOM 2381 C C . ASP A 1 322 ? -21.466 -1.768 10.809 1.00 98.56 322 ASP A C 1
ATOM 2383 O O . ASP A 1 322 ? -21.933 -1.751 9.666 1.00 98.56 322 ASP A O 1
ATOM 2387 N N . MET A 1 323 ? -20.223 -1.354 11.047 1.00 98.56 323 MET A N 1
ATOM 2388 C CA . MET A 1 323 ? -19.285 -0.985 9.988 1.00 98.56 323 MET A CA 1
ATOM 2389 C C . MET A 1 323 ? -18.945 -2.151 9.057 1.00 98.56 323 MET A C 1
ATOM 2391 O O . MET A 1 323 ? -18.641 -1.924 7.888 1.00 98.56 323 MET A O 1
ATOM 2395 N N . ALA A 1 324 ? -19.041 -3.404 9.509 1.00 98.38 324 ALA A N 1
ATOM 2396 C CA . ALA A 1 324 ? -18.881 -4.557 8.625 1.00 98.38 324 ALA A CA 1
ATOM 2397 C C . ALA A 1 324 ? -19.955 -4.603 7.525 1.00 98.38 324 ALA A C 1
ATOM 2399 O O . ALA A 1 324 ? -19.677 -5.000 6.390 1.00 98.38 324 ALA A O 1
ATOM 2400 N N . ARG A 1 325 ? -21.192 -4.190 7.821 1.00 97.25 325 ARG A N 1
ATOM 2401 C CA . ARG A 1 325 ? -22.219 -3.960 6.799 1.00 97.25 325 ARG A CA 1
ATOM 2402 C C . ARG A 1 325 ? -21.851 -2.803 5.871 1.00 97.25 325 ARG A C 1
ATOM 2404 O O . ARG A 1 325 ? -21.938 -2.997 4.662 1.00 97.25 325 ARG A O 1
ATOM 2411 N N . VAL A 1 326 ? -21.388 -1.669 6.405 1.00 96.94 326 VAL A N 1
ATOM 2412 C CA . VAL A 1 326 ? -20.967 -0.504 5.596 1.00 96.94 326 VAL A CA 1
ATOM 2413 C C . VAL A 1 326 ? -19.914 -0.895 4.567 1.00 96.94 326 VAL A C 1
ATOM 2415 O O . VAL A 1 326 ? -20.115 -0.688 3.375 1.00 96.94 326 VAL A O 1
ATOM 2418 N N . TRP A 1 327 ? -18.841 -1.557 5.001 1.00 97.38 327 TRP A N 1
ATOM 2419 C CA . TRP A 1 327 ? -17.786 -2.024 4.104 1.00 97.38 327 TRP A CA 1
ATOM 2420 C C . TRP A 1 327 ? -18.307 -2.923 2.981 1.00 97.38 327 TRP A C 1
ATOM 2422 O O . TRP A 1 327 ? -17.871 -2.794 1.842 1.00 97.38 327 TRP A O 1
ATOM 2432 N N . ARG A 1 328 ? -19.251 -3.827 3.272 1.00 94.44 328 ARG A N 1
ATOM 2433 C CA . ARG A 1 328 ? -19.835 -4.724 2.261 1.00 94.44 328 ARG A CA 1
ATOM 2434 C C . ARG A 1 328 ? -20.705 -3.983 1.250 1.00 94.44 328 ARG A C 1
ATOM 2436 O O . ARG A 1 328 ? -20.650 -4.308 0.068 1.00 94.44 328 ARG A O 1
ATOM 2443 N N . GLU A 1 329 ? -21.497 -3.017 1.706 1.00 92.69 329 GLU A N 1
ATOM 2444 C CA . GLU A 1 329 ? -22.366 -2.208 0.843 1.00 92.69 329 GLU A CA 1
ATOM 2445 C C . GLU A 1 329 ? -21.558 -1.249 -0.044 1.00 92.69 329 GLU A C 1
ATOM 2447 O O . GLU A 1 329 ? -21.920 -1.021 -1.194 1.00 92.69 329 GLU A O 1
ATOM 2452 N N . GLU A 1 330 ? -20.440 -0.730 0.463 1.00 92.81 330 GLU A N 1
ATOM 2453 C CA . GLU A 1 330 ? -19.650 0.320 -0.194 1.00 92.81 330 GLU A CA 1
ATOM 2454 C C . GLU A 1 330 ? -18.455 -0.247 -0.982 1.00 92.81 330 GLU A C 1
ATOM 2456 O O . GLU A 1 330 ? -17.792 0.479 -1.719 1.00 92.81 330 GLU A O 1
ATOM 2461 N N . ALA A 1 331 ? -18.208 -1.560 -0.904 1.00 91.62 331 ALA A N 1
ATOM 2462 C CA . ALA A 1 331 ? -17.101 -2.233 -1.583 1.00 91.62 331 ALA A CA 1
ATOM 2463 C C . ALA A 1 331 ? -17.081 -1.996 -3.101 1.00 91.62 331 ALA A C 1
ATOM 2465 O O . ALA A 1 331 ? -16.015 -1.832 -3.687 1.00 91.62 331 ALA A O 1
ATOM 2466 N N . GLY A 1 332 ? -18.252 -1.986 -3.751 1.00 90.00 332 GLY A N 1
ATOM 2467 C CA . GLY A 1 332 ? -18.359 -1.728 -5.191 1.00 90.00 332 GLY A CA 1
ATOM 2468 C C . GLY A 1 332 ? -17.994 -0.295 -5.578 1.00 90.00 332 GLY A C 1
ATOM 2469 O O . GLY A 1 332 ? -17.494 -0.087 -6.679 1.00 90.00 332 GLY A O 1
ATOM 2470 N N . ARG A 1 333 ? -18.203 0.668 -4.672 1.00 92.25 333 ARG A N 1
ATOM 2471 C CA . ARG A 1 333 ? -17.797 2.062 -4.866 1.00 92.25 333 ARG A CA 1
ATOM 2472 C C . ARG A 1 333 ? -16.308 2.236 -4.644 1.00 92.25 333 ARG A C 1
ATOM 2474 O O . ARG A 1 333 ? -15.618 2.745 -5.514 1.00 92.25 333 ARG A O 1
ATOM 2481 N N . LEU A 1 334 ? -15.810 1.738 -3.515 1.00 93.06 334 LEU A N 1
ATOM 2482 C CA . LEU A 1 334 ? 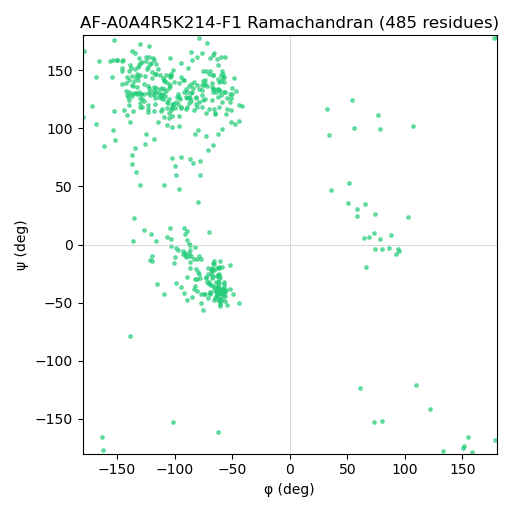-14.398 1.849 -3.151 1.00 93.06 334 LEU A CA 1
ATOM 2483 C C . LEU A 1 334 ? -13.451 1.123 -4.112 1.00 93.06 334 LEU A C 1
ATOM 2485 O O . LEU A 1 334 ? -12.279 1.440 -4.106 1.00 93.06 334 LEU A O 1
ATOM 2489 N N . SER A 1 335 ? -13.928 0.162 -4.906 1.00 93.44 335 SER A N 1
ATOM 2490 C CA . SER A 1 335 ? -13.128 -0.545 -5.930 1.00 93.44 335 SER A CA 1
ATOM 2491 C C . SER A 1 335 ? -13.427 -0.077 -7.362 1.00 93.44 335 SER A C 1
ATOM 2493 O O . SER A 1 335 ? -13.171 -0.797 -8.328 1.00 93.44 335 SER A O 1
ATOM 2495 N N . GLY A 1 336 ? -14.107 1.066 -7.502 1.00 92.31 336 GLY A N 1
ATOM 2496 C CA . GLY A 1 336 ? -14.649 1.545 -8.773 1.00 92.31 336 GLY A CA 1
ATOM 2497 C C . GLY A 1 336 ? -14.136 2.903 -9.230 1.00 92.31 336 GLY A C 1
ATOM 2498 O O . GLY A 1 336 ? -14.700 3.450 -10.176 1.00 92.31 336 GLY A O 1
ATOM 2499 N N . TYR A 1 337 ? -13.124 3.449 -8.565 1.00 92.44 337 TYR A N 1
ATOM 2500 C CA . TYR A 1 337 ? -12.558 4.762 -8.872 1.00 92.44 337 TYR A CA 1
ATOM 2501 C C . TYR A 1 337 ? -11.542 4.679 -10.013 1.00 92.44 337 TYR A C 1
ATOM 2503 O O . TYR A 1 337 ? -11.517 5.545 -10.892 1.00 92.44 337 TYR A O 1
ATOM 2511 N N . GLY A 1 338 ? -10.750 3.605 -10.035 1.00 91.56 338 GLY A N 1
ATOM 2512 C CA . GLY A 1 338 ? -9.815 3.290 -11.105 1.00 91.56 338 GLY A CA 1
ATOM 2513 C C . GLY A 1 338 ? -10.306 2.176 -12.036 1.00 91.56 338 GLY A C 1
ATOM 2514 O O . GLY A 1 338 ? -11.181 1.378 -11.690 1.00 91.56 338 GLY A O 1
ATOM 2515 N N . PRO A 1 339 ? -9.742 2.072 -13.253 1.00 91.56 339 PRO A N 1
ATOM 2516 C CA . PRO A 1 339 ? -9.931 0.893 -14.087 1.00 91.56 339 PRO A CA 1
ATOM 2517 C C . PRO A 1 339 ? -9.233 -0.322 -13.464 1.00 91.56 339 PRO A C 1
ATOM 2519 O O . PRO A 1 339 ? -8.061 -0.248 -13.099 1.00 91.56 339 PRO A O 1
ATOM 2522 N N . THR A 1 340 ? -9.907 -1.475 -13.435 1.00 89.69 340 THR A N 1
ATOM 2523 C CA . THR A 1 340 ? -9.325 -2.731 -12.937 1.00 89.69 340 THR A CA 1
ATOM 2524 C C . THR A 1 340 ? -8.039 -3.097 -13.684 1.00 89.69 340 THR A C 1
ATOM 2526 O O . THR A 1 340 ? -8.025 -3.146 -14.917 1.00 89.69 340 THR A O 1
ATOM 2529 N N . PHE A 1 341 ? -6.976 -3.425 -12.945 1.00 92.75 341 PHE A N 1
ATOM 2530 C CA . PHE A 1 341 ? -5.722 -3.913 -13.512 1.00 92.75 341 PHE A CA 1
ATOM 2531 C C . PHE A 1 341 ? -5.576 -5.425 -13.337 1.00 92.75 341 PHE A C 1
ATOM 2533 O O . PHE A 1 341 ? -5.447 -5.935 -12.229 1.00 92.75 341 PHE A O 1
ATOM 2540 N N . ASN A 1 342 ? -5.552 -6.151 -14.455 1.00 91.81 342 ASN A N 1
ATOM 2541 C CA . ASN A 1 342 ? -5.365 -7.601 -14.474 1.00 91.81 342 ASN A CA 1
ATOM 2542 C C . ASN A 1 342 ? -3.924 -7.944 -14.874 1.00 91.81 342 ASN A C 1
ATOM 2544 O O . ASN A 1 342 ? -3.661 -8.379 -15.997 1.00 91.81 342 ASN A O 1
ATOM 2548 N N . GLY A 1 343 ? -2.982 -7.735 -13.960 1.00 94.00 343 GLY A N 1
ATOM 2549 C CA . GLY A 1 343 ? -1.558 -7.957 -14.196 1.00 94.00 343 GLY A CA 1
ATOM 2550 C C . GLY A 1 343 ? -0.768 -8.041 -12.898 1.00 94.00 343 GLY A C 1
ATOM 2551 O O . GLY A 1 343 ? -1.343 -8.199 -11.824 1.00 94.00 343 GLY A O 1
ATOM 2552 N N . ASP A 1 344 ? 0.552 -7.942 -13.005 1.00 96.12 344 ASP A N 1
ATOM 2553 C CA . ASP A 1 344 ? 1.444 -7.904 -11.847 1.00 96.12 344 ASP A 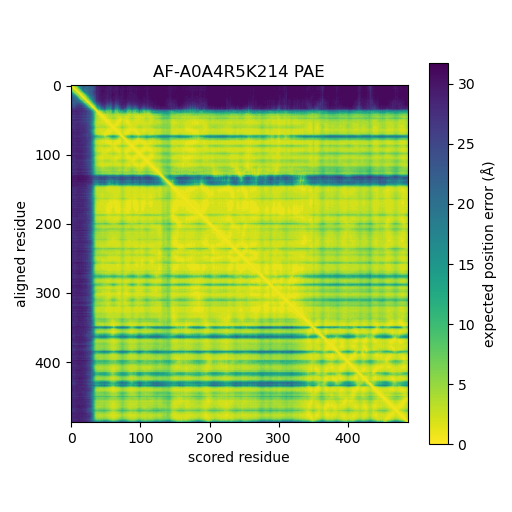CA 1
ATOM 2554 C C . ASP A 1 344 ? 1.948 -6.478 -11.601 1.00 96.12 344 ASP A C 1
ATOM 2556 O O . ASP A 1 344 ? 2.155 -5.704 -12.536 1.00 96.12 344 ASP A O 1
ATOM 2560 N N . ARG A 1 345 ? 2.151 -6.117 -10.333 1.00 96.69 345 ARG A N 1
ATOM 2561 C CA . ARG A 1 345 ? 2.648 -4.793 -9.943 1.00 96.69 345 ARG A CA 1
ATOM 2562 C C . ARG A 1 345 ? 4.061 -4.898 -9.388 1.00 96.69 345 ARG A C 1
ATOM 2564 O O . ARG A 1 345 ? 4.308 -5.670 -8.458 1.00 96.69 345 ARG A O 1
ATOM 2571 N N . LEU A 1 346 ? 4.965 -4.083 -9.920 1.00 97.56 346 LEU A N 1
ATOM 2572 C CA . LEU A 1 346 ? 6.307 -3.867 -9.380 1.00 97.56 346 LEU A CA 1
ATOM 2573 C C . LEU A 1 346 ? 6.392 -2.437 -8.848 1.00 97.56 346 LEU A C 1
ATOM 2575 O O . LEU A 1 346 ? 6.091 -1.497 -9.575 1.00 97.56 346 LEU A O 1
ATOM 2579 N N . ILE A 1 347 ? 6.787 -2.251 -7.591 1.00 97.38 347 ILE A N 1
ATOM 2580 C CA . ILE A 1 347 ? 6.843 -0.928 -6.967 1.00 97.38 347 ILE A CA 1
ATOM 2581 C C . ILE A 1 347 ? 8.290 -0.641 -6.590 1.00 97.38 347 ILE A C 1
ATOM 2583 O O . ILE A 1 347 ? 8.881 -1.309 -5.749 1.00 97.38 347 ILE A O 1
ATOM 2587 N N . PHE A 1 348 ? 8.863 0.367 -7.234 1.00 96.00 348 PHE A N 1
ATOM 2588 C CA . PHE A 1 348 ? 10.210 0.844 -6.979 1.00 96.00 348 PHE A CA 1
ATOM 2589 C C . PHE A 1 348 ? 10.144 2.164 -6.204 1.00 96.00 348 PHE A C 1
ATOM 2591 O O . PHE A 1 348 ? 9.769 3.192 -6.767 1.00 96.00 348 PHE A O 1
ATOM 2598 N N . GLY A 1 349 ? 10.514 2.143 -4.920 1.00 90.94 349 GLY A N 1
ATOM 2599 C CA . GLY A 1 349 ? 10.534 3.324 -4.053 1.00 90.94 349 GLY A CA 1
ATOM 2600 C C . GLY A 1 349 ? 11.936 3.661 -3.546 1.00 90.94 349 GLY A C 1
ATOM 2601 O O . GLY A 1 349 ? 12.327 3.196 -2.479 1.00 90.94 349 GLY A O 1
ATOM 2602 N N . GLY A 1 350 ? 12.678 4.504 -4.269 1.00 84.19 350 GLY A N 1
ATOM 2603 C CA . GLY A 1 350 ? 13.898 5.137 -3.757 1.00 84.19 350 GLY A CA 1
ATOM 2604 C C . GLY A 1 350 ? 15.220 4.673 -4.349 1.00 84.19 350 GLY A C 1
ATOM 2605 O O . GLY A 1 350 ? 15.496 4.875 -5.533 1.00 84.19 350 GLY A O 1
ATOM 2606 N N . VAL A 1 351 ? 16.096 4.156 -3.482 1.00 66.56 351 VAL A N 1
ATOM 2607 C CA . VAL A 1 351 ? 17.457 3.705 -3.808 1.00 66.56 351 VAL A CA 1
ATOM 2608 C C . VAL A 1 351 ? 17.569 2.203 -3.563 1.00 66.56 351 VAL A C 1
ATOM 2610 O O . VAL A 1 351 ? 17.110 1.706 -2.542 1.00 66.56 351 VAL A O 1
ATOM 2613 N N . GLY A 1 352 ? 18.177 1.472 -4.498 1.00 82.69 352 GLY A N 1
ATOM 2614 C CA . GLY A 1 352 ? 18.315 0.017 -4.414 1.00 82.69 352 GLY A CA 1
ATOM 2615 C C . GLY A 1 352 ? 17.678 -0.699 -5.600 1.00 82.69 352 GLY A C 1
ATOM 2616 O O . GLY A 1 352 ? 17.791 -0.236 -6.740 1.00 82.69 352 GLY A O 1
ATOM 2617 N N . GLN A 1 353 ? 17.049 -1.841 -5.321 1.00 90.69 353 GLN A N 1
ATOM 2618 C CA . GLN A 1 353 ? 16.437 -2.721 -6.311 1.00 90.69 353 GLN A CA 1
ATOM 2619 C C . GLN A 1 353 ? 15.021 -3.126 -5.892 1.00 90.69 353 GLN A C 1
ATOM 2621 O O . GLN A 1 353 ? 14.769 -3.352 -4.712 1.00 90.69 353 GLN A O 1
ATOM 2626 N N . ALA A 1 354 ? 14.134 -3.279 -6.867 1.00 94.12 354 ALA A N 1
ATOM 2627 C CA . ALA A 1 354 ? 12.836 -3.918 -6.712 1.00 94.12 354 ALA A CA 1
ATOM 2628 C C . ALA A 1 354 ? 12.834 -5.227 -7.508 1.00 94.12 354 ALA A C 1
ATOM 2630 O O . ALA A 1 354 ? 13.471 -5.324 -8.559 1.00 94.12 354 ALA A O 1
ATOM 2631 N N . GLN A 1 355 ? 12.139 -6.240 -7.004 1.00 95.44 355 GLN A N 1
ATOM 2632 C CA . GLN A 1 355 ? 12.052 -7.552 -7.640 1.00 95.44 355 GLN A CA 1
ATOM 2633 C C . GLN A 1 355 ? 10.598 -7.912 -7.907 1.00 95.44 355 GLN A C 1
ATOM 2635 O O . GLN A 1 355 ? 9.719 -7.452 -7.192 1.00 95.44 355 GLN A O 1
ATOM 2640 N N . LEU A 1 356 ? 10.341 -8.736 -8.918 1.00 96.81 356 LEU A N 1
ATOM 2641 C CA . LEU A 1 356 ? 9.033 -9.315 -9.194 1.00 96.81 356 LEU A CA 1
ATOM 2642 C C . LEU A 1 356 ? 9.197 -10.772 -9.620 1.00 96.81 356 LEU A C 1
ATOM 2644 O O . LEU A 1 356 ? 9.831 -11.058 -10.635 1.00 96.81 356 LEU A O 1
ATOM 2648 N N . LEU A 1 357 ? 8.602 -11.686 -8.860 1.00 95.25 357 LEU A N 1
ATOM 2649 C CA . LEU A 1 357 ? 8.480 -13.089 -9.227 1.00 95.25 357 LEU A CA 1
ATOM 2650 C C . LEU A 1 357 ? 7.333 -13.265 -10.229 1.00 95.25 357 LEU A C 1
ATOM 2652 O O . LEU A 1 357 ? 6.190 -12.928 -9.931 1.00 95.25 357 LEU A O 1
ATOM 2656 N N . ILE A 1 358 ? 7.635 -13.826 -11.396 1.00 94.88 358 ILE A N 1
ATOM 2657 C CA . ILE A 1 358 ? 6.696 -14.023 -12.503 1.00 94.88 358 ILE A CA 1
ATOM 2658 C C . ILE A 1 358 ? 6.639 -15.512 -12.828 1.00 94.88 358 ILE A C 1
ATOM 2660 O O . ILE A 1 358 ? 7.671 -16.162 -12.997 1.00 94.88 358 ILE A O 1
ATOM 2664 N N . SER A 1 359 ? 5.429 -16.053 -12.952 1.00 91.69 359 SER A N 1
ATOM 2665 C CA . SER A 1 359 ? 5.196 -17.449 -13.333 1.00 91.69 359 SER A CA 1
ATOM 2666 C C . SER A 1 359 ? 4.015 -17.568 -14.288 1.00 91.69 359 SER A C 1
ATOM 2668 O O . SER A 1 359 ? 3.063 -16.793 -14.192 1.00 91.69 359 SER A O 1
ATOM 2670 N N . GLU A 1 360 ? 4.058 -18.563 -15.174 1.00 89.44 360 GLU A N 1
ATOM 2671 C CA . GLU A 1 360 ? 2.894 -18.988 -15.950 1.00 89.44 360 GLU A CA 1
ATOM 2672 C C . GLU A 1 360 ? 2.195 -20.156 -15.227 1.00 89.44 360 GLU A C 1
ATOM 2674 O O . GLU A 1 360 ? 2.796 -21.221 -15.043 1.00 89.44 360 GLU A O 1
ATOM 2679 N N . PRO A 1 361 ? 0.932 -19.993 -14.790 1.00 83.81 361 PRO A N 1
ATOM 2680 C CA . PRO A 1 361 ? 0.213 -21.051 -14.094 1.00 83.81 361 PRO A CA 1
ATOM 2681 C C . PRO A 1 361 ? 0.047 -22.309 -14.952 1.00 83.81 361 PRO A C 1
ATOM 2683 O O . PRO A 1 361 ? -0.407 -22.249 -16.090 1.00 83.81 361 PRO A O 1
ATOM 2686 N N . GLY A 1 362 ? 0.356 -23.472 -14.378 1.00 80.25 362 GLY A N 1
ATOM 2687 C CA . GLY A 1 362 ? 0.155 -24.768 -15.038 1.00 80.25 362 GLY A CA 1
ATOM 2688 C C . GLY A 1 362 ? 1.235 -25.154 -16.052 1.00 80.25 362 GLY A C 1
ATOM 2689 O O . GLY A 1 362 ? 1.215 -26.287 -16.535 1.00 80.25 362 GLY A O 1
ATOM 2690 N N . ILE A 1 363 ? 2.209 -24.280 -16.322 1.00 77.69 363 ILE A N 1
ATOM 2691 C CA . ILE A 1 363 ? 3.361 -24.587 -17.170 1.00 77.69 363 ILE A CA 1
ATOM 2692 C C . ILE A 1 363 ? 4.583 -24.845 -16.293 1.00 77.69 363 ILE A C 1
ATOM 2694 O O . ILE A 1 363 ? 5.027 -24.000 -15.523 1.00 77.69 363 ILE A O 1
ATOM 2698 N N . HIS A 1 364 ? 5.135 -26.055 -16.398 1.00 68.00 364 HIS A N 1
ATOM 2699 C CA . HIS A 1 364 ? 6.237 -26.487 -15.538 1.00 68.00 364 HIS A CA 1
ATOM 2700 C C . HIS A 1 364 ? 7.596 -25.904 -15.965 1.00 68.00 364 HIS A C 1
ATOM 2702 O O . HIS A 1 364 ? 8.464 -25.710 -15.122 1.00 68.00 364 HIS A O 1
ATOM 2708 N N . LYS A 1 365 ? 7.789 -25.611 -17.259 1.00 76.75 365 LYS A N 1
ATOM 2709 C CA . LYS A 1 365 ? 9.058 -25.118 -17.826 1.00 76.75 365 LYS A CA 1
ATOM 2710 C C . LYS A 1 365 ? 8.835 -23.918 -18.757 1.00 76.75 365 LYS A C 1
ATOM 2712 O O . LYS A 1 365 ? 9.079 -24.043 -19.958 1.00 76.75 365 LYS A O 1
ATOM 2717 N N . PRO A 1 366 ? 8.317 -22.794 -18.241 1.00 79.88 366 PRO A N 1
ATOM 2718 C CA . PRO A 1 366 ? 7.982 -21.668 -19.094 1.00 79.88 366 PRO A CA 1
ATOM 2719 C C . PRO A 1 366 ? 9.261 -20.957 -19.562 1.00 79.88 366 PRO A C 1
ATOM 2721 O O . PRO A 1 366 ? 10.232 -20.830 -18.811 1.00 79.88 366 PRO A O 1
ATOM 2724 N N . SER A 1 367 ? 9.287 -20.504 -20.816 1.00 90.50 367 SER A N 1
ATOM 2725 C CA . SER A 1 367 ? 10.428 -19.769 -21.389 1.00 90.50 367 SER A CA 1
ATOM 2726 C C . SER A 1 367 ? 10.126 -18.275 -21.375 1.00 90.50 367 SER A C 1
ATOM 2728 O O . SER A 1 367 ? 9.904 -17.651 -22.414 1.00 90.50 367 SER A O 1
ATOM 2730 N N . LEU A 1 368 ? 10.069 -17.724 -20.160 1.00 93.75 368 LEU A N 1
ATOM 2731 C CA . LEU A 1 368 ? 9.556 -16.379 -19.902 1.00 93.75 368 LEU A CA 1
ATOM 2732 C C . LEU A 1 368 ? 10.601 -15.294 -20.117 1.00 93.75 368 LEU A C 1
ATOM 2734 O O . LEU A 1 368 ? 11.685 -15.378 -19.555 1.00 93.75 368 LEU A O 1
ATOM 2738 N N . GLY A 1 369 ? 10.246 -14.214 -20.795 1.00 95.94 369 GLY A N 1
ATOM 2739 C CA . GLY A 1 369 ? 11.005 -12.965 -20.760 1.00 95.94 369 GLY A CA 1
ATOM 2740 C C . GLY A 1 369 ? 10.077 -11.774 -20.575 1.00 95.94 369 GLY A C 1
ATOM 2741 O O . GLY A 1 369 ? 8.864 -11.885 -20.748 1.00 95.94 369 GLY A O 1
ATOM 2742 N N . VAL A 1 370 ? 10.647 -10.629 -20.217 1.00 98.25 370 VAL A N 1
ATOM 2743 C CA . VAL A 1 370 ? 9.919 -9.372 -20.031 1.00 98.25 370 VAL A CA 1
ATOM 2744 C C . VAL A 1 370 ? 10.354 -8.379 -21.097 1.00 98.25 370 VAL A C 1
ATOM 2746 O O . VAL A 1 370 ? 11.546 -8.153 -21.294 1.00 98.25 370 VAL A O 1
ATOM 2749 N N . VAL A 1 371 ? 9.385 -7.774 -21.771 1.00 98.56 371 VAL A N 1
ATOM 2750 C CA . VAL A 1 371 ? 9.595 -6.769 -22.815 1.00 98.56 371 VAL A CA 1
ATOM 2751 C C . VAL A 1 371 ? 8.927 -5.450 -22.435 1.00 98.56 371 VAL A C 1
ATOM 2753 O O . VAL A 1 371 ? 7.981 -5.418 -21.646 1.00 98.56 371 VAL A O 1
ATOM 2756 N N . ALA A 1 372 ? 9.420 -4.360 -23.011 1.00 98.56 372 ALA A N 1
ATOM 2757 C CA . ALA A 1 372 ? 8.745 -3.073 -23.006 1.00 98.56 372 ALA A CA 1
ATOM 2758 C C . ALA A 1 372 ? 7.657 -3.022 -24.088 1.00 98.56 372 ALA A C 1
ATOM 2760 O O . ALA A 1 372 ? 7.679 -3.791 -25.051 1.00 98.56 372 ALA A O 1
ATOM 2761 N N . LEU A 1 373 ? 6.724 -2.078 -23.956 1.00 97.94 373 LEU A N 1
ATOM 2762 C CA . LEU A 1 373 ? 5.700 -1.834 -24.978 1.00 97.94 373 LEU A CA 1
ATOM 2763 C C . LEU A 1 373 ? 6.182 -0.923 -26.121 1.00 97.94 373 LEU A C 1
ATOM 2765 O O . LEU A 1 373 ? 5.523 -0.842 -27.156 1.00 97.94 373 LEU A O 1
ATOM 2769 N N . SER A 1 374 ? 7.327 -0.249 -25.963 1.00 97.94 374 SER A N 1
ATOM 2770 C CA . SER A 1 374 ? 7.929 0.603 -26.993 1.00 97.94 374 SER A CA 1
ATOM 2771 C C . SER A 1 374 ? 9.458 0.573 -26.951 1.00 97.94 374 SER A C 1
ATOM 2773 O O . SER A 1 374 ? 10.061 0.401 -25.890 1.00 97.94 374 SER A O 1
ATOM 2775 N N . GLU A 1 375 ? 10.083 0.799 -28.110 1.00 97.62 375 GLU A N 1
ATOM 2776 C CA . GLU A 1 375 ? 11.546 0.883 -28.243 1.00 97.62 375 GLU A CA 1
ATOM 2777 C C . GLU A 1 375 ? 12.142 2.111 -27.537 1.00 97.62 375 GLU A C 1
ATOM 2779 O O . GLU A 1 375 ? 13.322 2.109 -27.194 1.00 97.62 375 GLU A O 1
ATOM 2784 N N . GLU A 1 376 ? 11.332 3.148 -27.274 1.00 97.25 376 GLU A N 1
ATOM 2785 C CA . GLU A 1 376 ? 11.748 4.299 -26.459 1.00 97.25 376 GLU A CA 1
ATOM 2786 C C . GLU A 1 376 ? 12.050 3.893 -25.014 1.00 97.25 376 GLU A C 1
ATOM 2788 O O . GLU A 1 376 ? 12.918 4.489 -24.380 1.00 97.25 376 GLU A O 1
ATOM 2793 N N . VAL A 1 377 ? 11.334 2.890 -24.497 1.00 98.19 377 VAL A N 1
ATOM 2794 C CA . VAL A 1 377 ? 11.480 2.402 -23.124 1.00 98.19 377 VAL A CA 1
ATOM 2795 C C . VAL A 1 377 ? 12.531 1.302 -23.046 1.00 98.19 377 VAL A C 1
ATOM 2797 O O . VAL A 1 377 ? 13.382 1.343 -22.160 1.00 98.19 377 VAL A O 1
ATOM 2800 N N . GLY A 1 378 ? 12.484 0.316 -23.941 1.00 98.12 378 GLY A N 1
ATOM 2801 C CA . GLY A 1 378 ? 13.347 -0.862 -23.886 1.00 98.12 378 GLY A CA 1
ATOM 2802 C C . GLY A 1 378 ? 13.069 -1.862 -25.013 1.00 98.12 378 GLY A C 1
ATOM 2803 O O . GLY A 1 378 ? 12.353 -1.547 -25.961 1.00 98.12 378 GLY A O 1
ATOM 2804 N N . PRO A 1 379 ? 13.622 -3.085 -24.948 1.00 97.88 379 PRO A N 1
ATOM 2805 C CA . PRO A 1 379 ? 13.400 -4.094 -25.980 1.00 97.88 379 PRO A CA 1
ATOM 2806 C C . PRO A 1 379 ? 11.936 -4.551 -26.017 1.00 97.88 379 PRO A C 1
ATOM 2808 O O . PRO A 1 379 ? 11.366 -4.890 -24.983 1.00 97.88 379 PRO A O 1
ATOM 2811 N N . THR A 1 380 ? 11.354 -4.621 -27.214 1.00 98.06 380 THR A N 1
ATOM 2812 C CA . THR A 1 380 ? 9.936 -4.963 -27.449 1.00 98.06 380 THR A CA 1
ATOM 2813 C C . THR A 1 380 ? 9.705 -6.423 -27.846 1.00 98.06 380 THR A C 1
ATOM 2815 O O . THR A 1 380 ? 8.566 -6.861 -27.999 1.00 98.06 380 THR A O 1
ATOM 2818 N N . SER A 1 381 ? 10.776 -7.203 -28.003 1.00 97.12 381 SER A N 1
ATOM 2819 C CA . SER A 1 381 ? 10.718 -8.605 -28.415 1.00 97.12 381 SER A CA 1
ATOM 2820 C C . SER A 1 381 ? 11.624 -9.492 -27.570 1.00 97.12 381 SER A C 1
ATOM 2822 O O . SER A 1 381 ? 12.690 -9.071 -27.107 1.00 97.12 381 SER A O 1
ATOM 2824 N N . LEU A 1 382 ? 11.223 -10.755 -27.432 1.00 97.25 382 LEU A N 1
ATOM 2825 C CA . LEU A 1 382 ? 12.043 -11.782 -26.805 1.00 97.25 382 LEU A CA 1
ATOM 2826 C C . LEU A 1 382 ? 13.296 -12.091 -27.639 1.00 97.25 382 LEU A C 1
ATOM 2828 O O . LEU A 1 382 ? 13.253 -12.080 -28.870 1.00 97.25 382 LEU A O 1
ATOM 2832 N N . VAL A 1 383 ? 14.404 -12.408 -26.968 1.00 96.00 383 VAL A N 1
ATOM 2833 C CA . VAL A 1 383 ? 15.670 -12.812 -27.603 1.00 96.00 383 VAL A CA 1
ATOM 2834 C C . VAL A 1 383 ? 16.242 -14.075 -26.968 1.00 96.00 383 VAL A C 1
ATOM 2836 O O . VAL A 1 383 ? 16.014 -14.375 -25.796 1.00 96.00 383 VAL A O 1
ATOM 2839 N N . TYR A 1 384 ? 17.012 -14.834 -27.744 1.00 93.25 384 TYR A N 1
ATOM 2840 C CA . TYR A 1 384 ? 17.734 -15.984 -27.212 1.00 93.25 384 TYR A CA 1
ATOM 2841 C C . TYR A 1 384 ? 19.026 -15.521 -26.524 1.00 93.25 384 TYR A C 1
ATOM 2843 O O . TYR A 1 384 ? 19.916 -14.978 -27.179 1.00 93.25 384 TYR A O 1
ATOM 2851 N N . GLY A 1 385 ? 19.160 -15.762 -25.217 1.00 86.25 385 GLY A N 1
ATOM 2852 C CA . GLY A 1 385 ? 20.352 -15.378 -24.452 1.00 86.25 385 GLY A CA 1
ATOM 2853 C C . GLY A 1 385 ? 20.451 -13.872 -24.183 1.00 86.25 385 GLY A C 1
ATOM 2854 O O . GLY A 1 385 ? 19.428 -13.205 -24.073 1.00 86.25 385 GLY A O 1
ATOM 2855 N N . GLY A 1 386 ? 21.677 -13.363 -24.028 1.00 85.06 386 GLY A N 1
ATOM 2856 C CA . GLY A 1 386 ? 21.965 -11.963 -23.690 1.00 85.06 386 GLY A CA 1
ATOM 2857 C C . GLY A 1 386 ? 22.453 -11.820 -22.244 1.00 85.06 386 GLY A C 1
ATOM 2858 O O . GLY A 1 386 ? 21.628 -11.895 -21.330 1.00 85.06 386 GLY A O 1
ATOM 2859 N N . PRO A 1 387 ? 23.769 -11.655 -22.012 1.00 86.06 387 PRO A N 1
ATOM 2860 C CA . PRO A 1 387 ? 24.306 -11.526 -20.663 1.00 86.06 387 PRO A CA 1
ATOM 2861 C C . PRO A 1 387 ? 24.028 -10.138 -20.076 1.00 86.06 387 PRO A C 1
ATOM 2863 O O . PRO A 1 387 ? 24.042 -9.140 -20.795 1.00 86.06 387 PRO A O 1
ATOM 2866 N N . GLY A 1 388 ? 23.870 -10.081 -18.753 1.00 89.94 388 GLY A N 1
ATOM 2867 C CA . GLY A 1 388 ? 23.851 -8.829 -17.995 1.00 89.94 388 GLY A CA 1
ATOM 2868 C C . GLY A 1 388 ? 22.521 -8.078 -18.032 1.00 89.94 388 GLY A C 1
ATOM 2869 O O . GLY A 1 388 ? 21.455 -8.679 -18.148 1.00 89.94 388 GLY A O 1
ATOM 2870 N N . ASP A 1 389 ? 22.608 -6.757 -17.887 1.00 96.31 389 ASP A N 1
ATOM 2871 C CA . ASP A 1 389 ? 21.454 -5.881 -17.707 1.00 96.31 389 ASP A CA 1
ATOM 2872 C C . ASP A 1 389 ? 20.962 -5.270 -19.026 1.00 96.31 389 ASP A C 1
ATOM 2874 O O . ASP A 1 389 ? 21.737 -4.849 -19.887 1.00 96.31 389 ASP A O 1
ATOM 2878 N N . THR A 1 390 ? 19.648 -5.127 -19.129 1.00 97.31 390 THR A N 1
ATOM 2879 C CA . THR A 1 390 ? 18.954 -4.271 -20.088 1.00 97.31 390 THR A CA 1
ATOM 2880 C C . THR A 1 390 ? 18.813 -2.869 -19.501 1.00 97.31 390 THR A C 1
ATOM 2882 O O . THR A 1 390 ? 18.437 -2.718 -18.341 1.00 97.31 390 THR A O 1
ATOM 2885 N N . VAL A 1 391 ? 19.069 -1.829 -20.297 1.00 97.50 391 VAL A N 1
ATOM 2886 C CA . VAL A 1 391 ? 18.770 -0.447 -19.894 1.00 97.50 391 VAL A CA 1
ATOM 2887 C C . VAL A 1 391 ? 17.333 -0.110 -20.278 1.00 97.50 391 VAL A C 1
ATOM 2889 O O . VAL A 1 391 ? 16.962 -0.257 -21.441 1.00 97.50 391 VAL A O 1
ATOM 2892 N N . LEU A 1 392 ? 16.555 0.370 -19.310 1.00 98.38 392 LEU A N 1
ATOM 2893 C CA . LEU A 1 392 ? 15.227 0.937 -19.517 1.00 98.38 392 LEU A CA 1
ATOM 2894 C C . LEU A 1 392 ? 15.281 2.459 -19.398 1.00 98.38 392 LEU A C 1
ATOM 2896 O O . LEU A 1 392 ? 15.888 2.981 -18.464 1.00 98.38 392 LEU A O 1
ATOM 2900 N N . SER A 1 393 ? 14.634 3.169 -20.318 1.00 97.94 393 SER A N 1
ATOM 2901 C CA . SER A 1 393 ? 14.500 4.630 -20.293 1.00 97.94 393 SER A CA 1
ATOM 2902 C C . SER A 1 393 ? 13.071 5.000 -19.907 1.00 97.94 393 SER A C 1
ATOM 2904 O O . SER A 1 393 ? 12.155 4.899 -20.718 1.00 97.94 393 SER A O 1
ATOM 2906 N N . ILE A 1 394 ? 12.865 5.404 -18.655 1.00 97.31 394 ILE A N 1
ATOM 2907 C CA . ILE A 1 394 ? 11.534 5.664 -18.098 1.00 97.31 394 ILE A CA 1
ATOM 2908 C C . ILE A 1 394 ? 11.325 7.175 -17.992 1.00 97.31 394 ILE A C 1
ATOM 2910 O O . ILE A 1 394 ? 12.141 7.870 -17.389 1.00 97.31 394 ILE A O 1
ATOM 2914 N N . LYS A 1 395 ? 10.240 7.690 -18.580 1.00 96.81 395 LYS A N 1
ATOM 2915 C CA . LYS A 1 395 ? 9.824 9.090 -18.412 1.00 96.81 395 LYS A CA 1
ATOM 2916 C C . LYS A 1 395 ? 9.181 9.243 -17.034 1.00 96.81 395 LYS A C 1
ATOM 2918 O O . LYS A 1 395 ? 8.185 8.587 -16.749 1.00 96.81 395 LYS A O 1
ATOM 2923 N N . LEU A 1 396 ? 9.772 10.077 -16.186 1.00 96.31 396 LEU A N 1
ATOM 2924 C CA . LEU A 1 396 ? 9.265 10.411 -14.857 1.00 96.31 396 LEU A CA 1
ATOM 2925 C C . LEU A 1 396 ? 8.988 11.910 -14.779 1.00 96.31 396 LEU A C 1
ATOM 2927 O O . LEU A 1 396 ? 9.754 12.710 -15.314 1.00 96.31 396 LEU A O 1
ATOM 2931 N N . THR A 1 397 ? 7.927 12.294 -14.084 1.00 95.44 397 THR A N 1
ATOM 2932 C CA . THR A 1 397 ? 7.558 13.694 -13.867 1.00 95.44 397 THR A CA 1
ATOM 2933 C C . THR A 1 397 ? 8.239 14.212 -12.609 1.00 95.44 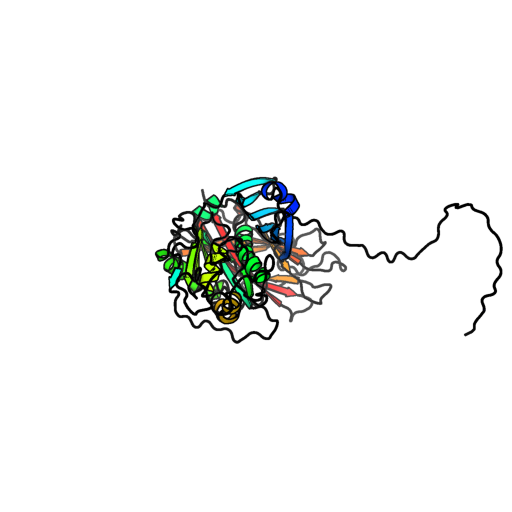397 THR A C 1
ATOM 2935 O O . THR A 1 397 ? 8.113 13.611 -11.543 1.00 95.44 397 THR A O 1
ATOM 2938 N N . GLU A 1 398 ? 8.966 15.320 -12.732 1.00 93.94 398 GLU A N 1
ATOM 2939 C CA . GLU A 1 398 ? 9.546 16.045 -11.604 1.00 93.94 398 GLU A CA 1
ATOM 2940 C C . GLU A 1 398 ? 8.462 16.855 -10.891 1.00 93.94 398 GLU A C 1
ATOM 2942 O O . GLU A 1 398 ? 7.711 17.601 -11.519 1.00 93.94 398 GLU A O 1
ATOM 2947 N N . ASN A 1 399 ? 8.371 16.704 -9.575 1.00 86.50 399 ASN A N 1
ATOM 2948 C CA . ASN A 1 399 ? 7.220 17.193 -8.826 1.00 86.50 399 ASN A CA 1
ATOM 2949 C C . ASN A 1 399 ? 7.094 18.715 -8.716 1.00 86.50 399 ASN A C 1
ATOM 2951 O O . ASN A 1 399 ? 5.973 19.201 -8.608 1.00 86.50 399 ASN A O 1
ATOM 2955 N N . GLN A 1 400 ? 8.194 19.475 -8.672 1.00 82.56 400 GLN A N 1
ATOM 2956 C CA . GLN A 1 400 ? 8.104 20.926 -8.462 1.00 82.56 400 GLN A CA 1
ATOM 2957 C C . GLN A 1 400 ? 7.748 21.673 -9.747 1.00 82.56 400 GLN A C 1
ATOM 2959 O O . GLN A 1 400 ? 7.001 22.647 -9.730 1.00 82.56 400 GLN A O 1
ATOM 2964 N N . SER A 1 401 ? 8.319 21.240 -10.863 1.00 85.81 401 SER A N 1
ATOM 2965 C CA . SER A 1 401 ? 8.204 21.891 -12.163 1.00 85.81 401 SER A CA 1
ATOM 2966 C C . SER A 1 401 ? 7.192 21.221 -13.085 1.00 85.81 401 SER A C 1
ATOM 2968 O O . SER A 1 401 ? 6.817 21.817 -14.092 1.00 85.81 401 SER A O 1
ATOM 2970 N N . GLY A 1 402 ? 6.776 19.988 -12.782 1.00 88.38 402 GLY A N 1
ATOM 2971 C CA . GLY A 1 402 ? 5.943 19.166 -13.660 1.00 88.38 402 GLY A CA 1
ATOM 2972 C C . GLY A 1 402 ? 6.668 18.697 -14.924 1.00 88.38 402 GLY A C 1
ATOM 2973 O O . GLY A 1 402 ? 6.046 18.113 -15.809 1.00 88.38 402 GLY A O 1
ATOM 2974 N N . ASN A 1 403 ? 7.974 18.957 -15.044 1.00 92.62 403 ASN A N 1
ATOM 2975 C CA . ASN A 1 403 ? 8.738 18.600 -16.230 1.00 92.62 403 ASN A CA 1
ATOM 2976 C C . ASN A 1 403 ? 9.013 17.099 -16.270 1.00 92.62 403 ASN A C 1
ATOM 2978 O O . ASN A 1 403 ? 9.445 16.501 -15.284 1.00 92.62 403 ASN A O 1
ATOM 2982 N N . GLU A 1 404 ? 8.864 16.503 -17.446 1.00 95.12 404 GLU A N 1
ATOM 2983 C CA . GLU A 1 404 ? 9.277 15.123 -17.667 1.00 95.12 404 GLU A CA 1
ATOM 2984 C C . GLU A 1 404 ? 10.799 15.017 -17.814 1.00 95.12 404 GLU A C 1
ATOM 2986 O O . GLU A 1 404 ? 11.441 15.808 -18.509 1.00 95.12 404 GLU A O 1
ATOM 2991 N N . GLN A 1 405 ? 11.379 14.003 -17.178 1.00 95.38 405 GLN A N 1
ATOM 2992 C CA . GLN A 1 405 ? 12.776 13.615 -17.307 1.00 95.38 405 GLN A CA 1
ATOM 2993 C C . GLN A 1 405 ? 12.868 12.138 -17.664 1.00 95.38 405 GLN A C 1
ATOM 2995 O O . GLN A 1 405 ? 12.172 11.297 -17.100 1.00 95.38 405 GLN A O 1
ATOM 3000 N N . VAL A 1 406 ? 13.773 11.804 -18.581 1.00 96.06 406 VAL A N 1
ATOM 3001 C CA . VAL A 1 406 ? 14.096 10.406 -18.869 1.00 96.06 406 VAL A CA 1
ATOM 3002 C C . VAL A 1 406 ? 15.115 9.926 -17.845 1.00 96.06 406 VAL A C 1
ATOM 3004 O O . VAL A 1 406 ? 16.250 10.402 -17.816 1.00 96.06 406 VAL A O 1
ATOM 3007 N N . VAL A 1 407 ? 14.717 8.956 -17.028 1.00 96.06 407 VAL A N 1
ATOM 3008 C CA . VAL A 1 407 ? 15.567 8.313 -16.029 1.00 96.06 407 VAL A CA 1
ATOM 3009 C C . VAL A 1 407 ? 15.889 6.896 -16.482 1.00 96.06 407 VAL A C 1
ATOM 3011 O O . VAL A 1 407 ? 15.006 6.110 -16.826 1.00 96.06 407 VAL A O 1
ATOM 3014 N N . LYS A 1 408 ? 17.180 6.569 -16.492 1.00 97.12 408 LYS A N 1
ATOM 3015 C CA . LYS A 1 408 ? 17.687 5.253 -16.867 1.00 97.12 408 LYS A CA 1
ATOM 3016 C C . LYS A 1 408 ? 17.683 4.305 -15.679 1.00 97.12 408 LYS A C 1
ATOM 3018 O O . LYS A 1 408 ? 18.241 4.616 -14.623 1.00 97.12 408 LYS A O 1
ATOM 3023 N N . PHE A 1 409 ? 17.120 3.130 -15.901 1.00 97.69 409 PHE A N 1
ATOM 3024 C CA . PHE A 1 409 ? 17.142 1.994 -14.992 1.00 97.69 409 PHE A CA 1
ATOM 3025 C C . PHE A 1 409 ? 17.853 0.821 -15.650 1.00 97.69 409 PHE A C 1
ATOM 3027 O O . PHE A 1 409 ? 17.953 0.741 -16.875 1.00 97.69 409 PHE A O 1
ATOM 3034 N N . ARG A 1 410 ? 18.325 -0.107 -14.827 1.00 97.56 410 ARG A N 1
ATOM 3035 C CA . ARG A 1 410 ? 18.806 -1.411 -15.261 1.00 97.56 410 ARG A CA 1
ATOM 3036 C C . ARG A 1 410 ? 17.809 -2.473 -14.855 1.00 97.56 410 ARG A C 1
ATOM 3038 O O . ARG A 1 410 ? 17.256 -2.422 -13.757 1.00 97.56 410 ARG A O 1
ATOM 3045 N N . ALA A 1 411 ? 17.594 -3.422 -15.749 1.00 98.00 411 ALA A N 1
ATOM 3046 C CA . ALA A 1 411 ? 16.729 -4.554 -15.520 1.00 98.00 411 ALA A CA 1
ATOM 3047 C C . ALA A 1 411 ? 17.379 -5.837 -16.024 1.00 98.00 411 ALA A C 1
ATOM 3049 O O . ALA A 1 411 ? 17.909 -5.889 -17.131 1.00 98.00 411 ALA A O 1
ATOM 3050 N N . HIS A 1 412 ? 17.285 -6.896 -15.240 1.00 97.19 412 HIS A N 1
ATOM 3051 C CA . HIS A 1 412 ? 17.638 -8.240 -15.678 1.00 97.19 412 HIS A CA 1
ATOM 3052 C C . HIS A 1 412 ? 16.586 -9.215 -15.180 1.00 97.19 412 HIS A C 1
ATOM 3054 O O . HIS A 1 412 ? 15.783 -8.897 -14.300 1.00 97.19 412 HIS A O 1
ATOM 3060 N N . ARG A 1 413 ? 16.609 -10.424 -15.727 1.00 95.06 413 ARG A N 1
ATOM 3061 C CA . ARG A 1 413 ? 15.858 -11.538 -15.166 1.00 95.06 413 ARG A CA 1
ATOM 3062 C C . ARG A 1 413 ? 16.791 -12.644 -14.694 1.00 95.06 413 ARG A C 1
ATOM 3064 O O . ARG A 1 413 ? 17.886 -12.832 -15.231 1.00 95.06 413 ARG A O 1
ATOM 3071 N N . GLN A 1 414 ? 16.298 -13.424 -13.748 1.00 93.38 414 GLN A N 1
ATOM 3072 C CA . GLN A 1 414 ? 16.924 -14.647 -13.275 1.00 93.38 414 GLN A CA 1
ATOM 3073 C C . GLN A 1 414 ? 15.889 -15.769 -13.285 1.00 93.38 414 GLN A C 1
ATOM 3075 O O . GLN A 1 414 ? 14.810 -15.614 -12.722 1.00 93.38 414 GLN A O 1
ATOM 3080 N N . VAL A 1 415 ? 16.199 -16.889 -13.936 1.00 91.62 415 VAL A N 1
ATOM 3081 C CA . VAL A 1 415 ? 15.367 -18.099 -13.856 1.00 91.62 415 VAL A CA 1
ATOM 3082 C C . VAL A 1 415 ? 15.613 -18.755 -12.500 1.00 91.62 415 VAL A C 1
ATOM 3084 O O . VAL A 1 415 ? 16.756 -18.784 -12.037 1.00 91.62 415 VAL A O 1
ATOM 3087 N N . GLN A 1 416 ? 14.562 -19.276 -11.866 1.00 85.56 416 GLN A N 1
ATOM 3088 C CA . GLN A 1 416 ? 14.698 -19.987 -10.600 1.00 85.56 416 GLN A CA 1
ATOM 3089 C C . GLN A 1 416 ? 15.799 -21.067 -10.681 1.00 85.56 416 GLN A C 1
ATOM 3091 O O . GLN A 1 416 ? 15.904 -21.797 -11.666 1.00 85.56 416 GLN A O 1
ATOM 3096 N N . ASP A 1 417 ? 16.640 -21.119 -9.642 1.00 82.25 417 ASP A N 1
ATOM 3097 C CA . ASP A 1 417 ? 17.775 -22.042 -9.484 1.00 82.25 417 ASP A CA 1
ATOM 3098 C C . ASP A 1 417 ? 18.916 -21.888 -10.514 1.00 82.25 417 ASP A C 1
ATOM 3100 O O . ASP A 1 417 ? 19.888 -22.647 -10.484 1.00 82.25 417 ASP A O 1
ATOM 3104 N N . CYS A 1 418 ? 18.863 -20.875 -11.387 1.00 86.56 418 CYS A N 1
ATOM 3105 C CA . CYS A 1 418 ? 19.972 -20.522 -12.271 1.00 86.56 418 CYS A CA 1
ATOM 3106 C C . CYS A 1 418 ? 20.919 -19.508 -11.598 1.00 86.56 418 CYS A C 1
ATOM 3108 O O . CYS A 1 418 ? 20.458 -18.478 -11.098 1.00 86.56 418 CYS A O 1
ATOM 3110 N N . PRO A 1 419 ? 22.247 -19.746 -11.607 1.00 84.31 419 PRO A N 1
ATOM 3111 C CA . PRO A 1 419 ? 23.211 -18.832 -10.991 1.00 84.31 419 PRO A CA 1
ATOM 3112 C C . PRO A 1 419 ? 23.401 -17.540 -11.796 1.00 84.31 419 PRO A C 1
ATOM 3114 O O . PRO A 1 419 ? 23.716 -16.502 -11.219 1.00 84.31 419 PRO A O 1
ATOM 3117 N N . ASP A 1 420 ? 23.200 -17.602 -13.113 1.00 88.62 420 ASP A N 1
ATOM 3118 C CA . ASP A 1 420 ? 23.449 -16.486 -14.017 1.00 88.62 420 ASP A CA 1
ATOM 3119 C C . ASP A 1 420 ? 22.193 -15.638 -14.239 1.00 88.62 420 ASP A C 1
ATOM 3121 O O . ASP A 1 420 ? 21.082 -16.149 -14.410 1.00 88.62 420 ASP A O 1
ATOM 3125 N N . ILE A 1 421 ? 22.399 -14.323 -14.307 1.00 93.25 421 ILE A N 1
ATOM 3126 C CA . ILE A 1 421 ? 21.392 -13.363 -14.761 1.00 93.25 421 ILE A CA 1
ATOM 3127 C C . ILE A 1 421 ? 21.464 -13.186 -16.281 1.00 93.25 421 ILE A C 1
ATOM 3129 O O . ILE A 1 421 ? 22.525 -13.303 -16.900 1.00 93.25 421 ILE A O 1
ATOM 3133 N N . THR A 1 422 ? 20.330 -12.853 -16.889 1.00 94.88 422 THR A N 1
ATOM 3134 C CA . THR A 1 422 ? 20.238 -12.527 -18.319 1.00 94.88 422 THR A CA 1
ATOM 3135 C C . THR A 1 422 ? 19.471 -11.231 -18.521 1.00 94.88 422 THR A C 1
ATOM 3137 O O . THR A 1 422 ? 18.698 -10.822 -17.653 1.00 94.88 422 THR A O 1
ATOM 3140 N N . THR A 1 423 ? 19.640 -10.613 -19.690 1.00 96.94 423 THR A N 1
ATOM 3141 C CA . THR A 1 423 ? 18.815 -9.474 -20.119 1.00 96.94 423 THR A CA 1
ATOM 3142 C C . THR A 1 423 ? 17.329 -9.776 -19.915 1.00 96.94 423 THR A C 1
ATOM 3144 O O . THR A 1 423 ? 16.890 -10.916 -20.094 1.00 96.94 423 THR A O 1
ATOM 3147 N N . MET A 1 424 ? 16.546 -8.768 -19.517 1.00 97.25 424 MET A N 1
ATOM 3148 C CA . MET A 1 424 ? 15.156 -8.975 -19.081 1.00 97.25 424 MET A CA 1
ATOM 3149 C C . MET A 1 424 ? 14.282 -9.657 -20.146 1.00 97.25 424 MET A C 1
ATOM 3151 O O . MET A 1 424 ? 13.412 -10.450 -19.798 1.00 97.25 424 MET A O 1
ATOM 3155 N N . ASN A 1 425 ? 14.552 -9.403 -21.430 1.00 97.75 425 ASN A N 1
ATOM 3156 C CA . ASN A 1 425 ? 13.817 -9.942 -22.575 1.00 97.75 425 ASN A CA 1
ATOM 3157 C C . ASN A 1 425 ? 14.387 -11.266 -23.105 1.00 97.75 425 ASN A C 1
ATOM 3159 O O . ASN A 1 425 ? 13.987 -11.731 -24.173 1.00 97.75 425 ASN A O 1
ATOM 3163 N N . SER A 1 426 ? 15.332 -11.880 -22.396 1.00 95.69 426 SER A N 1
ATOM 3164 C CA . SER A 1 426 ? 15.803 -13.214 -22.741 1.00 95.69 426 SER A CA 1
ATOM 3165 C C . SER A 1 426 ? 14.711 -14.257 -22.476 1.00 95.69 426 SER A C 1
ATOM 3167 O O . SER A 1 426 ? 13.927 -14.095 -21.548 1.00 95.69 426 SER A O 1
ATOM 3169 N N . TYR A 1 427 ? 14.669 -15.347 -23.242 1.00 93.25 427 TYR A N 1
ATOM 3170 C CA . TYR A 1 427 ? 13.818 -16.513 -22.939 1.00 93.25 427 TYR A CA 1
ATOM 3171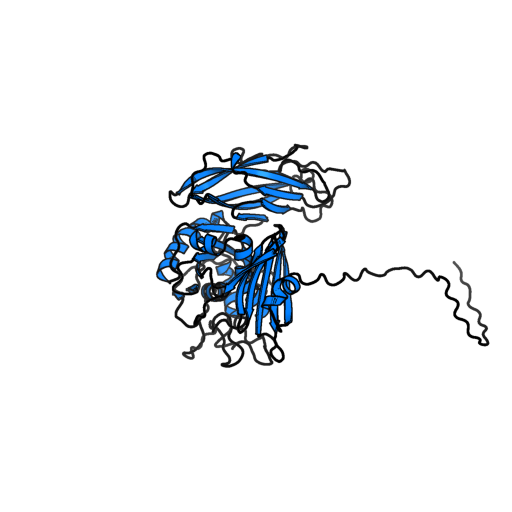 C C . TYR A 1 427 ? 14.618 -17.791 -22.644 1.00 93.25 427 TYR A C 1
ATOM 3173 O O . TYR A 1 427 ? 14.043 -18.855 -22.431 1.00 93.25 427 TYR A O 1
ATOM 3181 N N . VAL A 1 428 ? 15.954 -17.710 -22.619 1.00 89.81 428 VAL A N 1
ATOM 3182 C CA . VAL A 1 428 ? 16.825 -18.880 -22.420 1.00 89.81 428 VAL A CA 1
ATOM 3183 C C . VAL A 1 428 ? 16.682 -19.477 -21.013 1.00 89.81 428 VAL A C 1
ATOM 3185 O O . VAL A 1 428 ? 16.527 -18.754 -20.033 1.00 89.81 428 VAL A O 1
ATOM 3188 N N . VAL A 1 429 ? 16.792 -20.791 -20.879 1.00 86.06 429 VAL A N 1
ATOM 3189 C CA . VAL A 1 429 ? 16.919 -21.466 -19.576 1.00 86.06 429 VAL A CA 1
ATOM 3190 C C . VAL A 1 429 ? 18.350 -21.978 -19.412 1.00 86.06 429 VAL A C 1
ATOM 3192 O O . VAL A 1 429 ? 18.984 -22.335 -20.405 1.00 86.06 429 VAL A O 1
ATOM 3195 N N . CYS A 1 430 ? 18.898 -21.985 -18.191 1.00 82.25 430 CYS A N 1
ATOM 3196 C CA . CYS A 1 430 ? 20.314 -22.328 -17.994 1.00 82.25 430 CYS A CA 1
ATOM 3197 C C . CYS A 1 430 ? 20.619 -23.828 -18.190 1.00 82.25 430 CYS A C 1
ATOM 3199 O O . CYS A 1 430 ? 21.708 -24.176 -18.643 1.00 82.25 430 CYS A O 1
ATOM 3201 N N . HIS A 1 431 ? 19.659 -24.719 -17.923 1.00 79.19 431 HIS A N 1
ATOM 3202 C CA . HIS A 1 431 ? 19.700 -26.136 -18.294 1.00 79.19 431 HIS A CA 1
ATOM 3203 C C . HIS A 1 431 ? 18.319 -26.566 -18.819 1.00 79.19 431 HIS A C 1
ATOM 3205 O O . HIS A 1 431 ? 17.313 -26.030 -18.357 1.00 79.19 431 HIS A O 1
ATOM 3211 N N . PRO A 1 432 ? 18.214 -27.572 -19.709 1.00 74.94 432 PRO A N 1
ATOM 3212 C CA . PRO A 1 432 ? 16.930 -28.177 -20.098 1.00 74.94 432 PRO A CA 1
ATOM 3213 C C . PRO A 1 432 ? 16.030 -28.646 -18.939 1.00 74.94 432 PRO A C 1
ATOM 3215 O O . PRO A 1 432 ? 14.832 -28.876 -19.129 1.00 74.94 432 PRO A O 1
ATOM 3218 N N . ASP A 1 433 ? 16.605 -28.809 -17.747 1.00 74.69 433 ASP A N 1
ATOM 3219 C CA . ASP A 1 433 ? 15.908 -29.237 -16.529 1.00 74.69 433 ASP A CA 1
ATOM 3220 C C . ASP A 1 433 ? 15.557 -28.081 -15.599 1.00 74.69 433 ASP A C 1
ATOM 3222 O O . ASP A 1 433 ? 14.761 -28.272 -14.683 1.00 74.69 433 ASP A O 1
ATOM 3226 N N . SER A 1 434 ? 16.092 -26.886 -15.862 1.00 73.19 434 SER A N 1
ATOM 3227 C CA . SER A 1 434 ? 15.678 -25.673 -15.174 1.00 73.19 434 SER A CA 1
ATOM 3228 C C . SER A 1 434 ? 14.207 -25.420 -15.472 1.00 73.19 434 SER A C 1
ATOM 3230 O O . SER A 1 434 ? 13.761 -25.417 -16.621 1.00 73.19 434 SER A O 1
ATOM 3232 N N . ALA A 1 435 ? 13.454 -25.262 -14.400 1.00 69.38 435 ALA A N 1
ATOM 3233 C CA . ALA A 1 435 ? 12.014 -25.174 -14.386 1.00 69.38 435 ALA A CA 1
ATOM 3234 C C . ALA A 1 435 ? 11.649 -24.148 -13.322 1.00 69.38 435 ALA A C 1
ATOM 3236 O O . ALA A 1 435 ? 12.248 -24.147 -12.248 1.00 69.38 435 ALA A O 1
ATOM 3237 N N . GLY A 1 436 ? 10.667 -23.298 -13.603 1.00 81.44 436 GLY A N 1
ATOM 3238 C CA . GLY A 1 436 ? 10.117 -22.412 -12.589 1.00 81.44 436 GLY A CA 1
ATOM 3239 C C . GLY A 1 436 ? 9.948 -20.960 -13.019 1.00 81.44 436 GLY A C 1
ATOM 3240 O O . GLY A 1 436 ? 10.191 -20.609 -14.176 1.00 81.44 436 GLY A O 1
ATOM 3241 N N . PRO A 1 437 ? 9.482 -20.122 -12.081 1.00 90.12 437 PRO A N 1
ATOM 3242 C CA . PRO A 1 437 ? 9.349 -18.689 -12.266 1.00 90.12 437 PRO A CA 1
ATOM 3243 C C . PRO A 1 437 ? 10.657 -18.006 -12.663 1.00 90.12 437 PRO A C 1
ATOM 3245 O O . PRO A 1 437 ? 11.762 -18.498 -12.417 1.00 90.12 437 PRO A O 1
ATOM 3248 N N . ILE A 1 438 ? 10.506 -16.805 -13.213 1.00 93.56 438 ILE A N 1
ATOM 3249 C CA . ILE A 1 438 ? 11.596 -15.843 -13.339 1.00 93.56 438 ILE A CA 1
ATOM 3250 C C . ILE A 1 438 ? 11.443 -14.758 -12.277 1.00 93.56 438 ILE A C 1
ATOM 3252 O O . ILE A 1 438 ? 10.331 -14.357 -11.943 1.00 93.56 438 ILE A O 1
ATOM 3256 N N . THR A 1 439 ? 12.558 -14.242 -11.782 1.00 95.44 439 THR A N 1
ATOM 3257 C CA . THR A 1 439 ? 12.599 -12.994 -11.023 1.00 95.44 439 THR A CA 1
ATOM 3258 C C . THR A 1 439 ? 13.047 -11.888 -11.963 1.00 95.44 439 THR A C 1
ATOM 3260 O O . THR A 1 439 ? 14.163 -11.943 -12.477 1.00 95.44 439 THR A O 1
ATOM 3263 N N . LEU A 1 440 ? 12.196 -10.892 -12.198 1.00 97.56 440 LEU A N 1
ATOM 3264 C CA . LEU A 1 440 ? 12.585 -9.614 -12.790 1.00 97.56 440 LEU A CA 1
ATOM 3265 C C . LEU A 1 440 ? 13.175 -8.737 -11.684 1.00 97.56 440 LEU A C 1
ATOM 3267 O O . LEU A 1 440 ? 12.502 -8.500 -10.687 1.00 97.56 440 LEU A O 1
ATOM 3271 N N . THR A 1 441 ? 14.386 -8.224 -11.869 1.00 97.06 441 THR A N 1
ATOM 3272 C CA . THR A 1 441 ? 14.998 -7.242 -10.965 1.00 97.06 441 THR A CA 1
ATOM 3273 C C . THR A 1 441 ? 15.129 -5.918 -11.697 1.00 97.06 441 THR A C 1
ATOM 3275 O O . THR A 1 441 ? 15.694 -5.881 -12.788 1.00 97.06 441 THR A O 1
ATOM 3278 N N . LEU A 1 442 ? 14.649 -4.837 -11.088 1.00 97.38 442 LEU A N 1
ATOM 3279 C CA . LEU A 1 442 ? 14.790 -3.461 -11.556 1.00 97.38 442 LEU A CA 1
ATOM 3280 C C . LEU A 1 442 ? 15.605 -2.670 -10.538 1.00 97.38 442 LEU A C 1
ATOM 3282 O O . LEU A 1 442 ? 15.304 -2.698 -9.348 1.00 97.38 442 LEU A O 1
ATOM 3286 N N . PHE A 1 443 ? 16.609 -1.930 -10.984 1.00 95.62 443 PHE A N 1
ATOM 3287 C CA . PHE A 1 443 ? 17.429 -1.110 -10.100 1.00 95.62 443 PHE A CA 1
ATOM 3288 C C . PHE A 1 443 ? 17.959 0.128 -10.808 1.00 95.62 443 PHE A C 1
ATOM 3290 O O . PHE A 1 443 ? 18.032 0.198 -12.036 1.00 95.62 443 PHE A O 1
ATOM 3297 N N . ARG A 1 444 ? 18.334 1.131 -10.017 1.00 93.69 444 ARG A N 1
ATOM 3298 C CA . ARG A 1 444 ? 18.895 2.383 -10.523 1.00 93.69 444 ARG A CA 1
ATOM 3299 C C . ARG A 1 444 ? 20.356 2.507 -10.124 1.00 93.69 444 ARG A C 1
ATOM 3301 O O . ARG A 1 444 ? 20.707 2.352 -8.958 1.00 93.69 444 ARG A O 1
ATOM 3308 N N . ILE A 1 445 ? 21.186 2.887 -11.090 1.00 91.56 445 ILE A N 1
ATOM 3309 C CA . ILE A 1 445 ? 22.573 3.286 -10.861 1.00 91.56 445 ILE A CA 1
ATOM 3310 C C . ILE A 1 445 ? 22.695 4.795 -11.105 1.00 91.56 445 ILE A C 1
ATOM 3312 O O . ILE A 1 445 ? 22.261 5.311 -12.139 1.00 91.56 445 ILE A O 1
ATOM 3316 N N . ALA A 1 446 ? 23.293 5.521 -10.156 1.00 88.88 446 ALA A N 1
ATOM 3317 C CA . ALA A 1 446 ? 23.457 6.974 -10.252 1.00 88.88 446 ALA A CA 1
ATOM 3318 C C . ALA A 1 446 ? 24.311 7.385 -11.467 1.00 88.88 446 ALA A C 1
ATOM 3320 O O . ALA A 1 446 ? 23.995 8.359 -12.144 1.00 88.88 446 ALA A O 1
ATOM 3321 N N . GLN A 1 447 ? 25.342 6.598 -11.790 1.00 92.00 447 GLN A N 1
ATOM 3322 C CA . GLN A 1 447 ? 26.246 6.811 -12.924 1.00 92.00 447 GLN A CA 1
ATOM 3323 C C . GLN A 1 447 ? 25.541 6.770 -14.287 1.00 92.00 447 GLN A C 1
ATOM 3325 O O . GLN A 1 447 ? 26.018 7.405 -15.223 1.00 92.00 447 GLN A O 1
ATOM 3330 N N . ASP A 1 448 ? 24.406 6.072 -14.407 1.00 94.25 448 ASP A N 1
ATOM 3331 C CA . ASP A 1 448 ? 23.627 6.047 -15.651 1.00 94.25 448 ASP A CA 1
ATOM 3332 C C . ASP A 1 448 ? 22.815 7.348 -15.843 1.00 94.25 448 ASP A C 1
ATOM 3334 O O . ASP A 1 448 ? 22.314 7.617 -16.934 1.00 94.25 448 ASP A O 1
ATOM 3338 N N . ASN A 1 449 ? 22.715 8.180 -14.798 1.00 94.12 449 ASN A N 1
ATOM 3339 C CA . ASN A 1 449 ? 21.895 9.390 -14.729 1.00 94.12 449 ASN A CA 1
ATOM 3340 C C . ASN A 1 449 ? 22.692 10.622 -14.236 1.00 94.12 449 ASN A C 1
ATOM 3342 O O . ASN A 1 449 ? 22.244 11.302 -13.310 1.00 94.12 449 ASN A O 1
ATOM 3346 N N . PRO A 1 450 ? 23.865 10.947 -14.818 1.00 92.69 450 PRO A N 1
ATOM 3347 C CA . PRO A 1 450 ? 24.762 11.971 -14.271 1.00 92.69 450 PRO A CA 1
ATOM 3348 C C . PRO A 1 450 ? 24.190 13.394 -14.339 1.00 92.69 450 PRO A C 1
ATOM 3350 O O . PRO A 1 450 ? 24.654 14.276 -13.625 1.00 92.69 450 PRO A O 1
ATOM 3353 N N . SER A 1 451 ? 23.205 13.624 -15.210 1.00 90.50 451 SER A N 1
ATOM 3354 C CA . SER A 1 451 ? 22.571 14.924 -15.436 1.00 90.50 451 SER A CA 1
ATOM 3355 C C . SER A 1 451 ? 21.194 15.059 -14.791 1.00 90.50 451 SER A C 1
ATOM 3357 O O . SER A 1 451 ? 20.534 16.063 -15.040 1.00 90.50 451 SER A O 1
ATOM 3359 N N . LEU A 1 452 ? 20.727 14.063 -14.025 1.00 91.69 452 LEU A N 1
ATOM 3360 C CA . LEU A 1 452 ? 19.414 14.133 -13.383 1.00 91.69 452 LEU A CA 1
ATOM 3361 C C . LEU A 1 452 ? 19.449 15.189 -12.265 1.00 91.69 452 LEU A C 1
ATOM 3363 O O . LEU A 1 452 ? 20.208 15.005 -11.305 1.00 91.69 452 LEU A O 1
ATOM 3367 N N . PRO A 1 453 ? 18.661 16.277 -12.357 1.00 91.44 453 PRO A N 1
ATOM 3368 C CA . PRO A 1 453 ? 18.664 17.319 -11.337 1.00 91.44 453 PRO A CA 1
ATOM 3369 C C . PRO A 1 453 ? 18.270 16.792 -9.952 1.00 91.44 453 PRO A C 1
ATOM 3371 O O . PRO A 1 453 ? 17.650 15.732 -9.812 1.00 91.44 453 PRO A O 1
ATOM 3374 N N . LEU A 1 454 ? 18.615 17.554 -8.915 1.00 90.88 454 LEU A N 1
ATOM 3375 C CA . LEU A 1 454 ? 18.055 17.336 -7.582 1.00 90.88 454 LEU A CA 1
ATOM 3376 C C . LEU A 1 454 ? 16.536 17.495 -7.642 1.00 90.88 454 LEU A C 1
ATOM 3378 O O . LEU A 1 454 ? 16.040 18.378 -8.336 1.00 90.88 454 LEU A O 1
ATOM 3382 N N . GLY A 1 455 ? 15.816 16.643 -6.923 1.00 91.75 455 GLY A N 1
ATOM 3383 C CA . GLY A 1 455 ? 14.359 16.645 -6.942 1.00 91.75 455 GLY A CA 1
ATOM 3384 C C . GLY A 1 455 ? 13.755 15.275 -6.684 1.00 91.75 455 GLY A C 1
ATOM 3385 O O . GLY A 1 455 ? 14.454 14.300 -6.391 1.00 91.75 455 GLY A O 1
ATOM 3386 N N . VAL A 1 456 ? 12.433 15.227 -6.799 1.00 93.69 456 VAL A N 1
ATOM 3387 C CA . VAL A 1 456 ? 11.617 14.022 -6.659 1.00 93.69 456 VAL A CA 1
ATOM 3388 C C . VAL A 1 456 ? 10.910 13.775 -7.978 1.00 93.69 456 VAL A C 1
ATOM 3390 O O . VAL A 1 456 ? 10.335 14.700 -8.551 1.00 93.69 456 VAL A O 1
ATOM 3393 N N . TYR A 1 457 ? 10.954 12.530 -8.437 1.00 95.44 457 TYR A N 1
ATOM 3394 C CA . TYR A 1 457 ? 10.399 12.119 -9.713 1.00 95.44 457 TYR A CA 1
ATOM 3395 C C . TYR A 1 457 ? 9.505 10.900 -9.521 1.00 95.44 457 TYR A C 1
ATOM 3397 O O . TYR A 1 457 ? 9.935 9.900 -8.938 1.00 95.44 457 TYR A O 1
ATOM 3405 N N . ASN A 1 458 ? 8.288 10.980 -10.049 1.00 96.75 458 ASN A N 1
ATOM 3406 C CA . ASN A 1 458 ? 7.291 9.918 -9.979 1.00 96.75 458 ASN A CA 1
ATOM 3407 C C . ASN A 1 458 ? 6.834 9.539 -11.389 1.00 96.75 458 ASN A C 1
ATOM 3409 O O . ASN A 1 458 ? 6.810 10.372 -12.295 1.00 96.75 458 ASN A O 1
ATOM 3413 N N . GLY A 1 459 ? 6.430 8.292 -11.582 1.00 95.94 459 GLY A N 1
ATOM 3414 C CA . GLY A 1 459 ? 5.876 7.846 -12.852 1.00 95.94 459 GLY A CA 1
ATOM 3415 C C . GLY A 1 459 ? 5.552 6.365 -12.851 1.00 95.94 459 GLY A C 1
ATOM 3416 O O . GLY A 1 459 ? 5.799 5.656 -11.875 1.00 95.94 459 GLY A O 1
ATOM 3417 N N . VAL A 1 460 ? 5.003 5.902 -13.967 1.00 97.00 460 VAL A N 1
ATOM 3418 C CA . VAL A 1 460 ? 4.776 4.478 -14.204 1.00 97.00 460 VAL A CA 1
ATOM 3419 C C . VAL A 1 460 ? 5.360 4.067 -15.547 1.00 97.00 460 VAL A C 1
ATOM 3421 O O . VAL A 1 460 ? 5.511 4.888 -16.452 1.00 97.00 460 VAL A O 1
ATOM 3424 N N . VAL A 1 461 ? 5.661 2.782 -15.692 1.00 97.44 461 VAL A N 1
ATOM 3425 C CA . VAL A 1 461 ? 5.932 2.174 -16.995 1.00 97.44 461 VAL A CA 1
ATOM 3426 C C . VAL A 1 461 ? 5.236 0.829 -17.099 1.00 97.44 461 VAL A C 1
ATOM 3428 O O . VAL A 1 461 ? 5.251 0.031 -16.162 1.00 97.44 461 VAL A O 1
ATOM 3431 N N . GLU A 1 462 ? 4.634 0.574 -18.254 1.00 97.50 462 GLU A N 1
ATOM 3432 C CA . GLU A 1 462 ? 4.059 -0.725 -18.568 1.00 97.50 462 GLU A CA 1
ATOM 3433 C C . GLU A 1 462 ? 5.085 -1.610 -19.275 1.00 97.50 462 GLU A C 1
ATOM 3435 O O . GLU A 1 462 ? 5.734 -1.224 -20.253 1.00 97.50 462 GLU A O 1
ATOM 3440 N N . LEU A 1 463 ? 5.203 -2.828 -18.767 1.00 98.56 463 LEU A N 1
ATOM 3441 C CA . LEU A 1 463 ? 5.972 -3.919 -19.336 1.00 98.56 463 LEU A CA 1
ATOM 3442 C C . LEU A 1 463 ? 5.038 -5.107 -19.575 1.00 98.56 463 LEU A C 1
ATOM 3444 O O . LEU A 1 463 ? 3.887 -5.137 -19.134 1.00 98.56 463 LEU A O 1
ATOM 3448 N N . LYS A 1 464 ? 5.540 -6.125 -20.267 1.00 97.94 464 LYS A N 1
ATOM 3449 C CA . LYS A 1 464 ? 4.782 -7.344 -20.541 1.00 97.94 464 LYS A CA 1
ATOM 3450 C C . LYS A 1 464 ? 5.684 -8.561 -20.422 1.00 97.94 464 LYS A C 1
ATOM 3452 O O . LYS A 1 464 ? 6.730 -8.610 -21.065 1.00 97.94 464 LYS A O 1
ATOM 3457 N N . ALA A 1 465 ? 5.279 -9.547 -19.626 1.00 97.88 465 ALA A N 1
ATOM 3458 C CA . ALA A 1 465 ? 5.891 -10.867 -19.676 1.00 97.88 465 ALA A CA 1
ATOM 3459 C C . ALA A 1 465 ? 5.271 -11.691 -20.809 1.00 97.88 465 ALA A C 1
ATOM 3461 O O . ALA A 1 465 ? 4.059 -11.637 -21.043 1.00 97.88 465 ALA A O 1
ATOM 3462 N N . LEU A 1 466 ? 6.123 -12.437 -21.505 1.00 96.88 466 LEU A N 1
ATOM 3463 C CA . LEU A 1 466 ? 5.794 -13.292 -22.642 1.00 96.88 466 LEU A CA 1
ATOM 3464 C C . LEU A 1 466 ? 6.451 -14.658 -22.450 1.00 96.88 466 LEU A C 1
ATOM 3466 O O . LEU A 1 466 ? 7.567 -14.716 -21.931 1.00 96.88 466 LEU A O 1
ATOM 3470 N N . ASP A 1 467 ? 5.808 -15.723 -22.927 1.00 94.56 467 ASP A N 1
ATOM 3471 C CA . ASP A 1 467 ? 6.412 -17.055 -23.010 1.00 94.56 467 ASP A CA 1
ATOM 3472 C C . ASP A 1 467 ? 6.744 -17.383 -24.471 1.00 94.56 467 ASP A C 1
ATOM 3474 O O . ASP A 1 467 ? 5.877 -17.393 -25.344 1.00 94.56 467 ASP A O 1
ATOM 3478 N N . TYR A 1 468 ? 8.014 -17.680 -24.749 1.00 93.00 468 TYR A N 1
ATOM 3479 C CA . TYR A 1 468 ? 8.452 -18.108 -26.079 1.00 93.00 468 TYR A CA 1
ATOM 3480 C C . TYR A 1 468 ? 7.800 -19.427 -26.538 1.00 93.00 468 TYR A C 1
ATOM 3482 O O . TYR A 1 468 ? 7.572 -19.634 -27.729 1.00 93.00 468 TYR A O 1
ATOM 3490 N N . THR A 1 469 ? 7.504 -20.329 -25.602 1.00 90.38 469 THR A N 1
ATOM 3491 C CA . THR A 1 469 ? 6.879 -21.637 -25.852 1.00 90.38 469 THR A CA 1
ATOM 3492 C C . THR A 1 469 ? 5.353 -21.592 -25.892 1.00 90.38 469 THR A C 1
ATOM 3494 O O . THR A 1 469 ? 4.741 -22.526 -26.412 1.00 90.38 469 THR A O 1
ATOM 3497 N N . ASN A 1 470 ? 4.744 -20.503 -25.414 1.00 91.75 470 ASN A N 1
ATOM 3498 C CA . ASN A 1 470 ? 3.306 -20.260 -25.474 1.00 91.75 470 ASN A CA 1
ATOM 3499 C C . ASN A 1 470 ? 3.011 -18.820 -25.948 1.00 91.75 470 ASN A C 1
ATOM 3501 O O . ASN A 1 470 ? 2.756 -17.942 -25.125 1.00 91.75 470 ASN A O 1
ATOM 3505 N N . PRO A 1 471 ? 3.008 -18.560 -27.271 1.00 88.81 471 PRO A N 1
ATOM 3506 C CA . PRO A 1 471 ? 2.850 -17.207 -27.819 1.00 88.81 471 PRO A CA 1
ATOM 3507 C C . PRO A 1 471 ? 1.523 -16.509 -27.483 1.00 88.81 471 PRO A C 1
ATOM 3509 O O . PRO A 1 471 ? 1.436 -15.287 -27.590 1.00 88.81 471 PRO A O 1
ATOM 3512 N N . GLU A 1 472 ? 0.494 -17.268 -27.096 1.00 92.62 472 GLU A N 1
ATOM 3513 C CA . GLU A 1 472 ? -0.808 -16.731 -26.681 1.00 92.62 472 GLU A CA 1
ATOM 3514 C C . GLU A 1 472 ? -0.798 -16.259 -25.220 1.00 92.62 472 GLU A C 1
ATOM 3516 O O . GLU A 1 472 ? -1.637 -15.449 -24.816 1.00 92.62 472 GLU A O 1
ATOM 3521 N N . TRP A 1 473 ? 0.144 -16.751 -24.410 1.00 94.31 473 TRP A N 1
ATOM 3522 C CA . TRP A 1 473 ? 0.270 -16.315 -23.031 1.00 94.31 473 TRP A CA 1
ATOM 3523 C C . TRP A 1 473 ? 0.979 -14.974 -22.950 1.00 94.31 473 TRP A C 1
ATOM 3525 O O . TRP A 1 473 ? 2.038 -14.732 -23.535 1.00 94.31 473 TRP A O 1
ATOM 3535 N N . SER A 1 474 ? 0.395 -14.092 -22.150 1.00 95.56 474 SER A N 1
ATOM 3536 C CA . SER A 1 474 ? 1.086 -12.899 -21.719 1.00 95.56 474 SER A CA 1
ATOM 3537 C C . SER A 1 474 ? 0.528 -12.347 -20.425 1.00 95.56 474 SER A C 1
ATOM 3539 O O . SER A 1 474 ? -0.628 -12.589 -20.072 1.00 95.56 474 SER A O 1
ATOM 3541 N N . ARG A 1 475 ? 1.355 -11.563 -19.739 1.00 96.75 475 ARG A N 1
ATOM 3542 C CA . ARG A 1 475 ? 1.012 -10.958 -18.457 1.00 96.75 475 ARG A CA 1
ATOM 3543 C C . ARG A 1 475 ? 1.451 -9.491 -18.432 1.00 96.75 475 ARG A C 1
ATOM 3545 O O . ARG A 1 475 ? 2.653 -9.234 -18.531 1.00 96.75 475 ARG A O 1
ATOM 3552 N N . PRO A 1 476 ? 0.515 -8.528 -18.348 1.00 97.88 476 PRO A N 1
ATOM 3553 C CA . PRO A 1 476 ? 0.854 -7.122 -18.145 1.00 97.88 476 PRO A CA 1
ATOM 3554 C C . PRO A 1 476 ? 1.574 -6.923 -16.812 1.00 97.88 476 PRO A C 1
ATOM 3556 O O . PRO A 1 476 ? 1.225 -7.561 -15.817 1.00 97.88 476 PRO A O 1
ATOM 3559 N N . ILE A 1 477 ? 2.555 -6.026 -16.792 1.00 98.44 477 ILE A N 1
ATOM 3560 C CA . ILE A 1 477 ? 3.279 -5.626 -15.588 1.00 98.44 477 ILE A CA 1
ATOM 3561 C C . ILE A 1 477 ? 3.248 -4.103 -15.508 1.00 98.44 477 ILE A C 1
ATOM 3563 O O . ILE A 1 477 ? 3.789 -3.435 -16.387 1.00 98.44 477 ILE A O 1
ATOM 3567 N N . LEU A 1 478 ? 2.653 -3.557 -14.451 1.00 98.19 478 LEU A N 1
ATOM 3568 C CA . LEU A 1 478 ? 2.697 -2.125 -14.173 1.00 98.19 478 LEU A CA 1
ATOM 3569 C C . LEU A 1 478 ? 3.805 -1.852 -13.161 1.00 98.19 478 LEU A C 1
ATOM 3571 O O . LEU A 1 478 ? 3.792 -2.379 -12.046 1.00 98.19 478 LEU A O 1
ATOM 3575 N N . VAL A 1 479 ? 4.771 -1.028 -13.553 1.00 98.06 479 VAL A N 1
ATOM 3576 C CA . VAL A 1 479 ? 5.873 -0.624 -12.687 1.00 98.06 479 VAL A CA 1
ATOM 3577 C C . VAL A 1 479 ? 5.607 0.785 -12.169 1.00 98.06 479 VAL A C 1
ATOM 3579 O O . VAL A 1 479 ? 5.683 1.737 -12.938 1.00 98.06 479 VAL A O 1
ATOM 3582 N N . SER A 1 480 ? 5.332 0.925 -10.874 1.00 97.44 480 SER A N 1
ATOM 3583 C CA . SER A 1 480 ? 5.303 2.215 -10.174 1.00 97.44 480 SER A CA 1
ATOM 3584 C C . SER A 1 480 ? 6.727 2.612 -9.811 1.00 97.44 480 SER A C 1
ATOM 3586 O O . SER A 1 480 ? 7.431 1.835 -9.166 1.00 97.44 480 SER A O 1
ATOM 3588 N N . VAL A 1 481 ? 7.155 3.815 -10.185 1.00 96.81 481 VAL A N 1
ATOM 3589 C CA . VAL A 1 481 ? 8.525 4.286 -9.975 1.00 96.81 481 VAL A CA 1
ATOM 3590 C C . VAL A 1 481 ? 8.525 5.622 -9.257 1.00 96.81 481 VAL A C 1
ATOM 3592 O O . VAL A 1 481 ? 8.003 6.614 -9.762 1.00 96.81 481 VAL A O 1
ATOM 3595 N N . THR A 1 482 ? 9.221 5.643 -8.128 1.00 94.88 482 THR A N 1
ATOM 3596 C CA . THR A 1 482 ? 9.491 6.847 -7.355 1.00 94.88 482 THR A CA 1
ATOM 3597 C C . THR A 1 482 ? 10.973 6.917 -7.044 1.00 94.88 482 THR A C 1
ATOM 3599 O O . THR A 1 482 ? 11.545 6.008 -6.438 1.00 94.88 482 THR A O 1
ATOM 3602 N N . VAL A 1 483 ? 11.614 8.001 -7.475 1.00 93.00 483 VAL A N 1
ATOM 3603 C CA . VAL A 1 483 ? 13.030 8.267 -7.215 1.00 93.00 483 VAL A CA 1
ATOM 3604 C C . VAL A 1 483 ? 13.206 9.665 -6.669 1.00 93.00 483 VAL A C 1
ATOM 3606 O O . VAL A 1 483 ? 12.524 10.607 -7.063 1.00 93.00 483 VAL A O 1
ATOM 3609 N N . TRP A 1 484 ? 14.180 9.813 -5.787 1.00 89.56 484 TRP A N 1
ATOM 3610 C CA . TRP A 1 484 ? 14.558 11.107 -5.257 1.00 89.56 484 TRP A CA 1
ATOM 3611 C C . TRP A 1 484 ? 16.071 11.266 -5.294 1.00 89.56 484 TRP A C 1
ATOM 3613 O O . TRP A 1 484 ? 16.841 10.317 -5.125 1.00 89.56 484 TRP A O 1
ATOM 3623 N N . ASN A 1 485 ? 16.487 12.495 -5.557 1.00 84.81 485 ASN A N 1
ATOM 3624 C CA . ASN A 1 485 ? 17.858 12.952 -5.475 1.00 84.81 485 ASN A CA 1
ATOM 3625 C C . ASN A 1 485 ? 17.845 14.172 -4.552 1.00 84.81 485 ASN A C 1
ATOM 3627 O O . ASN A 1 485 ? 17.614 15.297 -4.995 1.00 84.81 485 ASN A O 1
ATOM 3631 N N . LEU A 1 486 ? 17.956 13.904 -3.252 1.00 79.50 486 LEU A N 1
ATOM 3632 C CA . LEU A 1 486 ? 17.907 14.902 -2.186 1.00 79.50 486 LEU A CA 1
ATOM 3633 C C . LEU A 1 486 ? 19.336 15.148 -1.692 1.00 79.50 486 LEU A C 1
ATOM 3635 O O . LEU A 1 486 ? 20.143 14.219 -1.685 1.00 79.50 486 LEU A O 1
ATOM 3639 N N . ASN A 1 487 ? 19.632 16.391 -1.310 1.00 62.72 487 ASN A N 1
ATOM 3640 C CA . ASN A 1 487 ? 20.921 16.768 -0.721 1.00 62.72 487 ASN A CA 1
ATOM 3641 C C . ASN A 1 487 ? 21.144 16.171 0.666 1.00 62.72 487 ASN A C 1
ATOM 3643 O O . ASN A 1 487 ? 20.145 16.047 1.415 1.00 62.72 487 ASN A O 1
#

Foldseek 3Di:
DDDDDDDDDDDDDDDDDDDDDDDDDPPPDPPPDPPPPPQCVLCVVQLPQWDWDWDDWDQAQQGKIWTKTFTDDPPFPGFFMKIWIAHNLGWIWMFGAGPPFGWIWTQDSVRDIDTQGFDDDFLQPAFEDAAPPDDLFDDDDDPPAAQEAEEEEEEEPQLCVVVVDDVVRVVSLLQVLLVLQCVLAVLRRYGYHYLEYFYANDQDAQGPVCQVVQCVVPLVCQAFSVHQAREYEHCNYPDQKHEHQCARYIHGYSTHSQRSSQRVLRVLRAAAAPPVVDQAARYFDDPPPRAGPSRYRRRGSHAACQVRDIPRHHRGDPRGHHSSVSCSVCSRNSSRSHDDDQFAEWYAAEADKTKGWDDDPPFFAFLKAKAFPDVQFFHHAADAWAADWTKGFDWWQFNPPRDTDTAIKTKWKDQPPDPGIHYRRYRDDPDPPRTGIMMIMIHHDCVSPVPDDAGKTWHKGKMKMATPVDRVDIGIYIYTDIYGDHD